Protein AF-0000000068719914 (afdb_homodimer)

InterPro domains:
  IPR001647 DNA-binding HTH domain, TetR-type [PF00440] (18-60)
  IPR001647 DNA-binding HTH domain, TetR-type [PR00455] (17-30)
  IPR001647 DNA-binding HTH domain, TetR-type [PR00455] (38-61)
  IPR001647 DNA-binding HTH domain, TetR-type [PS50977] (11-71)
  IPR009057 Homedomain-like superfamily [SSF46689] (8-72)
  IPR039532 Transcriptional regulator TetR, C-terminal, Firmicutes type [PF14278] (99-193)
  IPR050624 Nucleoid occlusion factor SlmA/HTH-type transcriptional regulator [PTHR43479] (6-190)

Nearest PDB structures (foldseek):
  5gp9-assembly1_A  TM=6.406E-01  e=5.842E-05  Halalkalibacterium halodurans C-125
  5gpa-assembly1_B  TM=6.523E-01  e=1.816E-04  Halalkalibacterium halodurans C-125
  5n1i-assembly1_B  TM=4.849E-01  e=6.504E-04  Mycobacterium tuberculosis H37Rv
  3br5-assembly2_E  TM=5.569E-01  e=1.162E-02  Staphylococcus aureus
  2nx4-assembly2_D  TM=5.010E-01  e=1.277E-02  Rhodococcus jostii RHA1

pLDDT: mean 86.82, std 10.17, range [50.47, 98.12]

Secondary structure (DSSP, 8-state):
-HHHHHHHHHHHHHHHHHHHHHHHHHHH-GGG--HHHHHHHHT--HHHHHHH-SSHHHHHHHHHHHHHHHHHHHHHHHHHHHHHHHTT---THHHHHHHHHHHHHHHHTHHHHHHHHSTTS-HHHHHHHHHHHHHHHHT-TT--SS-GGG-SS-HHHHHHHHHHHHHHHHHHHHHTTS-S-HHHHHHHHHHHHHH-HHHHTT---/-HHHHHHHHHHHHHHHHHHHHHHHHHHH-GGG--HHHHHHHHT--HHHHHHH-SSHHHHHHHHHHHHHHHHHHHHHHHHHHHHHHHTT---THHHHHHHHHHHHHHHHTHHHHHHHHSTTS-HHHHHHHHHHHHHHHHT-TT--SS-GGG-SS-HHHHHHHHHHHHHHHHHHHHHTTS-S-HHHHHHHHHHHHHH-HHHHTT---

Organism: Bacillus thuringiensis (NCBI:txid1428)

Sequence (410 aa):
MRDSNLDLRVIRTKTAIRNALVELIEEKGFDAITVKDITTKANINRGTFYAHYQDKFDLMTKCQEEIMHEMSSIAKKKFPEVIADLGSNPSPTMPFLLITSILEFLNENSGFIKAVLSPKGDLSFQTKLKEFMWKTLFEDTNGPLINKESLLVPSQYLASYMASAHIGVIQQWLNSGQKESPGEIAHILSIIAVHGPFYAAGLKKMRDSNLDLRVIRTKTAIRNALVELIEEKGFDAITVKDITTKANINRGTFYAHYQDKFDLMTKCQEEIMHEMSSIAKKKFPEVIADLGSNPSPTMPFLLITSILEFLNENSGFIKAVLSPKGDLSFQTKLKEFMWKTLFEDTNGPLINKESLLVPSQYLASYMASAHIGVIQQWLNSGQKESPGEIAHILSIIAVHGPFYAAGLKK

Foldseek 3Di:
DVVVVVVVVLVLLLVLLLVQQLVVCVVPRLVVDFLVSSCVSSVHDSVSVVVPAPTSVRSLVVVLVVLLVVLLVLCVVQLVVQVVCCVPPNDLPSLLVSQLVNLVSCVVVVSSLCQQLPPSHDPVSLVVSLVSQLCSQCPDPVHHSDDCVPDPDHSSVVSVVLSVVLSVLVNVCSVVVVPDHSSVSSVLSSCCVSPNVCVVVVNDD/DVVVVVVVVLVLLLVLLLVQQLVVCVVPRLVVDFLVSSCVSSVHDSVSVVVPAPTSVRSLVVVLVVLLVVLLVLCVVQLVVQVVCCVPDNDLPSLLVSQLVNLVSCVVVVSSLCQQLPPSHDPVSLVVSLVSQLCSQCPDPVHHSDDCVPDPDHSSVVSVVLSVVLSVLVNVCSVVVVPDHSSVSSVLSSCCVSPNVCVVVVNDD

Radius of gyration: 23.48 Å; Cα contacts (8 Å, |Δi|>4): 460; chains: 2; bounding box: 57×82×47 Å

Structure (mmCIF, N/CA/C/O backbone):
data_AF-0000000068719914-model_v1
#
loop_
_entity.id
_entity.type
_entity.pdbx_description
1 polymer 'TetR family transcriptional regulator'
#
loop_
_atom_site.group_PDB
_atom_site.id
_atom_site.type_symbol
_atom_site.label_atom_id
_atom_site.label_alt_id
_atom_site.label_comp_id
_atom_site.label_asym_id
_atom_site.label_entity_id
_atom_site.label_seq_id
_atom_site.pdbx_PDB_ins_code
_atom_site.Cartn_x
_atom_site.Cartn_y
_atom_site.Cartn_z
_atom_site.occupancy
_atom_site.B_iso_or_equiv
_atom_site.auth_seq_id
_atom_site.auth_comp_id
_atom_site.auth_asym_id
_atom_site.auth_atom_id
_atom_site.pdbx_PDB_model_num
ATOM 1 N N . MET A 1 1 ? 9.398 -39.969 -20.312 1 51.25 1 MET A N 1
ATOM 2 C CA . MET A 1 1 ? 10.117 -40.25 -19.078 1 51.25 1 MET A CA 1
ATOM 3 C C . MET A 1 1 ? 11.344 -39.344 -18.953 1 51.25 1 MET A C 1
ATOM 5 O O . MET A 1 1 ? 11.594 -38.781 -17.875 1 51.25 1 MET A O 1
ATOM 9 N N . ARG A 1 2 ? 12.273 -39.25 -20.016 1 57.34 2 ARG A N 1
ATOM 10 C CA . ARG A 1 2 ? 13.5 -38.469 -20.031 1 57.34 2 ARG A CA 1
ATOM 11 C C . ARG A 1 2 ? 13.188 -36.969 -19.953 1 57.34 2 ARG A C 1
ATOM 13 O O . ARG A 1 2 ? 13.844 -36.25 -19.203 1 57.34 2 ARG A O 1
ATOM 20 N N . ASP A 1 3 ? 12.109 -36.562 -20.609 1 60.62 3 ASP A N 1
ATOM 21 C CA . ASP A 1 3 ? 11.664 -35.188 -20.656 1 60.62 3 ASP A CA 1
ATOM 22 C C . ASP A 1 3 ? 11.109 -34.719 -19.312 1 60.62 3 ASP A C 1
ATOM 24 O O . ASP A 1 3 ? 11.367 -33.594 -18.875 1 60.62 3 ASP A O 1
ATOM 28 N N . SER A 1 4 ? 10.5 -35.719 -18.688 1 65.56 4 SER A N 1
ATOM 29 C CA . SER A 1 4 ? 9.945 -35.438 -17.359 1 65.56 4 SER A CA 1
ATOM 30 C C . SER A 1 4 ? 11.055 -35.281 -16.328 1 65.56 4 SER A C 1
ATOM 32 O O . SER A 1 4 ? 10.953 -34.406 -15.445 1 65.56 4 SER A O 1
ATOM 34 N N . ASN A 1 5 ? 12.086 -36.094 -16.547 1 69.25 5 ASN A N 1
ATOM 35 C CA . ASN A 1 5 ? 13.211 -36.031 -15.609 1 69.25 5 ASN A CA 1
ATOM 36 C C . ASN A 1 5 ? 13.984 -34.719 -15.75 1 69.25 5 ASN A C 1
ATOM 38 O O . ASN A 1 5 ? 14.445 -34.156 -14.75 1 69.25 5 ASN A O 1
ATOM 42 N N . LEU A 1 6 ? 14.141 -34.344 -17.016 1 69.5 6 LEU A N 1
ATOM 43 C CA . LEU A 1 6 ? 14.82 -33.094 -17.266 1 69.5 6 LEU A CA 1
ATOM 44 C C . LEU A 1 6 ? 14.039 -31.922 -16.656 1 69.5 6 LEU A C 1
ATOM 46 O O . LEU A 1 6 ? 14.633 -31 -16.094 1 69.5 6 LEU A O 1
ATOM 50 N N . ASP A 1 7 ? 12.812 -32.156 -16.75 1 75 7 ASP A N 1
ATOM 51 C CA . ASP A 1 7 ? 11.93 -31.125 -16.203 1 75 7 ASP A CA 1
ATOM 52 C C . ASP A 1 7 ? 12.062 -31.031 -14.688 1 75 7 ASP A C 1
ATOM 54 O O . ASP A 1 7 ? 12.141 -29.938 -14.133 1 75 7 ASP A O 1
ATOM 58 N N . LEU A 1 8 ? 12.32 -32.219 -14.148 1 84 8 LEU A N 1
ATOM 59 C CA . LEU A 1 8 ? 12.43 -32.25 -12.695 1 84 8 LEU A CA 1
ATOM 60 C C . LEU A 1 8 ? 13.758 -31.672 -12.234 1 84 8 LEU A C 1
ATOM 62 O O . LEU A 1 8 ? 13.82 -31 -11.195 1 84 8 LEU A O 1
ATOM 66 N N . ARG A 1 9 ? 14.805 -32.031 -13.016 1 86.12 9 ARG A N 1
ATOM 67 C CA . ARG A 1 9 ? 16.125 -31.516 -12.68 1 86.12 9 ARG A CA 1
ATOM 68 C C . ARG A 1 9 ? 16.141 -30 -12.766 1 86.12 9 ARG A C 1
ATOM 70 O O . ARG A 1 9 ? 16.734 -29.328 -11.914 1 86.12 9 ARG A O 1
ATOM 77 N N . VAL A 1 10 ? 15.508 -29.516 -13.766 1 88 10 VAL A N 1
ATOM 78 C CA . VAL A 1 10 ? 15.453 -28.078 -13.961 1 88 10 VAL A CA 1
ATOM 79 C C . VAL A 1 10 ? 14.672 -27.422 -12.82 1 88 10 VAL A C 1
ATOM 81 O O . VAL A 1 10 ? 15.094 -26.406 -12.281 1 88 10 VAL A O 1
ATOM 84 N N . ILE A 1 11 ? 13.641 -28.062 -12.422 1 88.94 11 ILE A N 1
ATOM 85 C CA . ILE A 1 11 ? 12.805 -27.547 -11.344 1 88.94 11 ILE A CA 1
ATOM 86 C C . ILE A 1 11 ? 13.594 -27.531 -10.039 1 88.94 11 ILE A C 1
ATOM 88 O O . ILE A 1 11 ? 13.547 -26.547 -9.281 1 88.94 11 ILE A O 1
ATOM 92 N N . ARG A 1 12 ? 14.328 -28.578 -9.836 1 90.56 12 ARG A N 1
ATOM 93 C CA . ARG A 1 12 ? 15.133 -28.672 -8.625 1 90.56 12 ARG A CA 1
ATOM 94 C C . ARG A 1 12 ? 16.203 -27.594 -8.594 1 90.56 12 ARG A C 1
ATOM 96 O O . ARG A 1 12 ? 16.453 -26.984 -7.551 1 90.56 12 ARG A O 1
ATOM 103 N N . THR A 1 13 ? 16.781 -27.453 -9.742 1 93.06 13 THR A N 1
ATOM 104 C CA . THR A 1 13 ? 17.828 -26.438 -9.852 1 93.06 13 THR A CA 1
ATOM 105 C C . THR A 1 13 ? 17.281 -25.047 -9.586 1 93.06 13 THR A C 1
ATOM 107 O O . THR A 1 13 ? 17.844 -24.281 -8.797 1 93.06 13 THR A O 1
ATOM 110 N N . LYS A 1 14 ? 16.156 -24.766 -10.188 1 92.75 14 LYS A N 1
ATOM 111 C CA . LYS A 1 14 ? 15.539 -23.453 -10.008 1 92.75 14 LYS A CA 1
ATOM 112 C C . LYS A 1 14 ? 15.125 -23.234 -8.555 1 92.75 14 LYS A C 1
ATOM 114 O O . LYS A 1 14 ? 15.297 -22.141 -8.016 1 92.75 14 LYS A O 1
ATOM 119 N N . THR A 1 15 ? 14.688 -24.297 -7.965 1 91.94 15 THR A N 1
ATOM 120 C CA . THR A 1 15 ? 14.281 -24.203 -6.562 1 91.94 15 THR A CA 1
ATOM 121 C C . THR A 1 15 ? 15.492 -23.953 -5.668 1 91.94 15 THR A C 1
ATOM 123 O O . THR A 1 15 ? 15.43 -23.109 -4.766 1 91.94 15 THR A O 1
ATOM 126 N N . ALA A 1 16 ? 16.531 -24.625 -5.961 1 94.75 16 ALA A N 1
ATOM 127 C CA . ALA A 1 16 ? 17.75 -24.453 -5.18 1 94.75 16 ALA A CA 1
ATOM 128 C C . ALA A 1 16 ? 18.281 -23.031 -5.305 1 94.75 16 ALA A C 1
ATOM 130 O O . ALA A 1 16 ? 18.703 -22.438 -4.316 1 94.75 16 ALA A O 1
ATOM 131 N N . ILE A 1 17 ? 18.219 -22.562 -6.496 1 96.12 17 ILE A N 1
ATOM 132 C CA . ILE A 1 17 ? 18.719 -21.219 -6.762 1 96.12 17 ILE A CA 1
ATOM 133 C C . ILE A 1 17 ? 17.844 -20.188 -6.043 1 96.12 17 ILE A C 1
ATOM 135 O O . ILE A 1 17 ? 18.359 -19.281 -5.398 1 96.12 17 ILE A O 1
ATOM 139 N N . ARG A 1 18 ? 16.578 -20.359 -6.105 1 93.19 18 ARG A N 1
ATOM 140 C CA . ARG A 1 18 ? 15.656 -19.438 -5.457 1 93.19 18 ARG A CA 1
ATOM 141 C C . ARG A 1 18 ? 15.836 -19.453 -3.941 1 93.19 18 ARG A C 1
ATOM 143 O O . ARG A 1 18 ? 15.875 -18.406 -3.303 1 93.19 18 ARG A O 1
ATOM 150 N N . ASN A 1 19 ? 15.977 -20.641 -3.42 1 94 19 ASN A N 1
ATOM 151 C CA . ASN A 1 19 ? 16.188 -20.766 -1.98 1 94 19 ASN A CA 1
ATOM 152 C C . ASN A 1 19 ? 17.484 -20.094 -1.54 1 94 19 ASN A C 1
ATOM 154 O O . ASN A 1 19 ? 17.516 -19.422 -0.511 1 94 19 ASN A O 1
ATOM 158 N N . ALA A 1 20 ? 18.453 -20.297 -2.311 1 96.31 20 ALA A N 1
ATOM 159 C CA . ALA A 1 20 ? 19.734 -19.672 -2.025 1 96.31 20 ALA A CA 1
ATOM 160 C C . ALA A 1 20 ? 19.609 -18.141 -2.055 1 96.31 20 ALA A C 1
ATOM 162 O O . ALA A 1 20 ? 20.125 -17.453 -1.176 1 96.31 20 ALA A O 1
ATOM 163 N N . LEU A 1 21 ? 18.906 -17.688 -3.072 1 94.5 21 LEU A N 1
ATOM 164 C CA . LEU A 1 21 ? 18.672 -16.25 -3.205 1 94.5 21 LEU A CA 1
ATOM 165 C C . LEU A 1 21 ? 17.969 -15.688 -1.972 1 94.5 21 LEU A C 1
ATOM 167 O O . LEU A 1 21 ? 18.406 -14.688 -1.403 1 94.5 21 LEU A O 1
ATOM 171 N N . VAL A 1 22 ? 16.969 -16.344 -1.526 1 91.25 22 VAL A N 1
ATOM 172 C CA . VAL A 1 22 ? 16.172 -15.906 -0.395 1 91.25 22 VAL A CA 1
ATOM 173 C C . VAL A 1 22 ? 17.031 -15.859 0.867 1 91.25 22 VAL A C 1
ATOM 175 O O . VAL A 1 22 ? 17 -14.867 1.599 1 91.25 22 VAL A O 1
ATOM 178 N N . GLU A 1 23 ? 17.75 -16.844 1.106 1 93 23 GLU A N 1
ATOM 179 C CA . GLU A 1 23 ? 18.609 -16.906 2.283 1 93 23 GLU A CA 1
ATOM 180 C C . GLU A 1 23 ? 19.672 -15.812 2.258 1 93 23 GLU A C 1
ATOM 182 O O . GLU A 1 23 ? 19.953 -15.188 3.281 1 93 23 GLU A O 1
ATOM 187 N N . LEU A 1 24 ? 20.203 -15.617 1.135 1 93.94 24 LEU A N 1
ATOM 188 C CA . LEU A 1 24 ? 21.266 -14.625 0.993 1 93.94 24 LEU A CA 1
ATOM 189 C C . LEU A 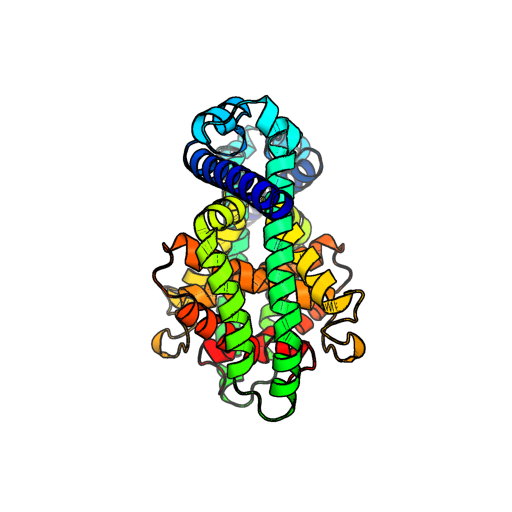1 24 ? 20.703 -13.219 1.172 1 93.94 24 LEU A C 1
ATOM 191 O O . LEU A 1 24 ? 21.391 -12.352 1.732 1 93.94 24 LEU A O 1
ATOM 195 N N . ILE A 1 25 ? 19.516 -12.984 0.678 1 89.56 25 ILE A N 1
ATOM 196 C CA . ILE A 1 25 ? 18.906 -11.68 0.869 1 89.56 25 ILE A CA 1
ATOM 197 C C . ILE A 1 25 ? 18.734 -11.398 2.359 1 89.56 25 ILE A C 1
ATOM 199 O O . ILE A 1 25 ? 19 -10.289 2.824 1 89.56 25 ILE A O 1
ATOM 203 N N . GLU A 1 26 ? 18.359 -12.375 3.061 1 85 26 GLU A N 1
ATOM 204 C CA . GLU A 1 26 ? 18.172 -12.234 4.5 1 85 26 GLU A CA 1
ATOM 205 C C . GLU A 1 26 ? 19.5 -12 5.211 1 85 26 GLU A C 1
ATOM 207 O O . GLU A 1 26 ? 19.562 -11.234 6.176 1 85 26 GLU A O 1
ATOM 212 N N . GLU A 1 27 ? 20.5 -12.531 4.664 1 89.62 27 GLU A N 1
ATOM 213 C CA . GLU A 1 27 ? 21.812 -12.492 5.309 1 89.62 27 GLU A CA 1
ATOM 214 C C . GLU A 1 27 ? 22.516 -11.172 5.035 1 89.62 27 GLU A C 1
ATOM 216 O O . GLU A 1 27 ? 23.125 -10.586 5.934 1 89.62 27 GLU A O 1
ATOM 221 N N . LYS A 1 28 ? 22.438 -10.695 3.77 1 89.62 28 LYS A N 1
ATOM 222 C CA . LYS A 1 28 ? 23.344 -9.578 3.48 1 89.62 28 LYS A CA 1
ATOM 223 C C . LYS A 1 28 ? 22.688 -8.57 2.543 1 89.62 28 LYS A C 1
ATOM 225 O O . LYS A 1 28 ? 23.297 -7.586 2.15 1 89.62 28 LYS A O 1
ATOM 230 N N . GLY A 1 29 ? 21.422 -8.797 2.209 1 84.88 29 GLY A N 1
ATOM 231 C CA . GLY A 1 29 ? 20.75 -7.887 1.301 1 84.88 29 GLY A CA 1
ATOM 232 C C . GLY A 1 29 ? 21.031 -8.188 -0.161 1 84.88 29 GLY A C 1
ATOM 233 O O . GLY A 1 29 ? 22.109 -8.68 -0.51 1 84.88 29 GLY A O 1
ATOM 234 N N . PHE A 1 30 ? 20.141 -7.852 -0.991 1 86.69 30 PHE A N 1
ATOM 235 C CA . PHE A 1 30 ? 20.188 -8.211 -2.404 1 86.69 30 PHE A CA 1
ATOM 236 C C . PHE A 1 30 ? 21.391 -7.574 -3.086 1 86.69 30 PHE A C 1
ATOM 238 O O . PHE A 1 30 ? 22.062 -8.219 -3.896 1 86.69 30 PHE A O 1
ATOM 245 N N . ASP A 1 31 ? 21.641 -6.324 -2.762 1 85.62 31 ASP A N 1
ATOM 246 C CA . ASP A 1 31 ? 22.688 -5.566 -3.453 1 85.62 31 ASP A CA 1
ATOM 247 C C . ASP A 1 31 ? 24.062 -6.203 -3.248 1 85.62 31 ASP A C 1
ATOM 249 O O . ASP A 1 31 ? 24.891 -6.188 -4.152 1 85.62 31 ASP A O 1
ATOM 253 N N . ALA A 1 32 ? 24.203 -6.785 -2.223 1 91.38 32 ALA A N 1
ATOM 254 C CA . ALA A 1 32 ? 25.516 -7.32 -1.857 1 91.38 32 ALA A CA 1
ATOM 255 C C . ALA A 1 32 ? 25.719 -8.719 -2.432 1 91.38 32 ALA A C 1
ATOM 257 O O . ALA A 1 32 ? 26.828 -9.258 -2.412 1 91.38 32 ALA A O 1
ATOM 258 N N . ILE A 1 33 ? 24.703 -9.336 -2.938 1 94.69 33 ILE A N 1
ATOM 259 C CA . ILE A 1 33 ? 24.75 -10.719 -3.4 1 94.69 33 ILE A CA 1
ATOM 260 C C . ILE A 1 33 ? 25.453 -10.789 -4.746 1 94.69 33 ILE A C 1
ATOM 262 O O . ILE A 1 33 ? 25.266 -9.93 -5.609 1 94.69 33 ILE A O 1
ATOM 266 N N . THR A 1 34 ? 26.281 -11.812 -4.914 1 96.56 34 THR A N 1
ATOM 267 C CA . THR A 1 34 ? 26.906 -12.109 -6.199 1 96.56 34 THR A CA 1
ATOM 268 C C . THR A 1 34 ? 26.438 -13.461 -6.727 1 96.56 34 THR A C 1
ATOM 270 O O . THR A 1 34 ? 25.859 -14.25 -5.988 1 96.56 34 THR A O 1
ATOM 273 N N . VAL A 1 35 ? 26.734 -13.625 -7.996 1 97.31 35 VAL A N 1
ATOM 274 C CA . VAL A 1 35 ? 26.422 -14.922 -8.586 1 97.31 35 VAL A CA 1
ATOM 275 C C . VAL A 1 35 ? 27.219 -16.016 -7.891 1 97.31 35 VAL A C 1
ATOM 277 O O . VAL A 1 35 ? 26.734 -17.125 -7.68 1 97.31 35 VAL A O 1
ATOM 280 N N . LYS A 1 36 ? 28.391 -15.664 -7.504 1 97.5 36 LYS A N 1
ATOM 281 C CA . LYS A 1 36 ? 29.219 -16.625 -6.773 1 97.5 36 LYS A CA 1
ATOM 282 C C . LYS A 1 36 ? 28.562 -17.016 -5.449 1 97.5 36 LYS A C 1
ATOM 284 O O . LYS A 1 36 ? 28.547 -18.188 -5.086 1 97.5 36 LYS A O 1
ATOM 289 N N . ASP A 1 37 ? 28.062 -16.125 -4.77 1 97.81 37 ASP A N 1
ATOM 290 C CA . ASP A 1 37 ? 27.359 -16.391 -3.521 1 97.81 37 ASP A CA 1
ATOM 291 C C . ASP A 1 37 ? 26.203 -17.375 -3.746 1 97.81 37 ASP A C 1
ATOM 293 O O . ASP A 1 37 ? 26.031 -18.328 -2.992 1 97.81 37 ASP A O 1
ATOM 297 N N . ILE A 1 38 ? 25.469 -17.109 -4.793 1 97.88 38 ILE A N 1
ATOM 298 C CA . ILE A 1 38 ? 24.266 -17.875 -5.098 1 97.88 38 ILE A CA 1
ATOM 299 C C . ILE A 1 38 ? 24.656 -19.312 -5.457 1 97.88 38 ILE A C 1
ATOM 301 O O . ILE A 1 38 ? 24.078 -20.266 -4.934 1 97.88 38 ILE A O 1
ATOM 305 N N . THR A 1 39 ? 25.625 -19.406 -6.352 1 97.88 39 THR A N 1
ATOM 306 C CA . THR A 1 39 ? 26.016 -20.719 -6.82 1 97.88 39 THR A CA 1
ATOM 307 C C . THR A 1 39 ? 26.641 -21.531 -5.688 1 97.88 39 THR A C 1
ATOM 309 O O . THR A 1 39 ? 26.422 -22.75 -5.586 1 97.88 39 THR A O 1
ATOM 312 N N . THR A 1 40 ? 27.391 -20.875 -4.805 1 98.06 40 THR A N 1
ATOM 313 C CA . THR A 1 40 ? 27.984 -21.547 -3.65 1 98.06 40 THR A CA 1
ATOM 314 C C . THR A 1 40 ? 26.906 -22.031 -2.693 1 98.06 40 THR A C 1
ATOM 316 O O . THR A 1 40 ? 26.906 -23.203 -2.285 1 98.06 40 THR A O 1
ATOM 319 N N . LYS A 1 41 ? 25.953 -21.281 -2.404 1 97.44 41 LYS A N 1
ATOM 320 C CA . LYS A 1 41 ? 24.891 -21.609 -1.466 1 97.44 41 LYS A CA 1
ATOM 321 C C . LYS A 1 41 ? 23.984 -22.688 -2.039 1 97.44 41 LYS A C 1
ATOM 323 O O . LYS A 1 41 ? 23.5 -23.562 -1.307 1 97.44 41 LYS A O 1
ATOM 328 N N . ALA A 1 42 ? 23.719 -22.594 -3.309 1 97.25 42 ALA A N 1
ATOM 329 C CA . ALA A 1 42 ? 22.828 -23.531 -3.979 1 97.25 42 ALA A CA 1
ATOM 330 C C . ALA A 1 42 ? 23.562 -24.828 -4.332 1 97.25 42 ALA A C 1
ATOM 332 O O . ALA A 1 42 ? 22.953 -25.797 -4.773 1 97.25 42 ALA A O 1
ATOM 333 N N . ASN A 1 43 ? 24.875 -24.75 -4.168 1 96.75 43 ASN A N 1
ATOM 334 C CA . ASN A 1 43 ? 25.719 -25.906 -4.488 1 96.75 43 ASN A CA 1
ATOM 335 C C . ASN A 1 43 ? 25.578 -26.297 -5.953 1 96.75 43 ASN A C 1
ATOM 337 O O . ASN A 1 43 ? 25.297 -27.469 -6.258 1 96.75 43 ASN A O 1
ATOM 341 N N . ILE A 1 44 ? 25.719 -25.312 -6.781 1 96.19 44 ILE A N 1
ATOM 342 C CA . ILE A 1 44 ? 25.734 -25.531 -8.219 1 96.19 44 ILE A CA 1
ATOM 343 C C . ILE A 1 44 ? 26.906 -24.812 -8.852 1 96.19 44 ILE A C 1
ATOM 345 O O . ILE A 1 44 ? 27.516 -23.922 -8.234 1 96.19 44 ILE A O 1
ATOM 349 N N . ASN A 1 45 ? 27.281 -25.219 -10.031 1 94 45 ASN A N 1
ATOM 350 C CA . ASN A 1 45 ? 28.344 -24.516 -10.742 1 94 45 ASN A CA 1
ATOM 351 C C . ASN A 1 45 ? 27.812 -23.266 -11.445 1 94 45 ASN A C 1
ATOM 353 O O . ASN A 1 45 ? 26.609 -23.125 -11.633 1 94 45 ASN A O 1
ATOM 357 N N . ARG A 1 46 ? 28.703 -22.406 -11.781 1 95.19 46 ARG A N 1
ATOM 358 C CA . ARG A 1 46 ? 28.328 -21.141 -12.414 1 95.19 46 ARG A CA 1
ATOM 359 C C . ARG A 1 46 ? 27.688 -21.375 -13.773 1 95.19 46 ARG A C 1
ATOM 361 O O . ARG A 1 46 ? 26.797 -20.641 -14.172 1 95.19 46 ARG A O 1
ATOM 368 N N . GLY A 1 47 ? 28.188 -22.359 -14.445 1 95.69 47 GLY A N 1
ATOM 369 C CA . GLY A 1 47 ? 27.641 -22.688 -15.75 1 95.69 47 GLY A CA 1
ATOM 370 C C . GLY A 1 47 ? 26.156 -23.016 -15.703 1 95.69 47 GLY A C 1
ATOM 371 O O . GLY A 1 47 ? 25.391 -22.594 -16.578 1 95.69 47 GLY A O 1
ATOM 372 N N . THR A 1 48 ? 25.812 -23.75 -14.703 1 94.94 48 THR A N 1
ATOM 373 C CA . THR A 1 48 ? 24.406 -24.109 -14.484 1 94.94 48 THR A CA 1
ATOM 374 C C . THR A 1 48 ? 23.578 -22.859 -14.25 1 94.94 48 THR A C 1
ATOM 376 O O . THR A 1 48 ? 22.469 -22.734 -14.773 1 94.94 48 THR A O 1
ATOM 379 N N . PHE A 1 49 ? 24.062 -21.891 -13.445 1 97.44 49 PHE A N 1
ATOM 380 C CA . PHE A 1 49 ? 23.375 -20.625 -13.211 1 97.44 49 PHE A CA 1
ATOM 381 C C . PHE A 1 49 ? 23.125 -19.891 -14.531 1 97.44 49 PHE A C 1
ATOM 383 O O . PHE A 1 49 ? 22.016 -19.469 -14.812 1 97.44 49 PHE A O 1
ATOM 390 N N . TYR A 1 50 ? 24.156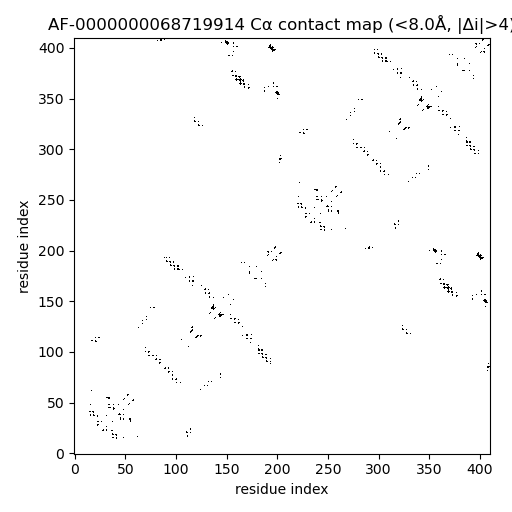 -19.859 -15.398 1 96.31 50 TYR A N 1
ATOM 391 C CA . TYR A 1 50 ? 24.094 -19.047 -16.609 1 96.31 50 TYR A CA 1
ATOM 392 C C . TYR A 1 50 ? 23.266 -19.734 -17.688 1 96.31 50 TYR A C 1
ATOM 394 O O . TYR A 1 50 ? 22.891 -19.109 -18.672 1 96.31 50 TYR A O 1
ATOM 402 N N . ALA A 1 51 ? 23 -21 -17.484 1 95.69 51 ALA A N 1
ATOM 403 C CA . ALA A 1 51 ? 22.078 -21.703 -18.375 1 95.69 51 ALA A CA 1
ATOM 404 C C . ALA A 1 51 ? 20.641 -21.219 -18.172 1 95.69 51 ALA A C 1
ATOM 406 O O . ALA A 1 51 ? 19.812 -21.359 -19.062 1 95.69 51 ALA A O 1
ATOM 407 N N . HIS A 1 52 ? 20.422 -20.625 -16.984 1 95.25 52 HIS A N 1
ATOM 408 C CA . HIS A 1 52 ? 19.047 -20.266 -16.656 1 95.25 52 HIS A CA 1
ATOM 409 C C . HIS A 1 52 ? 18.891 -18.766 -16.5 1 95.25 52 HIS A C 1
ATOM 411 O O . HIS A 1 52 ? 17.797 -18.219 -16.734 1 95.25 52 HIS A O 1
ATOM 417 N N . TYR A 1 53 ? 19.969 -18.125 -16.047 1 97.31 53 TYR A N 1
ATOM 418 C CA . TYR A 1 53 ? 19.875 -16.703 -15.734 1 97.31 53 TYR A CA 1
ATOM 419 C C . TYR A 1 53 ? 21.109 -15.953 -16.234 1 97.31 53 TYR A C 1
ATOM 421 O O . TYR A 1 53 ? 22.203 -16.516 -16.266 1 97.31 53 TYR A O 1
ATOM 429 N N . GLN A 1 54 ? 20.859 -14.656 -16.531 1 97.62 54 GLN A N 1
ATOM 430 C CA . GLN A 1 54 ? 21.953 -13.82 -17.016 1 97.62 54 GLN A CA 1
ATOM 431 C C . GLN A 1 54 ? 22.75 -13.234 -15.867 1 97.62 54 GLN A C 1
ATOM 433 O O . GLN A 1 54 ? 23.969 -13.062 -15.969 1 97.62 54 GLN A O 1
ATOM 438 N N . ASP A 1 55 ? 22.141 -12.828 -14.852 1 96.56 55 ASP A N 1
ATOM 439 C CA . ASP A 1 55 ? 22.703 -12.242 -13.641 1 96.56 55 ASP A CA 1
ATOM 440 C C . ASP A 1 55 ? 21.703 -12.266 -12.492 1 96.56 55 ASP A C 1
ATOM 442 O O . ASP A 1 55 ? 20.641 -12.875 -12.609 1 96.56 55 ASP A O 1
ATOM 446 N N . LYS A 1 56 ? 22.078 -11.719 -11.414 1 94.56 56 LYS A N 1
ATOM 447 C CA . LYS A 1 56 ? 21.219 -11.773 -10.25 1 94.56 56 LYS A CA 1
ATOM 448 C C . LYS A 1 56 ? 19.938 -10.969 -10.477 1 94.56 56 LYS A C 1
ATOM 450 O O . LYS A 1 56 ? 18.891 -11.273 -9.898 1 94.56 56 LYS A O 1
ATOM 455 N N . PHE A 1 57 ? 20.031 -9.969 -11.312 1 93 57 PHE A N 1
ATOM 456 C CA . PHE A 1 57 ? 18.844 -9.156 -11.594 1 93 57 PHE A CA 1
ATOM 457 C C . PHE A 1 57 ? 17.859 -9.93 -12.461 1 93 57 PHE A C 1
ATOM 459 O O . PHE A 1 57 ? 16.641 -9.844 -12.25 1 93 57 PHE A O 1
ATOM 466 N N . ASP A 1 58 ? 18.391 -10.609 -13.367 1 96 58 ASP A N 1
ATOM 467 C CA . ASP A 1 58 ? 17.547 -11.484 -14.188 1 96 58 ASP A CA 1
ATOM 468 C C . ASP A 1 58 ? 16.875 -12.555 -13.336 1 96 58 ASP A C 1
ATOM 470 O O . ASP A 1 58 ? 15.695 -12.852 -13.516 1 96 58 ASP A O 1
ATOM 474 N N . LEU A 1 59 ? 17.672 -13.148 -12.438 1 96.12 59 LEU A N 1
ATOM 475 C CA . LEU A 1 59 ? 17.141 -14.125 -11.508 1 96.12 59 LEU A CA 1
ATOM 476 C C . LEU A 1 59 ? 15.984 -13.531 -10.703 1 96.12 59 LEU A C 1
ATOM 478 O O . LEU A 1 59 ? 14.898 -14.125 -10.633 1 96.12 59 LEU A O 1
ATOM 482 N N . MET A 1 60 ? 16.172 -12.344 -10.164 1 92.5 60 MET A N 1
ATOM 483 C CA . MET A 1 60 ? 15.164 -11.664 -9.367 1 92.5 60 MET A CA 1
ATOM 484 C C . MET A 1 60 ? 13.898 -11.422 -10.188 1 92.5 60 MET A C 1
ATOM 486 O O . MET A 1 60 ? 12.789 -11.734 -9.742 1 92.5 60 MET A O 1
ATOM 490 N N . THR A 1 61 ? 14.07 -10.953 -11.367 1 92.5 61 THR A N 1
ATOM 491 C CA . THR A 1 61 ? 12.961 -10.625 -12.25 1 92.5 61 THR A CA 1
ATOM 492 C C . THR A 1 61 ? 12.148 -11.875 -12.586 1 92.5 61 THR A C 1
ATOM 494 O O . THR A 1 61 ? 10.922 -11.875 -12.5 1 92.5 61 THR A O 1
ATOM 497 N N . LYS A 1 62 ? 12.805 -12.883 -12.914 1 94.5 62 LYS A N 1
ATOM 498 C CA . LYS A 1 62 ? 12.125 -14.117 -13.289 1 94.5 62 LYS A CA 1
ATOM 499 C C . LYS A 1 62 ? 11.398 -14.734 -12.102 1 94.5 62 LYS A C 1
ATOM 501 O O . LYS A 1 62 ? 10.305 -15.273 -12.25 1 94.5 62 LYS A O 1
ATOM 506 N N . CYS A 1 63 ? 12.008 -14.711 -10.922 1 92.94 63 CYS A N 1
ATOM 507 C CA . CYS A 1 63 ? 11.344 -15.195 -9.719 1 92.94 63 CYS A CA 1
ATOM 508 C C . CYS A 1 63 ? 10.062 -14.406 -9.445 1 92.94 63 CYS A C 1
ATOM 510 O O . CYS A 1 63 ? 9.023 -14.992 -9.148 1 92.94 63 CYS A O 1
ATOM 512 N N . GLN A 1 64 ? 10.148 -13.102 -9.57 1 91.69 64 GLN A N 1
ATOM 513 C CA . GLN A 1 64 ? 8.992 -12.242 -9.375 1 91.69 64 GLN A CA 1
ATOM 514 C C . GLN A 1 64 ? 7.883 -12.57 -10.375 1 91.69 64 GLN A C 1
ATOM 516 O O . GLN A 1 64 ? 6.715 -12.688 -10 1 91.69 64 GLN A O 1
ATOM 521 N N . GLU A 1 65 ? 8.266 -12.727 -11.602 1 92.44 65 GLU A N 1
ATOM 522 C CA . GLU A 1 65 ? 7.301 -13.023 -12.656 1 92.44 65 GLU A CA 1
ATOM 523 C C . GLU A 1 65 ? 6.609 -14.367 -12.414 1 92.44 65 GLU A C 1
ATOM 525 O O . GLU A 1 65 ? 5.406 -14.5 -12.648 1 92.44 65 GLU A O 1
ATOM 530 N N . GLU A 1 66 ? 7.375 -15.32 -12 1 91.94 66 GLU A N 1
ATOM 531 C CA . GLU A 1 66 ? 6.809 -16.625 -11.703 1 91.94 66 GLU A CA 1
ATOM 532 C C . GLU A 1 66 ? 5.758 -16.547 -10.602 1 91.94 66 GLU A C 1
ATOM 534 O O . GLU A 1 66 ? 4.691 -17.156 -10.703 1 91.94 66 GLU A O 1
ATOM 539 N N . ILE A 1 67 ? 6.043 -15.836 -9.586 1 91.31 67 ILE A N 1
ATOM 540 C CA . ILE A 1 67 ? 5.117 -15.656 -8.469 1 91.31 67 ILE A CA 1
ATOM 541 C C . ILE A 1 67 ? 3.846 -14.969 -8.961 1 91.31 67 ILE A C 1
ATOM 543 O O . ILE A 1 67 ? 2.734 -15.406 -8.664 1 91.31 67 ILE A O 1
ATOM 547 N N . MET A 1 68 ? 4.012 -13.906 -9.703 1 91.31 68 MET A N 1
ATOM 548 C CA . MET A 1 68 ? 2.875 -13.148 -10.219 1 91.31 68 MET A CA 1
ATOM 549 C C . MET A 1 68 ? 2.021 -14.008 -11.148 1 91.31 68 MET A C 1
ATOM 551 O O . MET A 1 68 ? 0.792 -13.953 -11.094 1 91.31 68 MET A O 1
ATOM 555 N N . HIS A 1 69 ? 2.682 -14.805 -11.969 1 91.75 69 HIS A N 1
ATOM 556 C CA . HIS A 1 69 ? 1.954 -15.672 -12.891 1 91.75 69 HIS A CA 1
ATOM 557 C C . HIS A 1 69 ? 1.158 -16.734 -12.133 1 91.75 69 HIS A C 1
ATOM 559 O O . HIS A 1 69 ? 0.032 -17.062 -12.516 1 91.75 69 HIS A O 1
ATOM 565 N N . GLU A 1 70 ? 1.791 -17.25 -11.125 1 92.25 70 GLU A N 1
ATOM 566 C CA . GLU A 1 70 ? 1.075 -18.25 -10.328 1 92.25 70 GLU A CA 1
ATOM 567 C C . GLU A 1 70 ? -0.136 -17.625 -9.633 1 92.25 70 GLU A C 1
ATOM 569 O O . GLU A 1 70 ? -1.215 -18.234 -9.609 1 92.25 70 GLU A O 1
ATOM 574 N N . MET A 1 71 ? -0.021 -16.469 -9.086 1 91.12 71 MET A N 1
ATOM 575 C CA . MET A 1 71 ? -1.143 -15.773 -8.469 1 91.12 71 MET A CA 1
ATOM 576 C C . MET A 1 71 ? -2.258 -15.523 -9.477 1 91.12 71 MET A C 1
ATOM 578 O O . MET A 1 71 ? -3.436 -15.711 -9.172 1 91.12 71 MET A O 1
ATOM 582 N N . SER A 1 72 ? -1.835 -15.102 -10.648 1 89.31 72 SER A N 1
ATOM 583 C CA . SER A 1 72 ? -2.803 -14.844 -11.711 1 89.31 72 SER A CA 1
ATOM 584 C C . SER A 1 72 ? -3.541 -16.109 -12.102 1 89.31 72 SER A C 1
ATOM 586 O O . SER A 1 72 ? -4.746 -16.094 -12.359 1 89.31 72 SER A O 1
ATOM 588 N N . SER A 1 73 ? -2.771 -17.156 -12.18 1 90.81 73 SER A N 1
ATOM 589 C CA . SER A 1 73 ? -3.373 -18.438 -12.539 1 90.81 73 SER A CA 1
ATOM 590 C C . SER A 1 73 ? -4.418 -18.875 -11.516 1 90.81 73 SER A C 1
ATOM 592 O O . SER A 1 73 ? -5.5 -19.328 -11.875 1 90.81 73 SER A O 1
ATOM 594 N N . ILE A 1 74 ? -4.121 -18.672 -10.266 1 90.88 74 ILE A N 1
ATOM 595 C CA . ILE A 1 74 ? -5.059 -18.984 -9.195 1 90.88 74 ILE A CA 1
ATOM 596 C C . ILE A 1 74 ? -6.301 -18.109 -9.32 1 90.88 74 ILE A C 1
ATOM 598 O O . ILE A 1 74 ? -7.43 -18.609 -9.258 1 90.88 74 ILE A O 1
ATOM 602 N N . ALA A 1 75 ? -6.125 -16.828 -9.5 1 87.5 75 ALA A N 1
ATOM 603 C CA . ALA A 1 75 ? -7.223 -15.875 -9.617 1 87.5 75 ALA A CA 1
ATOM 604 C C . ALA A 1 75 ? -8.125 -16.219 -10.805 1 87.5 75 ALA A C 1
ATOM 606 O O . ALA A 1 75 ? -9.352 -16.25 -10.672 1 87.5 75 ALA A O 1
ATOM 607 N N . LYS A 1 76 ? -7.512 -16.469 -11.922 1 86.81 76 LYS A N 1
ATOM 608 C CA . LYS A 1 76 ? -8.258 -16.75 -13.148 1 86.81 76 LYS A CA 1
ATOM 609 C C . LYS A 1 76 ? -9.109 -18.016 -12.992 1 86.81 76 LYS A C 1
ATOM 611 O O . LYS A 1 76 ? -10.211 -18.094 -13.539 1 86.81 76 LYS A O 1
ATOM 616 N N . LYS A 1 77 ? -8.586 -18.906 -12.273 1 87.44 77 LYS A N 1
ATOM 617 C CA . LYS A 1 77 ? -9.297 -20.156 -12.07 1 87.44 77 LYS A CA 1
ATOM 618 C C . LYS A 1 77 ? -10.469 -19.984 -11.117 1 87.44 77 LYS A C 1
ATOM 620 O O . LYS A 1 77 ? -11.531 -20.578 -11.312 1 87.44 77 LYS A O 1
ATOM 625 N N . LYS A 1 78 ? -10.375 -19.094 -10.172 1 87.06 78 LYS A N 1
ATOM 626 C CA . LYS A 1 78 ? -11.344 -19.047 -9.078 1 87.06 78 LYS A CA 1
ATOM 627 C C . LYS A 1 78 ? -12.234 -17.812 -9.18 1 87.06 78 LYS A C 1
ATOM 629 O O . LYS A 1 78 ? -13.32 -17.766 -8.609 1 87.06 78 LYS A O 1
ATOM 634 N N . PHE A 1 79 ? -11.852 -16.828 -9.867 1 81.94 79 PHE A N 1
ATOM 635 C CA . PHE A 1 79 ? -12.516 -15.523 -9.859 1 81.94 79 PHE A CA 1
ATOM 636 C C . PHE A 1 79 ? -13.906 -15.625 -10.484 1 81.94 79 PHE A C 1
ATOM 638 O O . PHE A 1 79 ? -14.852 -15.008 -10.008 1 81.94 79 PHE A O 1
ATOM 645 N N . PRO A 1 80 ? -14.086 -16.406 -11.586 1 79.38 80 PRO A N 1
ATOM 646 C CA . PRO A 1 80 ? -15.43 -16.531 -12.156 1 79.38 80 PRO A CA 1
ATOM 647 C C . PRO A 1 80 ? -16.453 -17.031 -11.141 1 79.38 80 PRO A C 1
ATOM 649 O O . PRO A 1 80 ? -17.594 -16.578 -11.133 1 79.38 80 PRO A O 1
ATOM 652 N N . GLU A 1 81 ? -16.016 -17.906 -10.281 1 81 81 GLU A N 1
ATOM 653 C CA . GLU A 1 81 ? -16.922 -18.406 -9.242 1 81 81 GLU A CA 1
ATOM 654 C C . GLU A 1 81 ? -17.234 -17.328 -8.219 1 81 81 GLU A C 1
ATOM 656 O O . GLU A 1 81 ? -18.344 -17.281 -7.68 1 81 81 GLU A O 1
ATOM 661 N N . VAL A 1 82 ? -16.297 -16.516 -7.949 1 78.69 82 VAL A N 1
ATOM 662 C CA . VAL A 1 82 ? -16.484 -15.414 -7.004 1 78.69 82 VAL A CA 1
ATOM 663 C C . VAL A 1 82 ? -17.531 -14.445 -7.539 1 78.69 82 VAL A C 1
ATOM 665 O O . VAL A 1 82 ? -18.453 -14.047 -6.809 1 78.69 82 VAL A O 1
ATOM 668 N N . ILE A 1 83 ? -17.422 -14.102 -8.766 1 76.31 83 ILE A N 1
ATOM 669 C CA . ILE A 1 83 ? -18.344 -13.156 -9.391 1 76.31 83 ILE A CA 1
ATOM 670 C C . ILE A 1 83 ? -19.75 -13.742 -9.398 1 76.31 83 ILE A C 1
ATOM 672 O O . ILE A 1 83 ? -20.734 -13.039 -9.133 1 76.31 83 ILE A O 1
ATOM 676 N N . ALA A 1 84 ? -19.891 -14.969 -9.781 1 75.38 84 ALA A N 1
ATOM 677 C CA . ALA A 1 84 ? -21.188 -15.641 -9.844 1 75.38 84 ALA A CA 1
ATOM 678 C C . ALA A 1 84 ? -21.859 -15.656 -8.477 1 75.38 84 ALA A C 1
ATOM 680 O O . ALA A 1 84 ? -23.078 -15.531 -8.383 1 75.38 84 ALA A O 1
ATOM 681 N N . ASP A 1 85 ? -21.016 -15.742 -7.477 1 74.88 85 ASP A N 1
ATOM 682 C CA . ASP A 1 85 ? -21.531 -15.812 -6.109 1 74.88 85 ASP A CA 1
ATOM 683 C C . ASP A 1 85 ? -21.984 -14.445 -5.621 1 74.88 85 ASP A C 1
ATOM 685 O O . ASP A 1 85 ? -22.984 -14.336 -4.906 1 74.88 85 ASP A O 1
ATOM 689 N N . LEU A 1 86 ? -21.281 -13.352 -5.871 1 70.19 86 LEU A N 1
ATOM 690 C CA . LEU A 1 86 ? -21.562 -12 -5.391 1 70.19 86 LEU A CA 1
ATOM 691 C C . LEU A 1 86 ? -22.891 -11.484 -5.938 1 70.19 86 LEU A C 1
ATOM 693 O O . LEU A 1 86 ? -23.547 -10.656 -5.305 1 70.19 86 LEU A O 1
ATOM 697 N N . GLY A 1 87 ? -23.375 -11.82 -7.074 1 61.69 87 GLY A N 1
ATOM 698 C CA . GLY A 1 87 ? -24.656 -11.422 -7.656 1 61.69 87 GLY A CA 1
ATOM 699 C C . GLY A 1 87 ? -25.844 -11.969 -6.906 1 61.69 87 GLY A C 1
ATOM 700 O O . GLY A 1 87 ? -26.953 -11.422 -7 1 61.69 87 GLY A O 1
ATOM 701 N N . SER A 1 88 ? -25.906 -13.016 -6.297 1 56.22 88 SER A N 1
ATOM 702 C CA . SER A 1 88 ? -27.125 -13.656 -5.789 1 56.22 88 SER A CA 1
ATOM 703 C C . SER A 1 88 ? -27.281 -13.422 -4.293 1 56.22 88 SER A C 1
ATOM 705 O O . SER A 1 88 ? -28.406 -13.344 -3.787 1 56.22 88 SER A O 1
ATOM 707 N N . ASN A 1 89 ? -26.375 -13.266 -3.365 1 55.22 89 ASN A N 1
ATOM 708 C CA . ASN A 1 89 ? -26.281 -13.047 -1.927 1 55.22 89 ASN A CA 1
ATOM 709 C C . ASN A 1 89 ? -24.828 -13.055 -1.458 1 55.22 89 ASN A C 1
ATOM 711 O O . ASN A 1 89 ? -24.25 -14.117 -1.212 1 55.22 89 ASN A O 1
ATOM 715 N N . PRO A 1 90 ? -24.297 -11.914 -1.436 1 54.06 90 PRO A N 1
ATOM 716 C CA . PRO A 1 90 ? -22.844 -11.844 -1.328 1 54.06 90 PRO A CA 1
ATOM 717 C C . PRO A 1 90 ? -22.312 -12.422 -0.017 1 54.06 90 PRO A C 1
ATOM 719 O O . PRO A 1 90 ? -22.688 -11.953 1.062 1 54.06 90 PRO A O 1
ATOM 722 N N . SER A 1 91 ? -22.422 -13.789 0.161 1 57.91 91 SER A N 1
ATOM 723 C CA . SER A 1 91 ? -21.672 -14.406 1.253 1 57.91 91 SER A CA 1
ATOM 724 C C . SER A 1 91 ? -20.172 -14.211 1.077 1 57.91 91 SER A C 1
ATOM 726 O O . SER A 1 91 ? -19.672 -14.203 -0.048 1 57.91 91 SER A O 1
ATOM 728 N N . PRO A 1 92 ? -19.469 -13.656 2.156 1 62.84 92 PRO A N 1
ATOM 729 C CA . PRO A 1 92 ? -18.016 -13.492 2.082 1 62.84 92 PRO A CA 1
ATOM 730 C C . PRO A 1 92 ? -17.297 -14.797 1.746 1 62.84 92 PRO A C 1
ATOM 732 O O . PRO A 1 92 ? -16.062 -14.844 1.742 1 62.84 92 PRO A O 1
ATOM 735 N N . THR A 1 93 ? -18.062 -15.891 1.268 1 72.44 93 THR A N 1
ATOM 736 C CA . THR A 1 93 ? -17.438 -17.203 1.188 1 72.44 93 THR A CA 1
ATOM 737 C C . THR A 1 93 ? -16.547 -17.312 -0.046 1 72.44 93 THR A C 1
ATOM 739 O O . THR A 1 93 ? -15.391 -17.734 0.05 1 72.44 93 THR A O 1
ATOM 742 N N . MET A 1 94 ? -17.031 -16.875 -1.204 1 76.75 94 MET A N 1
ATOM 743 C CA . MET A 1 94 ? -16.25 -17.125 -2.41 1 76.75 94 MET A CA 1
ATOM 744 C C . MET A 1 94 ? -15.016 -16.234 -2.441 1 76.75 94 MET A C 1
ATOM 746 O O . MET A 1 94 ? -13.914 -16.703 -2.74 1 76.75 94 MET A O 1
ATOM 750 N N . PRO A 1 95 ? -15.125 -14.953 -2.105 1 76.5 95 PRO A N 1
ATOM 751 C CA . PRO A 1 95 ? -13.891 -14.164 -1.969 1 76.5 95 PRO A CA 1
ATOM 752 C C . PRO A 1 95 ? -12.922 -14.766 -0.955 1 76.5 95 PRO A C 1
ATOM 754 O O . PRO A 1 95 ? -11.703 -14.734 -1.166 1 76.5 95 PRO A O 1
ATOM 757 N N . PHE A 1 96 ? -13.508 -15.375 -0.05 1 84.62 96 PHE A N 1
ATOM 758 C CA . PHE A 1 96 ? -12.703 -16.031 0.974 1 84.62 96 PHE A CA 1
ATOM 759 C C . PHE A 1 96 ? -11.875 -17.156 0.372 1 84.62 96 PHE A C 1
ATOM 761 O O . PHE A 1 96 ? -10.68 -17.266 0.638 1 84.62 96 PHE A O 1
ATOM 768 N N . LEU A 1 97 ? -12.484 -17.953 -0.452 1 86.12 97 LEU A N 1
ATOM 769 C CA . LEU A 1 97 ? -11.797 -19.109 -1.023 1 86.12 97 LEU A CA 1
ATOM 770 C C . LEU A 1 97 ? -10.695 -18.656 -1.978 1 86.12 97 LEU A C 1
ATOM 772 O O . LEU A 1 97 ? -9.609 -19.25 -1.99 1 86.12 97 LEU A O 1
ATOM 776 N N . LEU A 1 98 ? -10.977 -17.672 -2.797 1 88.62 98 LEU A N 1
ATOM 777 C CA . LEU A 1 98 ? -9.969 -17.141 -3.705 1 88.62 98 LEU A CA 1
ATOM 778 C C . LEU A 1 98 ? -8.781 -16.578 -2.93 1 88.62 98 LEU A C 1
ATOM 780 O O . LEU A 1 98 ? -7.633 -16.938 -3.199 1 88.62 98 LEU A O 1
ATOM 784 N N . ILE A 1 99 ? -9.047 -15.789 -1.94 1 92.25 99 ILE A N 1
ATOM 785 C CA . ILE A 1 99 ? -8.008 -15.141 -1.15 1 92.25 99 ILE A CA 1
ATOM 786 C C . ILE A 1 99 ? -7.223 -16.188 -0.372 1 92.25 99 ILE A C 1
ATOM 788 O O . ILE A 1 99 ? -5.996 -16.109 -0.273 1 92.25 99 ILE A O 1
ATOM 792 N N . THR A 1 100 ? -7.902 -17.172 0.109 1 93.62 100 THR A N 1
ATOM 793 C CA . THR A 1 100 ? -7.238 -18.25 0.827 1 93.62 100 THR A CA 1
ATOM 794 C C . THR A 1 100 ? -6.227 -18.969 -0.072 1 93.62 100 THR A C 1
ATOM 796 O O . THR A 1 100 ? -5.094 -19.219 0.34 1 93.62 100 THR A O 1
ATOM 799 N N . SER A 1 101 ? -6.648 -19.234 -1.253 1 94.25 101 SER A N 1
ATOM 800 C CA . SER A 1 101 ? -5.766 -19.938 -2.188 1 94.25 101 SER A CA 1
ATOM 801 C C . SER A 1 101 ? -4.516 -19.109 -2.48 1 94.25 101 SER A C 1
ATOM 803 O O . SER A 1 101 ? -3.406 -19.641 -2.518 1 94.25 101 SER A O 1
ATOM 805 N N . ILE A 1 102 ? -4.668 -17.891 -2.682 1 93.62 102 ILE A N 1
ATOM 806 C CA . ILE A 1 102 ? -3.545 -17 -2.945 1 93.62 102 ILE A CA 1
ATOM 807 C C . ILE A 1 102 ? -2.633 -16.938 -1.724 1 93.62 102 ILE A C 1
ATOM 809 O O . ILE A 1 102 ? -1.412 -17.078 -1.847 1 93.62 102 ILE A O 1
ATOM 813 N N . LEU A 1 103 ? -3.221 -16.828 -0.558 1 95.56 103 LEU A N 1
ATOM 814 C CA . LEU A 1 103 ? -2.449 -16.719 0.674 1 95.56 103 LEU A CA 1
ATOM 815 C C . LEU A 1 103 ? -1.715 -18.016 0.98 1 95.56 103 LEU A C 1
ATOM 817 O O . LEU A 1 103 ? -0.608 -18 1.525 1 95.56 103 LEU A O 1
ATOM 821 N N . GLU A 1 104 ? -2.312 -19.125 0.683 1 95.56 104 GLU A N 1
ATOM 822 C CA . GLU A 1 104 ? -1.638 -20.406 0.844 1 95.56 104 GLU A CA 1
ATOM 823 C C . GLU A 1 104 ? -0.398 -20.484 -0.042 1 95.56 104 GLU A C 1
ATOM 825 O O . GLU A 1 104 ? 0.658 -20.953 0.402 1 95.56 104 GLU A O 1
ATOM 830 N N . PHE A 1 105 ? -0.564 -20.109 -1.219 1 94.31 105 PHE A N 1
ATOM 831 C CA . PHE A 1 105 ? 0.567 -20.062 -2.137 1 94.31 105 PHE A CA 1
ATOM 832 C C . PHE A 1 105 ? 1.659 -19.141 -1.608 1 94.31 105 PHE A C 1
ATOM 834 O O . PHE A 1 105 ? 2.84 -19.5 -1.618 1 94.31 105 PHE A O 1
ATOM 841 N N . LEU A 1 106 ? 1.264 -17.938 -1.162 1 93.25 106 LEU A N 1
ATOM 842 C CA . LEU A 1 106 ? 2.221 -16.984 -0.624 1 93.25 106 LEU A CA 1
ATOM 843 C C . LEU A 1 106 ? 2.914 -17.547 0.615 1 93.25 106 LEU A C 1
ATOM 845 O O . LEU A 1 106 ? 4.113 -17.328 0.81 1 93.25 106 LEU A O 1
ATOM 849 N N . ASN A 1 107 ? 2.117 -18.172 1.383 1 93.5 107 ASN A N 1
ATOM 850 C CA . ASN A 1 107 ? 2.666 -18.797 2.582 1 93.5 107 ASN A CA 1
ATOM 851 C C . ASN A 1 107 ? 3.732 -19.844 2.238 1 93.5 107 ASN A C 1
ATOM 853 O O . ASN A 1 107 ? 4.758 -19.922 2.914 1 93.5 107 ASN A O 1
ATOM 857 N N . GLU A 1 108 ? 3.504 -20.594 1.188 1 91.5 108 GLU A N 1
ATOM 858 C CA . GLU A 1 108 ? 4.449 -21.609 0.729 1 91.5 108 GLU A CA 1
ATOM 859 C C . GLU A 1 108 ? 5.73 -20.969 0.198 1 91.5 108 GLU A C 1
ATOM 861 O O . GLU A 1 108 ? 6.781 -21.609 0.161 1 91.5 108 GLU A O 1
ATOM 866 N N . ASN A 1 109 ? 5.613 -19.766 -0.197 1 91.38 109 ASN A N 1
ATOM 867 C CA . ASN A 1 109 ? 6.75 -19.047 -0.749 1 91.38 109 ASN A CA 1
ATOM 868 C C . ASN A 1 109 ? 7.113 -17.844 0.116 1 91.38 109 ASN A C 1
ATOM 870 O O . ASN A 1 109 ? 7.582 -16.812 -0.395 1 91.38 109 ASN A O 1
ATOM 874 N N . SER A 1 110 ? 6.84 -17.891 1.373 1 90.5 110 SER A N 1
ATOM 875 C CA . SER A 1 110 ? 6.898 -16.75 2.271 1 90.5 110 SER A CA 1
ATOM 876 C C . SER A 1 110 ? 8.312 -16.172 2.34 1 90.5 110 SER A C 1
ATOM 878 O O . SER A 1 110 ? 8.484 -14.945 2.438 1 90.5 110 SER A O 1
ATOM 880 N N . GLY A 1 111 ? 9.336 -17.016 2.256 1 87.25 111 GLY A N 1
ATOM 881 C CA . GLY A 1 111 ? 10.703 -16.516 2.275 1 87.25 111 GLY A CA 1
ATOM 882 C C . GLY A 1 111 ? 10.984 -15.508 1.173 1 87.25 111 GLY A C 1
ATOM 883 O O . GLY A 1 111 ? 11.547 -14.438 1.427 1 87.25 111 GLY A O 1
ATOM 884 N N . PHE A 1 112 ? 10.578 -15.891 0.036 1 89.38 112 PHE A N 1
ATOM 885 C CA . PHE A 1 112 ? 10.812 -15.016 -1.108 1 89.38 112 PHE A CA 1
ATOM 886 C C . PHE A 1 112 ? 9.938 -13.773 -1.025 1 89.38 112 PHE A C 1
ATOM 888 O O . PHE A 1 112 ? 10.398 -12.664 -1.285 1 89.38 112 PHE A O 1
ATOM 895 N N . ILE A 1 113 ? 8.68 -13.953 -0.667 1 90.25 113 ILE A N 1
ATOM 896 C CA . ILE A 1 113 ? 7.734 -12.844 -0.612 1 90.25 113 ILE A CA 1
ATOM 897 C C . ILE A 1 113 ? 8.188 -11.828 0.434 1 90.25 113 ILE A C 1
ATOM 899 O O . ILE A 1 113 ? 8.148 -10.625 0.194 1 90.25 113 ILE A O 1
ATOM 903 N N . LYS A 1 114 ? 8.656 -12.289 1.513 1 87.94 114 LYS A N 1
ATOM 904 C CA . LYS A 1 114 ? 9.188 -11.414 2.553 1 87.94 114 LYS A CA 1
ATOM 905 C C . LYS A 1 114 ? 10.367 -10.594 2.035 1 87.94 114 LYS A C 1
ATOM 907 O O . LYS A 1 114 ? 10.492 -9.406 2.346 1 87.94 114 LYS A O 1
ATOM 912 N N . ALA A 1 115 ? 11.156 -11.219 1.231 1 83.44 115 ALA A N 1
ATOM 913 C CA . ALA A 1 115 ? 12.352 -10.562 0.7 1 83.44 115 ALA A CA 1
ATOM 914 C C . ALA A 1 115 ? 11.977 -9.438 -0.262 1 83.44 115 ALA A C 1
ATOM 916 O O . ALA A 1 115 ? 12.641 -8.398 -0.304 1 83.44 115 ALA A O 1
ATOM 917 N N . VAL A 1 116 ? 10.914 -9.641 -0.929 1 84.81 116 VAL A N 1
ATOM 918 C CA . VAL A 1 116 ? 10.625 -8.68 -1.987 1 84.81 116 VAL A CA 1
ATOM 919 C C . VAL A 1 116 ? 9.617 -7.645 -1.486 1 84.81 116 VAL A C 1
ATOM 921 O O . VAL A 1 116 ? 9.531 -6.539 -2.021 1 84.81 116 VAL A O 1
ATOM 924 N N . LEU A 1 117 ? 8.797 -7.945 -0.448 1 83.06 117 LEU A N 1
ATOM 925 C CA . LEU A 1 117 ? 7.789 -7.02 0.051 1 83.06 117 LEU A CA 1
ATOM 926 C C . LEU A 1 117 ? 8.273 -6.32 1.317 1 83.06 117 LEU A C 1
ATOM 928 O O . LEU A 1 117 ? 7.609 -5.41 1.82 1 83.06 117 LEU A O 1
ATOM 932 N N . SER A 1 118 ? 9.414 -6.605 1.839 1 72.25 118 SER A N 1
ATOM 933 C CA . SER A 1 118 ? 9.945 -5.977 3.043 1 72.25 118 SER A CA 1
ATOM 934 C C . SER A 1 118 ? 10.352 -4.527 2.779 1 72.25 118 SER A C 1
ATOM 936 O O . SER A 1 118 ? 10.484 -4.117 1.625 1 72.25 118 SER A O 1
ATOM 938 N N . PRO A 1 119 ? 10.383 -3.746 3.867 1 62.72 119 PRO A N 1
ATOM 939 C CA . PRO A 1 119 ? 10.82 -2.352 3.734 1 62.72 119 PRO A CA 1
ATOM 940 C C . PRO A 1 119 ? 12.141 -2.215 2.984 1 62.72 119 PRO A C 1
ATOM 942 O O . PRO A 1 119 ? 12.422 -1.159 2.41 1 62.72 119 PRO A O 1
ATOM 945 N N . LYS A 1 120 ? 12.906 -3.15 3.051 1 61.34 120 LYS A N 1
ATOM 946 C CA . LYS A 1 120 ? 14.188 -3.123 2.352 1 61.34 120 LYS A CA 1
ATOM 947 C C . LYS A 1 120 ? 14.062 -3.723 0.954 1 61.34 120 LYS A C 1
ATOM 949 O O . LYS A 1 120 ? 15.062 -3.887 0.252 1 61.34 120 LYS A O 1
ATOM 954 N N . GLY A 1 121 ? 12.844 -4.145 0.764 1 61.56 121 GLY A N 1
ATOM 955 C CA . GLY A 1 121 ? 12.656 -4.828 -0.505 1 61.56 121 GLY A CA 1
ATOM 956 C C . GLY A 1 121 ? 12.57 -3.881 -1.687 1 61.56 121 GLY A C 1
ATOM 957 O O . GLY A 1 121 ? 13.102 -2.77 -1.639 1 61.56 121 GLY A O 1
ATOM 958 N N . ASP A 1 122 ? 12.203 -4.398 -2.705 1 63.25 122 ASP A N 1
ATOM 959 C CA . ASP A 1 122 ? 12.18 -3.748 -4.012 1 63.25 122 ASP A CA 1
ATOM 960 C C . ASP A 1 122 ? 10.859 -3.012 -4.23 1 63.25 122 ASP A C 1
ATOM 962 O O . ASP A 1 122 ? 9.82 -3.639 -4.461 1 63.25 122 ASP A O 1
ATOM 966 N N . LEU A 1 123 ? 10.859 -1.688 -3.973 1 66.56 123 LEU A N 1
ATOM 967 C CA . LEU A 1 123 ? 9.672 -0.892 -4.258 1 66.56 123 LEU A CA 1
ATOM 968 C C . LEU A 1 123 ? 9.172 -1.153 -5.676 1 66.56 123 LEU A C 1
ATOM 970 O O . LEU A 1 123 ? 7.969 -1.086 -5.938 1 66.56 123 LEU A O 1
ATOM 974 N N . SER A 1 124 ? 10.094 -1.525 -6.457 1 74.88 124 SER A N 1
ATOM 975 C CA . SER A 1 124 ? 9.719 -1.765 -7.848 1 74.88 124 SER A CA 1
ATOM 976 C C . SER A 1 124 ? 8.797 -2.971 -7.973 1 74.88 124 SER A C 1
ATOM 978 O O . SER A 1 124 ? 7.953 -3.025 -8.867 1 74.88 124 SER A O 1
ATOM 980 N N . PHE A 1 125 ? 8.938 -3.871 -6.98 1 82.62 125 PHE A N 1
ATOM 981 C CA . PHE A 1 125 ? 8.102 -5.062 -7.059 1 82.62 125 PHE A CA 1
ATOM 982 C C . PHE A 1 125 ? 6.645 -4.727 -6.777 1 82.62 125 PHE A C 1
ATOM 984 O O . PHE A 1 125 ? 5.742 -5.238 -7.441 1 82.62 125 PHE A O 1
ATOM 991 N N . GLN A 1 126 ? 6.332 -3.902 -5.785 1 83.69 126 GLN A N 1
ATOM 992 C CA . GLN A 1 126 ? 4.961 -3.514 -5.469 1 83.69 126 GLN A CA 1
ATOM 993 C C . GLN A 1 126 ? 4.293 -2.844 -6.664 1 83.69 126 GLN A C 1
ATOM 995 O O . GLN A 1 126 ? 3.125 -3.111 -6.961 1 83.69 126 GLN A O 1
ATOM 1000 N N . THR A 1 127 ? 5.098 -2.033 -7.336 1 83.25 127 THR A N 1
ATOM 1001 C CA . THR A 1 127 ? 4.578 -1.364 -8.523 1 83.25 127 THR A CA 1
ATOM 1002 C C . THR A 1 127 ? 4.246 -2.377 -9.617 1 83.25 127 THR A C 1
ATOM 1004 O O . THR A 1 127 ? 3.172 -2.322 -10.219 1 83.25 127 THR A O 1
ATOM 1007 N N . LYS A 1 128 ? 5.129 -3.305 -9.812 1 86.56 128 LYS A N 1
ATOM 1008 C CA . LYS A 1 128 ? 4.922 -4.344 -10.812 1 86.56 128 LYS A CA 1
ATOM 1009 C C . LYS A 1 128 ? 3.701 -5.195 -10.477 1 86.56 128 LYS A C 1
ATOM 1011 O O . LYS A 1 128 ? 2.93 -5.562 -11.367 1 86.56 128 LYS A O 1
ATOM 1016 N N . LEU A 1 129 ? 3.611 -5.473 -9.234 1 87.25 129 LEU A N 1
ATOM 1017 C CA . LEU A 1 129 ? 2.49 -6.289 -8.773 1 87.25 129 LEU A CA 1
ATOM 1018 C C . LEU A 1 129 ? 1.165 -5.57 -9.016 1 87.25 129 LEU A C 1
ATOM 1020 O O . LEU A 1 129 ? 0.2 -6.184 -9.484 1 87.25 129 LEU A O 1
ATOM 1024 N N . LYS A 1 130 ? 1.071 -4.316 -8.719 1 87.38 130 LYS A N 1
ATOM 1025 C CA . LYS A 1 130 ? -0.131 -3.521 -8.961 1 87.38 130 LYS A CA 1
ATOM 1026 C C . LYS A 1 130 ? -0.489 -3.496 -10.438 1 87.38 130 LYS A C 1
ATOM 1028 O O . LYS A 1 130 ? -1.652 -3.674 -10.805 1 87.38 130 LYS A O 1
ATOM 1033 N N . GLU A 1 131 ? 0.5 -3.293 -11.281 1 87.75 131 GLU A N 1
ATOM 1034 C CA . GLU A 1 131 ? 0.292 -3.279 -12.727 1 87.75 131 GLU A CA 1
ATOM 1035 C C . GLU A 1 131 ? -0.193 -4.637 -13.234 1 87.75 131 GLU A C 1
ATOM 1037 O O . GLU A 1 131 ? -1.077 -4.707 -14.086 1 87.75 131 GLU A O 1
ATOM 1042 N N . PHE A 1 132 ? 0.445 -5.551 -12.727 1 86.5 132 PHE A N 1
ATOM 1043 C CA . PHE A 1 132 ? 0.079 -6.91 -13.109 1 86.5 132 PHE A CA 1
ATOM 1044 C C . PHE A 1 132 ? -1.359 -7.215 -12.711 1 86.5 132 PHE A C 1
ATOM 1046 O O . PHE A 1 132 ? -2.115 -7.797 -13.492 1 86.5 132 PHE A O 1
ATOM 1053 N N . MET A 1 133 ? -1.75 -6.867 -11.484 1 85.81 133 MET A N 1
ATOM 1054 C CA . MET A 1 133 ? -3.121 -7.059 -11.016 1 85.81 133 MET A CA 1
ATOM 1055 C C . MET A 1 133 ? -4.109 -6.312 -11.906 1 85.81 133 MET A C 1
ATOM 1057 O O . MET A 1 133 ? -5.152 -6.852 -12.273 1 85.81 133 MET A O 1
ATOM 1061 N N . TRP A 1 134 ? -3.801 -5.113 -12.281 1 87.06 134 TRP A N 1
ATOM 1062 C CA . TRP A 1 134 ? -4.648 -4.312 -13.164 1 87.06 134 TRP A CA 1
ATOM 1063 C C . TRP A 1 134 ? -4.844 -5.008 -14.508 1 87.06 134 TRP A C 1
ATOM 1065 O O . TRP A 1 134 ? -5.973 -5.133 -14.984 1 87.06 134 TRP A O 1
ATOM 1075 N N . LYS A 1 135 ? -3.76 -5.465 -15.047 1 87.62 135 LYS A N 1
ATOM 1076 C CA . LYS A 1 135 ? -3.822 -6.133 -16.344 1 87.62 135 LYS A CA 1
ATOM 1077 C C . LYS A 1 135 ? -4.66 -7.406 -16.266 1 87.62 135 LYS A C 1
ATOM 1079 O O . LYS A 1 135 ? -5.461 -7.684 -17.172 1 87.62 135 LYS A O 1
ATOM 1084 N N . THR A 1 136 ? -4.457 -8.102 -15.234 1 85.19 136 THR A N 1
ATOM 1085 C CA . THR A 1 136 ? -5.18 -9.359 -15.055 1 85.19 136 THR A CA 1
ATOM 1086 C C . THR A 1 136 ? -6.672 -9.102 -14.875 1 85.19 136 THR A C 1
ATOM 1088 O O . THR A 1 136 ? -7.504 -9.789 -15.477 1 85.19 136 THR A O 1
ATOM 1091 N N . LEU A 1 137 ? -7.082 -8.102 -14.156 1 85.69 137 LEU A N 1
ATOM 1092 C CA . LEU A 1 137 ? -8.477 -7.832 -13.82 1 85.69 137 LEU A CA 1
ATOM 1093 C C . LEU A 1 137 ? -9.203 -7.18 -14.992 1 85.69 137 LEU A C 1
ATOM 1095 O O . LEU A 1 137 ? -10.383 -7.461 -15.227 1 85.69 137 LEU A O 1
ATOM 1099 N N . PHE A 1 138 ? -8.461 -6.375 -15.797 1 87.69 138 PHE A N 1
ATOM 1100 C CA . PHE A 1 138 ? -9.203 -5.504 -16.703 1 87.69 138 PHE A CA 1
ATOM 1101 C C . PHE A 1 138 ? -8.75 -5.711 -18.141 1 87.69 138 PHE A C 1
ATOM 1103 O O . PHE A 1 138 ? -9.406 -5.25 -19.078 1 87.69 138 PHE A O 1
ATOM 1110 N N . GLU A 1 139 ? -7.617 -6.387 -18.391 1 84 139 GLU A N 1
ATOM 1111 C CA . GLU A 1 139 ? -7.094 -6.484 -19.75 1 84 139 GLU A CA 1
ATOM 1112 C C . GLU A 1 139 ? -6.82 -7.934 -20.125 1 84 139 GLU A C 1
ATOM 1114 O O . GLU A 1 139 ? -6.273 -8.203 -21.203 1 84 139 GLU A O 1
ATOM 1119 N N . ASP A 1 140 ? -7.168 -8.797 -19.375 1 78 140 ASP A N 1
ATOM 1120 C CA . ASP A 1 140 ? -6.836 -10.18 -19.703 1 78 140 ASP A CA 1
ATOM 1121 C C . ASP A 1 140 ? -7.348 -10.57 -21.078 1 78 140 ASP A C 1
ATOM 1123 O O . ASP A 1 140 ? -8.438 -10.164 -21.484 1 78 140 ASP A O 1
ATOM 1127 N N . THR A 1 141 ? -6.484 -11.195 -21.781 1 67.25 141 THR A N 1
ATOM 1128 C CA . THR A 1 141 ? -6.727 -11.578 -23.172 1 67.25 141 THR A CA 1
ATOM 1129 C C . THR A 1 141 ? -7.941 -12.492 -23.281 1 67.25 141 THR A C 1
ATOM 1131 O O . THR A 1 141 ? -8.648 -12.477 -24.281 1 67.25 141 THR A O 1
ATOM 1134 N N . ASN A 1 142 ? -8.133 -13.391 -22.359 1 70.94 142 ASN A N 1
ATOM 1135 C CA . ASN A 1 142 ? -9.273 -14.297 -22.406 1 70.94 142 ASN A CA 1
ATOM 1136 C C . ASN A 1 142 ? -10.555 -13.609 -21.938 1 70.94 142 ASN A C 1
ATOM 1138 O O . ASN A 1 142 ? -11.594 -14.258 -21.781 1 70.94 142 ASN A O 1
ATOM 1142 N N . GLY A 1 143 ? -10.461 -12.297 -21.766 1 74 143 GLY A N 1
ATOM 1143 C CA . GLY A 1 143 ? -11.562 -11.477 -21.297 1 74 143 GLY A CA 1
ATOM 1144 C C . GLY A 1 143 ? -11.328 -10.906 -19.906 1 74 143 GLY A C 1
ATOM 1145 O O . GLY A 1 143 ? -10.703 -11.547 -19.062 1 74 143 GLY A O 1
ATOM 1146 N N . PRO A 1 144 ? -11.672 -9.664 -19.797 1 78.38 144 PRO A N 1
ATOM 1147 C CA . PRO A 1 144 ? -11.492 -9.055 -18.469 1 78.38 144 PRO A CA 1
ATOM 1148 C C . PRO A 1 144 ? -12.344 -9.727 -17.391 1 78.38 144 PRO A C 1
ATOM 1150 O O . PRO A 1 144 ? -13.445 -10.195 -17.672 1 78.38 144 PRO A O 1
ATOM 1153 N N . LEU A 1 145 ? -11.719 -9.961 -16.25 1 80.62 145 LEU A N 1
ATOM 1154 C CA . LEU A 1 145 ? -12.445 -10.555 -15.133 1 80.62 145 LEU A CA 1
ATOM 1155 C C . LEU A 1 145 ? -13.539 -9.609 -14.641 1 80.62 145 LEU A C 1
ATOM 1157 O O . LEU A 1 145 ? -14.594 -10.055 -14.188 1 80.62 145 LEU A O 1
ATOM 1161 N N . ILE A 1 146 ? -13.242 -8.328 -14.688 1 83.44 146 ILE A N 1
ATOM 1162 C CA . ILE A 1 146 ? -14.203 -7.309 -14.273 1 83.44 146 ILE A CA 1
ATOM 1163 C C . ILE A 1 146 ? -14.531 -6.395 -15.453 1 83.44 146 ILE A C 1
ATOM 1165 O O . ILE A 1 146 ? -13.625 -5.93 -16.156 1 83.44 146 ILE A O 1
ATOM 1169 N N . ASN A 1 147 ? -15.805 -6.23 -15.68 1 83.75 147 ASN A N 1
ATOM 1170 C CA . ASN A 1 147 ? -16.25 -5.328 -16.734 1 83.75 147 ASN A CA 1
ATOM 1171 C C . ASN A 1 147 ? -16.078 -3.865 -16.344 1 83.75 147 ASN A C 1
ATOM 1173 O O . ASN A 1 147 ? -16.703 -3.393 -15.391 1 83.75 147 ASN A O 1
ATOM 1177 N N . LYS A 1 148 ? -15.305 -3.17 -17.141 1 85.5 148 LYS A N 1
ATOM 1178 C CA . LYS A 1 148 ? -15.008 -1.772 -16.859 1 85.5 148 LYS A CA 1
ATOM 1179 C C . LYS A 1 148 ? -16.266 -0.92 -16.875 1 85.5 148 LYS A C 1
ATOM 1181 O O . LYS A 1 148 ? -16.359 0.083 -16.156 1 85.5 148 LYS A O 1
ATOM 1186 N N . GLU A 1 149 ? -17.234 -1.342 -17.578 1 84.5 149 GLU A N 1
ATOM 1187 C CA . GLU A 1 149 ? -18.469 -0.573 -17.719 1 84.5 149 GLU A CA 1
ATOM 1188 C C . GLU A 1 149 ? -19.297 -0.596 -16.438 1 84.5 149 GLU A C 1
ATOM 1190 O O . GLU A 1 149 ? -20.156 0.26 -16.234 1 84.5 149 GLU A O 1
ATOM 1195 N N . SER A 1 150 ? -19.078 -1.516 -15.594 1 85.56 150 SER A N 1
ATOM 1196 C CA . SER A 1 150 ? -19.859 -1.674 -14.367 1 85.56 150 SER A CA 1
ATOM 1197 C C . SER A 1 150 ? -19.203 -0.928 -13.203 1 85.56 150 SER A C 1
ATOM 1199 O O . SER A 1 150 ? -19.812 -0.784 -12.141 1 85.56 150 SER A O 1
ATOM 1201 N N . LEU A 1 151 ? -18.016 -0.414 -13.453 1 90.12 151 LEU A N 1
ATOM 1202 C CA . LEU A 1 151 ? -17.25 0.194 -12.375 1 90.12 151 LEU A CA 1
ATOM 1203 C C . LEU A 1 151 ? -17.906 1.491 -11.906 1 90.12 151 LEU A C 1
ATOM 1205 O O . LEU A 1 151 ? -18.391 2.277 -12.727 1 90.12 151 LEU A O 1
ATOM 1209 N N . LEU A 1 152 ? -17.906 1.721 -10.617 1 91.12 152 LEU A N 1
ATOM 1210 C CA . LEU A 1 152 ? -18.422 2.955 -10.031 1 91.12 152 LEU A CA 1
ATOM 1211 C C . LEU A 1 152 ? -17.297 3.965 -9.82 1 91.12 152 LEU A C 1
ATOM 1213 O O . LEU A 1 152 ? -17.562 5.137 -9.539 1 91.12 152 LEU A O 1
ATOM 1217 N N . VAL A 1 153 ? -16.078 3.514 -9.922 1 93.5 153 VAL A N 1
ATOM 1218 C CA . VAL A 1 153 ? -14.883 4.34 -9.828 1 93.5 153 VAL A CA 1
ATOM 1219 C C . VAL A 1 153 ? -13.914 3.975 -10.953 1 93.5 153 VAL A C 1
ATOM 1221 O O . VAL A 1 153 ? -13.992 2.883 -11.516 1 93.5 153 VAL A O 1
ATOM 1224 N N . PRO A 1 154 ? -13.016 4.906 -11.328 1 92.88 154 PRO A N 1
ATOM 1225 C CA . PRO A 1 154 ? -12.062 4.555 -12.383 1 92.88 154 PRO A CA 1
ATOM 1226 C C . PRO A 1 154 ? -11.234 3.32 -12.031 1 92.88 154 PRO A C 1
ATOM 1228 O O . PRO A 1 154 ? -10.828 3.146 -10.883 1 92.88 154 PRO A O 1
ATOM 1231 N N . SER A 1 155 ? -11 2.494 -13.07 1 91.5 155 SER A N 1
ATOM 1232 C CA . SER A 1 155 ? -10.391 1.182 -12.898 1 91.5 155 SER A CA 1
ATOM 1233 C C . SER A 1 155 ? -8.992 1.302 -12.297 1 91.5 155 SER A C 1
ATOM 1235 O O . SER A 1 155 ? -8.586 0.468 -11.477 1 91.5 155 SER A O 1
ATOM 1237 N N . GLN A 1 156 ? -8.273 2.367 -12.641 1 91.12 156 GLN A N 1
ATOM 1238 C CA . GLN A 1 156 ? -6.902 2.512 -12.172 1 91.12 156 GLN A CA 1
ATOM 1239 C C . GLN A 1 156 ? -6.863 2.75 -10.664 1 91.12 156 GLN A C 1
ATOM 1241 O O . GLN A 1 156 ? -5.988 2.229 -9.969 1 91.12 156 GLN A O 1
ATOM 1246 N N . TYR A 1 157 ? -7.773 3.49 -10.141 1 93.31 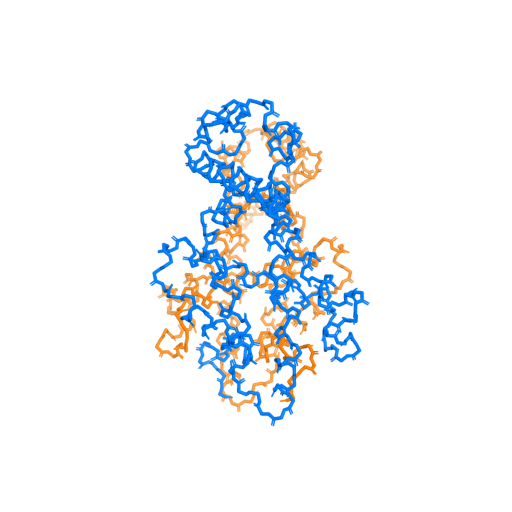157 TYR A N 1
ATOM 1247 C CA . TYR A 1 157 ? -7.82 3.773 -8.711 1 93.31 157 TYR A CA 1
ATOM 1248 C C . TYR A 1 157 ? -8.344 2.572 -7.934 1 93.31 157 TYR A C 1
ATOM 1250 O O . TYR A 1 157 ? -7.871 2.285 -6.832 1 93.31 157 TYR A O 1
ATOM 1258 N N . LEU A 1 158 ? -9.312 1.911 -8.555 1 93.12 158 LEU A N 1
ATOM 1259 C CA . LEU A 1 158 ? -9.82 0.7 -7.922 1 93.12 158 LEU A CA 1
ATOM 1260 C C . LEU A 1 158 ? -8.711 -0.341 -7.781 1 93.12 158 LEU A C 1
ATOM 1262 O O . LEU A 1 158 ? -8.523 -0.909 -6.703 1 93.12 158 LEU A O 1
ATOM 1266 N N . ALA A 1 159 ? -8.016 -0.562 -8.883 1 91 159 ALA A N 1
ATOM 1267 C CA . ALA A 1 159 ? -6.922 -1.528 -8.867 1 91 159 ALA A CA 1
ATOM 1268 C C . ALA A 1 159 ? -5.844 -1.126 -7.867 1 91 159 ALA A C 1
ATOM 1270 O O . ALA A 1 159 ? -5.32 -1.971 -7.137 1 91 159 ALA A O 1
ATOM 1271 N N . SER A 1 160 ? -5.496 0.122 -7.82 1 92.5 160 SER A N 1
ATOM 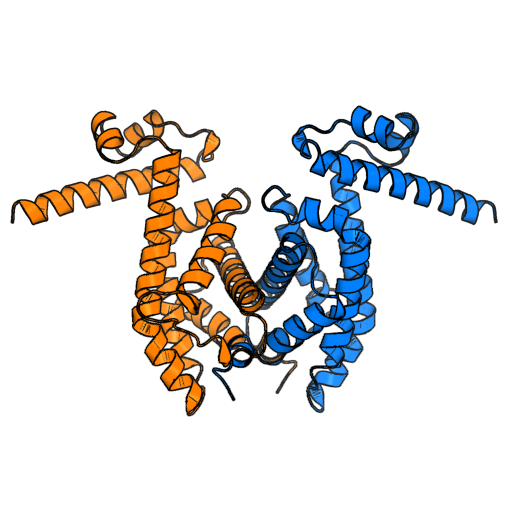1272 C CA . SER A 1 160 ? -4.496 0.625 -6.887 1 92.5 160 SER A CA 1
ATOM 1273 C C . SER A 1 160 ? -4.934 0.416 -5.438 1 92.5 160 SER A C 1
ATOM 1275 O O . SER A 1 160 ? -4.137 -0.011 -4.598 1 92.5 160 SER A O 1
ATOM 1277 N N . TYR A 1 161 ? -6.172 0.756 -5.199 1 94.5 161 TYR A N 1
ATOM 1278 C CA . TYR A 1 161 ? -6.723 0.575 -3.859 1 94.5 161 TYR A CA 1
ATOM 1279 C C . TYR A 1 161 ? -6.629 -0.882 -3.424 1 94.5 161 TYR A C 1
ATOM 1281 O O . TYR A 1 161 ? -6.074 -1.186 -2.365 1 94.5 161 TYR A O 1
ATOM 1289 N N . MET A 1 162 ? -7.109 -1.774 -4.203 1 92 162 MET A N 1
ATOM 1290 C CA . MET A 1 162 ? -7.184 -3.193 -3.863 1 92 162 MET A CA 1
ATOM 1291 C C . MET A 1 162 ? -5.785 -3.791 -3.73 1 92 162 MET A C 1
ATOM 1293 O O . MET A 1 162 ? -5.488 -4.465 -2.742 1 92 162 MET A O 1
ATOM 1297 N N . ALA A 1 163 ? -4.984 -3.512 -4.723 1 92 163 ALA A N 1
ATOM 1298 C CA . ALA A 1 163 ? -3.633 -4.066 -4.699 1 92 163 ALA A CA 1
ATOM 1299 C C . ALA A 1 163 ? -2.857 -3.578 -3.48 1 92 163 ALA A C 1
ATOM 1301 O O . ALA A 1 163 ? -2.256 -4.375 -2.758 1 92 163 ALA A O 1
ATOM 1302 N N . SER A 1 164 ? -2.879 -2.314 -3.254 1 92.75 164 SER A N 1
ATOM 1303 C CA . SER A 1 164 ? -2.125 -1.738 -2.145 1 92.75 164 SER A CA 1
ATOM 1304 C C . SER A 1 164 ? -2.641 -2.252 -0.803 1 92.75 164 SER A C 1
ATOM 1306 O O . SER A 1 164 ? -1.852 -2.574 0.088 1 92.75 164 SER A O 1
ATOM 1308 N N . ALA A 1 165 ? -3.934 -2.256 -0.676 1 94.88 165 ALA A N 1
ATOM 1309 C CA . ALA A 1 165 ? -4.543 -2.729 0.566 1 94.88 165 ALA A CA 1
ATOM 1310 C C . ALA A 1 165 ? -4.098 -4.152 0.886 1 94.88 165 ALA A C 1
ATOM 1312 O O . ALA A 1 165 ? -3.676 -4.441 2.008 1 94.88 165 ALA A O 1
ATOM 1313 N N . HIS A 1 166 ? -4.164 -5.055 -0.09 1 93.5 166 HIS A N 1
ATOM 1314 C CA . HIS A 1 166 ? -3.801 -6.449 0.123 1 93.5 166 HIS A CA 1
ATOM 1315 C C . HIS A 1 166 ? -2.303 -6.594 0.374 1 93.5 166 HIS A C 1
ATOM 1317 O O . HIS A 1 166 ? -1.887 -7.363 1.246 1 93.5 166 HIS A O 1
ATOM 1323 N N . ILE A 1 167 ? -1.525 -5.859 -0.372 1 91.06 167 ILE A N 1
ATOM 1324 C CA . ILE A 1 167 ? -0.084 -5.863 -0.147 1 91.06 167 ILE A CA 1
ATOM 1325 C C . ILE A 1 167 ? 0.215 -5.434 1.287 1 91.06 167 ILE A C 1
ATOM 1327 O O . ILE A 1 167 ? 1.024 -6.062 1.974 1 91.06 167 ILE A O 1
ATOM 1331 N N . GLY A 1 168 ? -0.425 -4.383 1.716 1 92.5 168 GLY A N 1
ATOM 1332 C CA . GLY A 1 168 ? -0.209 -3.887 3.064 1 92.5 168 GLY A CA 1
ATOM 1333 C C . GLY A 1 168 ? -0.512 -4.914 4.137 1 92.5 168 GLY A C 1
ATOM 1334 O O . GLY A 1 168 ? 0.261 -5.082 5.082 1 92.5 168 GLY A O 1
ATOM 1335 N N . VAL A 1 169 ? -1.618 -5.594 4.008 1 94.62 169 VAL A N 1
ATOM 1336 C CA . VAL A 1 169 ? -2.014 -6.602 4.988 1 94.62 169 VAL A CA 1
ATOM 1337 C C . VAL A 1 169 ? -1.054 -7.789 4.926 1 94.62 169 VAL A C 1
ATOM 1339 O O . VAL A 1 169 ? -0.65 -8.32 5.961 1 94.62 169 VAL A O 1
ATOM 1342 N N . ILE A 1 170 ? -0.694 -8.188 3.738 1 93.25 170 ILE A N 1
ATOM 1343 C CA . ILE A 1 170 ? 0.238 -9.297 3.564 1 93.25 170 ILE A CA 1
ATOM 1344 C C . ILE A 1 170 ? 1.585 -8.938 4.188 1 93.25 170 ILE A C 1
ATOM 1346 O O . ILE A 1 170 ? 2.201 -9.766 4.863 1 93.25 170 ILE A O 1
ATOM 1350 N N . GLN A 1 171 ? 2.021 -7.742 3.973 1 89.88 171 GLN A N 1
ATOM 1351 C CA . GLN A 1 171 ? 3.258 -7.281 4.594 1 89.88 171 GLN A CA 1
ATOM 1352 C C . GLN A 1 171 ? 3.164 -7.34 6.117 1 89.88 171 GLN A C 1
ATOM 1354 O O . GLN A 1 171 ? 4.098 -7.793 6.781 1 89.88 171 GLN A O 1
ATOM 1359 N N . GLN A 1 172 ? 2.102 -6.82 6.629 1 91.12 172 GLN A N 1
ATOM 1360 C CA . GLN A 1 172 ? 1.895 -6.867 8.07 1 91.12 172 GLN A CA 1
ATOM 1361 C C . GLN A 1 172 ? 1.914 -8.305 8.586 1 91.12 172 GLN A C 1
ATOM 1363 O O . GLN A 1 172 ? 2.514 -8.594 9.625 1 91.12 172 GLN A O 1
ATOM 1368 N N . TRP A 1 173 ? 1.265 -9.211 7.844 1 93.69 173 TRP A N 1
ATOM 1369 C CA . TRP A 1 173 ? 1.195 -10.633 8.172 1 93.69 173 TRP A CA 1
ATOM 1370 C C . TRP A 1 173 ? 2.586 -11.258 8.172 1 93.69 173 TRP A C 1
ATOM 1372 O O . TRP A 1 173 ? 2.969 -11.93 9.141 1 93.69 173 TRP A O 1
ATOM 1382 N N . LEU A 1 174 ? 3.344 -10.938 7.219 1 89.06 174 LEU A N 1
ATOM 1383 C CA . LEU A 1 174 ? 4.695 -11.469 7.105 1 89.06 174 LEU A CA 1
ATOM 1384 C C . LEU A 1 174 ? 5.594 -10.914 8.203 1 89.06 174 LEU A C 1
ATOM 1386 O O . LEU A 1 174 ? 6.363 -11.656 8.82 1 89.06 174 LEU A O 1
ATOM 1390 N N . ASN A 1 175 ? 5.484 -9.672 8.484 1 84.62 175 ASN A N 1
ATOM 1391 C CA . ASN A 1 175 ? 6.32 -8.992 9.469 1 84.62 175 ASN A CA 1
ATOM 1392 C C . ASN A 1 175 ? 6.004 -9.453 10.891 1 84.62 175 ASN A C 1
ATOM 1394 O O . ASN A 1 175 ? 6.852 -9.359 11.781 1 84.62 175 ASN A O 1
ATOM 1398 N N . SER A 1 176 ? 4.801 -9.836 11.07 1 86.56 176 SER A N 1
ATOM 1399 C CA . SER A 1 176 ? 4.402 -10.305 12.398 1 86.56 176 SER A CA 1
ATOM 1400 C C . SER A 1 176 ? 4.855 -11.742 12.641 1 86.56 176 SER A C 1
ATOM 1402 O O . SER A 1 176 ? 4.609 -12.305 13.703 1 86.56 176 SER A O 1
ATOM 1404 N N . GLY A 1 177 ? 5.477 -12.344 11.648 1 87.5 177 GLY A N 1
ATOM 1405 C CA . GLY A 1 177 ? 5.949 -13.719 11.773 1 87.5 177 GLY A CA 1
ATOM 1406 C C . GLY A 1 177 ? 4.895 -14.742 11.398 1 87.5 177 GLY A C 1
ATOM 1407 O O . GLY A 1 177 ? 4.93 -15.875 11.891 1 87.5 177 GLY A O 1
ATOM 1408 N N . GLN A 1 178 ? 3.838 -14.25 10.625 1 92.44 178 GLN A N 1
ATOM 1409 C CA . GLN A 1 178 ? 2.795 -15.148 10.141 1 92.44 178 GLN A CA 1
ATOM 1410 C C . GLN A 1 178 ? 2.162 -15.93 11.281 1 92.44 178 GLN A C 1
ATOM 1412 O O . GLN A 1 178 ? 2.047 -17.156 11.211 1 92.44 178 GLN A O 1
ATOM 1417 N N . LYS A 1 179 ? 1.831 -15.211 12.344 1 93.38 179 LYS A N 1
ATOM 1418 C CA . LYS A 1 179 ? 1.195 -15.82 13.508 1 93.38 179 LYS A CA 1
ATOM 1419 C C . LYS A 1 179 ? -0.19 -16.359 13.164 1 93.38 179 LYS A C 1
ATOM 1421 O O . LYS A 1 179 ? -0.621 -17.375 13.711 1 93.38 179 LYS A O 1
ATOM 1426 N N . GLU A 1 180 ? -0.909 -15.734 12.242 1 95.5 180 GLU A N 1
ATOM 1427 C CA . GLU A 1 180 ? -2.215 -16.172 11.75 1 95.5 180 GLU A CA 1
ATOM 1428 C C . GLU A 1 180 ? -2.072 -17.125 10.578 1 95.5 180 GLU A C 1
ATOM 1430 O O . GLU A 1 180 ? -1.115 -17.047 9.805 1 95.5 180 GLU A O 1
ATOM 1435 N N . SER A 1 181 ? -2.988 -18.047 10.438 1 95.25 181 SER A N 1
ATOM 1436 C CA . SER A 1 181 ? -3.02 -18.922 9.273 1 95.25 181 SER A CA 1
ATOM 1437 C C . SER A 1 181 ? -3.482 -18.172 8.023 1 95.25 181 SER A C 1
ATOM 1439 O O . SER A 1 181 ? -4.098 -17.109 8.125 1 95.25 181 SER A O 1
ATOM 1441 N N . PRO A 1 182 ? -3.109 -18.734 6.832 1 95.88 182 PRO A N 1
ATOM 1442 C CA . PRO A 1 182 ? -3.668 -18.156 5.609 1 95.88 182 PRO A CA 1
ATOM 1443 C C . PRO A 1 182 ? -5.188 -18.016 5.664 1 95.88 182 PRO A C 1
ATOM 1445 O O . PRO A 1 182 ? -5.734 -17.016 5.191 1 95.88 182 PRO A O 1
ATOM 1448 N N . GLY A 1 183 ? -5.816 -19 6.223 1 94.94 183 GLY A N 1
ATOM 1449 C CA . GLY A 1 183 ? -7.262 -18.938 6.367 1 94.94 183 GLY A CA 1
ATOM 1450 C C . GLY A 1 183 ? -7.73 -17.766 7.219 1 94.94 183 GLY A C 1
ATOM 1451 O O . GLY A 1 183 ? -8.727 -17.109 6.898 1 94.94 183 GLY A O 1
ATOM 1452 N N . GLU A 1 184 ? -7.055 -17.516 8.305 1 95.38 184 GLU A N 1
ATOM 1453 C CA . GLU A 1 184 ? -7.398 -16.391 9.18 1 95.38 184 GLU A CA 1
ATOM 1454 C C . GLU A 1 184 ? -7.191 -15.055 8.469 1 95.38 184 GLU A C 1
ATOM 1456 O O . GLU A 1 184 ? -8.039 -14.164 8.562 1 95.38 184 GLU A O 1
ATOM 1461 N N . ILE A 1 185 ? -6.09 -14.922 7.754 1 96.19 185 ILE A N 1
ATOM 1462 C CA . ILE A 1 185 ? -5.816 -13.695 7.008 1 96.19 185 ILE A CA 1
ATOM 1463 C C . ILE A 1 185 ? -6.852 -13.523 5.898 1 96.19 185 ILE A C 1
ATOM 1465 O O . ILE A 1 185 ? -7.336 -12.422 5.652 1 96.19 185 ILE A O 1
ATOM 1469 N N . ALA A 1 186 ? -7.156 -14.648 5.262 1 94.69 186 ALA A N 1
ATOM 1470 C CA . ALA A 1 186 ? -8.164 -14.609 4.207 1 94.69 186 ALA A CA 1
ATOM 1471 C C . ALA A 1 186 ? -9.508 -14.133 4.754 1 94.69 186 ALA A C 1
ATOM 1473 O O . ALA A 1 186 ? -10.234 -13.391 4.086 1 94.69 186 ALA A O 1
ATOM 1474 N N . HIS A 1 187 ? -9.805 -14.586 5.922 1 93.25 187 HIS A N 1
ATOM 1475 C CA . HIS A 1 187 ? -11.039 -14.164 6.57 1 93.25 187 HIS A CA 1
ATOM 1476 C C . HIS A 1 187 ? -11.047 -12.656 6.816 1 93.25 187 HIS A C 1
ATOM 1478 O O . HIS A 1 187 ? -12.031 -11.977 6.527 1 93.25 187 HIS A O 1
ATOM 1484 N N . ILE A 1 188 ? -9.992 -12.102 7.316 1 93.56 188 ILE A N 1
ATOM 1485 C CA . ILE A 1 188 ? -9.836 -10.672 7.578 1 93.56 188 ILE A CA 1
ATOM 1486 C C . ILE A 1 188 ? -10.008 -9.891 6.277 1 93.56 188 ILE A C 1
ATOM 1488 O O . ILE A 1 188 ? -10.836 -8.977 6.203 1 93.56 188 ILE A O 1
ATOM 1492 N N . LEU A 1 189 ? -9.281 -10.305 5.254 1 94.31 189 LEU A N 1
ATOM 1493 C CA . LEU A 1 189 ? -9.297 -9.594 3.977 1 94.31 189 LEU A CA 1
ATOM 1494 C C . LEU A 1 189 ? -10.672 -9.688 3.322 1 94.31 189 LEU A C 1
ATOM 1496 O O . LEU A 1 189 ? -11.125 -8.727 2.697 1 94.31 189 LEU A O 1
ATOM 1500 N N . SER A 1 190 ? -11.336 -10.836 3.445 1 90.19 190 SER A N 1
ATOM 1501 C CA . SER A 1 190 ? -12.648 -11.016 2.832 1 90.19 190 SER A CA 1
ATOM 1502 C C . SER A 1 190 ? -13.688 -10.102 3.467 1 90.19 190 SER A C 1
ATOM 1504 O O . SER A 1 190 ? -14.516 -9.516 2.768 1 90.19 190 SER A O 1
ATOM 1506 N N . ILE A 1 191 ? -13.633 -9.93 4.758 1 88.25 191 ILE A N 1
ATOM 1507 C CA . ILE A 1 191 ? -14.555 -9.047 5.469 1 88.25 191 ILE A CA 1
ATOM 1508 C C . ILE A 1 191 ? -14.383 -7.613 4.984 1 88.25 191 ILE A C 1
ATOM 1510 O O . ILE A 1 191 ? -15.359 -6.945 4.637 1 88.25 191 ILE A O 1
ATOM 1514 N N . ILE A 1 192 ? -13.18 -7.16 4.902 1 89.94 192 ILE A N 1
ATOM 1515 C CA . ILE A 1 192 ? -12.906 -5.77 4.551 1 89.94 192 ILE A CA 1
ATOM 1516 C C . ILE A 1 192 ? -13.234 -5.539 3.076 1 89.94 192 ILE A C 1
ATOM 1518 O O . ILE A 1 192 ? -13.836 -4.523 2.721 1 89.94 192 ILE A O 1
ATOM 1522 N N . ALA A 1 193 ? -12.805 -6.523 2.258 1 87.62 193 ALA A N 1
ATOM 1523 C CA . ALA A 1 193 ? -12.984 -6.359 0.817 1 87.62 193 ALA A CA 1
ATOM 1524 C C . ALA A 1 193 ? -14.469 -6.352 0.451 1 87.62 193 ALA A C 1
ATOM 1526 O O . ALA A 1 193 ? -14.891 -5.613 -0.439 1 87.62 193 ALA A O 1
ATOM 1527 N N . VAL A 1 194 ? -15.289 -7.125 1.093 1 83.69 194 VAL A N 1
ATOM 1528 C CA . VAL A 1 194 ? -16.688 -7.293 0.733 1 83.69 194 VAL A CA 1
ATOM 1529 C C . VAL A 1 194 ? -17.531 -6.184 1.373 1 83.69 194 VAL A C 1
ATOM 1531 O O . VAL A 1 194 ? -18.391 -5.602 0.725 1 83.69 194 VAL A O 1
ATOM 1534 N N . HIS A 1 195 ? -17.219 -5.809 2.635 1 83.12 195 HIS A N 1
ATOM 1535 C CA . HIS A 1 195 ? -18.109 -4.934 3.373 1 83.12 195 HIS A CA 1
ATOM 1536 C C . HIS A 1 195 ? -17.5 -3.553 3.574 1 83.12 195 HIS A C 1
ATOM 1538 O O . HIS A 1 195 ? -18.203 -2.604 3.934 1 83.12 195 HIS A O 1
ATOM 1544 N N . GLY A 1 196 ? -16.234 -3.42 3.33 1 85.5 196 GLY A N 1
ATOM 1545 C CA . GLY A 1 196 ? -15.547 -2.146 3.506 1 85.5 196 GLY A CA 1
ATOM 1546 C C . GLY A 1 196 ? -14.898 -2.002 4.871 1 85.5 196 GLY A C 1
ATOM 1547 O O . GLY A 1 196 ? -15.305 -2.664 5.828 1 85.5 196 GLY A O 1
ATOM 1548 N N . PRO A 1 197 ? -13.898 -1.139 4.965 1 86.25 197 PRO A N 1
ATOM 1549 C CA . PRO A 1 197 ? -13.156 -0.979 6.219 1 86.25 197 PRO A CA 1
ATOM 1550 C C . PRO A 1 197 ? -14.008 -0.374 7.332 1 86.25 197 PRO A C 1
ATOM 1552 O O . PRO A 1 197 ? -13.797 -0.681 8.508 1 86.25 197 PRO A O 1
ATOM 1555 N N . PHE A 1 198 ? -14.953 0.438 7.07 1 82.75 198 PHE A N 1
ATOM 1556 C CA . PHE A 1 198 ? -15.797 1.025 8.102 1 82.75 198 PHE A CA 1
ATOM 1557 C C . PHE A 1 198 ? -16.672 -0.039 8.766 1 82.75 198 PHE A C 1
ATOM 1559 O O . PHE A 1 198 ? -16.891 -0.003 9.977 1 82.75 198 PHE A O 1
ATOM 1566 N N . TYR A 1 199 ? -17.141 -0.935 7.914 1 82.62 199 TYR A N 1
ATOM 1567 C CA . TYR A 1 199 ? -17.859 -2.078 8.469 1 82.62 199 TYR A CA 1
ATOM 1568 C C . TYR A 1 199 ? -16.938 -2.922 9.352 1 82.62 199 TYR A C 1
ATOM 1570 O O . TYR A 1 199 ? -17.312 -3.285 10.469 1 82.62 199 TYR A O 1
ATOM 1578 N N . ALA A 1 200 ? -15.766 -3.203 8.883 1 86.31 200 ALA A N 1
ATOM 1579 C CA . ALA A 1 200 ? -14.789 -4.016 9.609 1 86.31 200 ALA A CA 1
ATOM 1580 C C . ALA A 1 200 ? -14.398 -3.357 10.93 1 86.31 200 ALA A C 1
ATOM 1582 O O . ALA A 1 200 ? -14.078 -4.043 11.906 1 86.31 200 ALA A O 1
ATOM 1583 N N . ALA A 1 201 ? -14.523 -2.004 10.961 1 84 201 ALA A N 1
ATOM 1584 C CA . ALA A 1 201 ? -14.211 -1.232 12.156 1 84 201 ALA A CA 1
ATOM 1585 C C . ALA A 1 201 ? -15.391 -1.219 13.133 1 84 201 ALA A C 1
ATOM 1587 O O . ALA A 1 201 ? -15.281 -0.695 14.242 1 84 201 ALA A O 1
ATOM 1588 N N . GLY A 1 202 ? -16.469 -1.777 12.727 1 80.44 202 GLY A N 1
ATOM 1589 C CA . GLY A 1 202 ? -17.656 -1.793 13.57 1 80.44 202 GLY A CA 1
ATOM 1590 C C . GLY A 1 202 ? -18.406 -0.476 13.562 1 80.44 202 GLY A C 1
ATOM 1591 O O . GLY A 1 202 ? -19.172 -0.185 14.484 1 80.44 202 GLY A O 1
ATOM 1592 N N . LEU A 1 203 ? -18.172 0.368 12.594 1 78.31 203 LEU A N 1
ATOM 1593 C CA . LEU A 1 203 ? -18.734 1.708 12.547 1 78.31 203 LEU A CA 1
ATOM 1594 C C . LEU A 1 203 ? -20 1.733 11.68 1 78.31 203 LEU A C 1
ATOM 1596 O O . LEU A 1 203 ? -20.781 2.686 11.734 1 78.31 203 LEU A O 1
ATOM 1600 N N . LYS A 1 204 ? -20.078 0.727 10.844 1 74.31 204 LYS A N 1
ATOM 1601 C CA . LYS A 1 204 ? -21.234 0.602 9.961 1 74.31 204 LYS A CA 1
ATOM 1602 C C . LYS A 1 204 ? -21.953 -0.731 10.164 1 74.31 204 LYS A C 1
ATOM 1604 O O . LYS A 1 204 ? -21.312 -1.741 10.477 1 74.31 204 LYS A O 1
ATOM 1609 N N . LYS A 1 205 ? -23.344 -0.614 10.32 1 64.19 205 LYS A N 1
ATOM 1610 C CA . LYS A 1 205 ? -24.172 -1.815 10.438 1 64.19 205 LYS A CA 1
ATOM 1611 C C . LYS A 1 205 ? -24.719 -2.244 9.078 1 64.19 205 LYS A C 1
ATOM 1613 O O . LYS A 1 205 ? -25.016 -1.401 8.227 1 64.19 205 LYS A O 1
ATOM 1618 N N . MET B 1 1 ? 3.57 41.312 18.75 1 50.47 1 MET B N 1
ATOM 1619 C CA . MET B 1 1 ? 3.91 41.719 17.391 1 50.47 1 MET B CA 1
ATOM 1620 C C . MET B 1 1 ? 5.258 41.156 16.969 1 50.47 1 MET B C 1
ATOM 1622 O O . MET B 1 1 ? 5.41 40.656 15.852 1 50.47 1 MET B O 1
ATOM 1626 N N . ARG B 1 2 ? 6.375 41.312 17.828 1 57 2 ARG B N 1
ATOM 1627 C CA . ARG B 1 2 ? 7.734 40.844 17.562 1 57 2 ARG B CA 1
ATOM 1628 C C . ARG B 1 2 ? 7.785 39.312 17.5 1 57 2 ARG B C 1
ATOM 1630 O O . ARG B 1 2 ? 8.438 38.75 16.625 1 57 2 ARG B O 1
ATOM 1637 N N . ASP B 1 3 ? 6.988 38.688 18.359 1 60.19 3 ASP B N 1
ATOM 1638 C CA . ASP B 1 3 ? 6.918 37.219 18.469 1 60.19 3 ASP B CA 1
ATOM 1639 C C . ASP B 1 3 ? 6.215 36.625 17.25 1 60.19 3 ASP B C 1
ATOM 1641 O O . ASP B 1 3 ? 6.637 35.562 16.75 1 60.19 3 ASP B O 1
ATOM 1645 N N . SER B 1 4 ? 5.258 37.406 16.781 1 65 4 SER B N 1
ATOM 1646 C CA . SER B 1 4 ? 4.52 36.969 15.602 1 65 4 SER B CA 1
ATOM 1647 C C . SER B 1 4 ? 5.391 37.031 14.352 1 65 4 SER B C 1
ATOM 1649 O O . SER B 1 4 ? 5.324 36.156 13.492 1 65 4 SER B O 1
ATOM 1651 N N . ASN B 1 5 ? 6.227 38.094 14.383 1 68.75 5 ASN B N 1
ATOM 1652 C CA . ASN B 1 5 ? 7.105 38.281 13.234 1 68.75 5 ASN B CA 1
ATOM 1653 C C . ASN B 1 5 ? 8.188 37.219 13.172 1 68.75 5 ASN B C 1
ATOM 1655 O O . ASN B 1 5 ? 8.555 36.75 12.086 1 68.75 5 ASN B O 1
ATOM 1659 N N . LEU B 1 6 ? 8.695 36.938 14.352 1 69.25 6 LEU B N 1
ATOM 1660 C CA . LEU B 1 6 ? 9.703 35.875 14.422 1 69.25 6 LEU B CA 1
ATOM 1661 C C . LEU B 1 6 ? 9.117 34.531 13.961 1 69.25 6 LEU B C 1
ATOM 1663 O O . LEU B 1 6 ? 9.789 33.781 13.266 1 69.25 6 LEU B O 1
ATOM 1667 N N . ASP B 1 7 ? 7.91 34.469 14.32 1 75 7 ASP B N 1
ATOM 1668 C CA . ASP B 1 7 ? 7.215 33.25 13.945 1 75 7 ASP B CA 1
ATOM 1669 C C . ASP B 1 7 ? 7.039 33.156 12.43 1 75 7 ASP B C 1
ATOM 1671 O O . ASP B 1 7 ? 7.262 32.094 11.844 1 75 7 ASP B O 1
ATOM 1675 N N . LEU B 1 8 ? 6.883 34.344 11.875 1 84.19 8 LEU B N 1
ATOM 1676 C CA . LEU B 1 8 ? 6.668 34.406 10.43 1 84.19 8 LEU B CA 1
ATOM 1677 C C . LEU B 1 8 ? 7.969 34.125 9.68 1 84.19 8 LEU B C 1
ATOM 1679 O O . LEU B 1 8 ? 7.973 33.469 8.641 1 84.19 8 LEU B O 1
ATOM 1683 N N . ARG B 1 9 ? 9.023 34.781 10.242 1 86.25 9 ARG B N 1
ATOM 1684 C CA . ARG B 1 9 ? 10.328 34.594 9.617 1 86.25 9 ARG B CA 1
ATOM 1685 C C . ARG B 1 9 ? 10.742 33.125 9.656 1 86.25 9 ARG B C 1
ATOM 1687 O O . ARG B 1 9 ? 11.281 32.594 8.68 1 86.25 9 ARG B O 1
ATOM 1694 N N . VAL B 1 10 ? 10.477 32.531 10.766 1 88.06 10 VAL B N 1
ATOM 1695 C CA . VAL B 1 10 ? 10.82 31.109 10.93 1 88.06 10 VAL B CA 1
ATOM 1696 C C . VAL B 1 10 ? 10 30.266 9.961 1 88.06 10 VAL B C 1
ATOM 1698 O O . VAL B 1 10 ? 10.531 29.359 9.312 1 88.06 10 VAL B O 1
ATOM 1701 N N . ILE B 1 11 ? 8.773 30.609 9.805 1 89.06 11 ILE B N 1
ATOM 1702 C CA . ILE B 1 11 ? 7.883 29.875 8.914 1 89.06 11 ILE B CA 1
ATOM 1703 C C . ILE B 1 11 ? 8.359 30.016 7.469 1 89.06 11 ILE B C 1
ATOM 1705 O O . ILE B 1 11 ? 8.391 29.047 6.715 1 89.06 11 ILE B O 1
ATOM 1709 N N . ARG B 1 12 ? 8.75 31.219 7.148 1 90.62 12 ARG B N 1
ATOM 1710 C CA . ARG B 1 12 ? 9.234 31.469 5.797 1 90.62 12 ARG B CA 1
ATOM 1711 C C . ARG B 1 12 ? 10.508 30.688 5.508 1 90.62 12 ARG B C 1
ATOM 1713 O O . ARG B 1 12 ? 10.672 30.141 4.418 1 90.62 12 ARG B O 1
ATOM 1720 N N . THR B 1 13 ? 11.336 30.719 6.496 1 93.12 13 THR B N 1
ATOM 1721 C CA . THR B 1 13 ? 12.602 30 6.348 1 93.12 13 THR B CA 1
ATOM 1722 C C . THR B 1 13 ? 12.359 28.516 6.168 1 93.12 13 THR B C 1
ATOM 1724 O O . THR B 1 13 ? 12.906 27.891 5.254 1 93.12 13 THR B O 1
ATOM 1727 N N . LYS B 1 14 ? 11.5 27.984 6.984 1 92.88 14 LYS B N 1
ATOM 1728 C CA . LYS B 1 14 ? 11.195 26.562 6.906 1 92.88 14 LYS B CA 1
ATOM 1729 C C . LYS B 1 14 ? 10.555 26.203 5.566 1 92.88 14 LYS B C 1
ATOM 1731 O O . LYS B 1 14 ? 10.867 25.172 4.977 1 92.88 14 LYS B O 1
ATOM 1736 N N . THR B 1 15 ? 9.742 27.094 5.121 1 92 15 THR B N 1
ATOM 1737 C CA . THR B 1 15 ? 9.086 26.891 3.836 1 92 15 THR B CA 1
ATOM 1738 C C . THR B 1 15 ? 10.102 26.906 2.699 1 92 15 THR B C 1
ATOM 1740 O O . THR B 1 15 ? 10.062 26.062 1.804 1 92 15 THR B O 1
ATOM 1743 N N . ALA B 1 16 ? 10.984 27.828 2.785 1 94.81 16 ALA B N 1
ATOM 1744 C CA . ALA B 1 16 ? 12.016 27.953 1.76 1 94.81 16 ALA B CA 1
ATOM 1745 C C . ALA B 1 16 ? 12.898 26.703 1.728 1 94.81 16 ALA B C 1
ATOM 1747 O O . ALA B 1 16 ? 13.227 26.203 0.652 1 94.81 16 ALA B O 1
ATOM 1748 N N . ILE B 1 17 ? 13.203 26.266 2.889 1 96.19 17 ILE B N 1
ATOM 1749 C CA . ILE B 1 17 ? 14.062 25.094 3.002 1 96.19 17 ILE B CA 1
ATOM 1750 C C . ILE B 1 17 ? 13.344 23.859 2.457 1 96.19 17 ILE B C 1
ATOM 1752 O O . ILE B 1 17 ? 13.914 23.094 1.689 1 96.19 17 ILE B O 1
ATOM 1756 N N . ARG B 1 18 ? 12.117 23.719 2.787 1 93.38 18 ARG B N 1
ATOM 1757 C CA . ARG B 1 18 ? 11.328 22.578 2.324 1 93.38 18 ARG B CA 1
ATOM 1758 C C . ARG B 1 18 ? 11.172 22.594 0.808 1 93.38 18 ARG B C 1
ATOM 1760 O O . ARG B 1 18 ? 11.328 21.578 0.145 1 93.38 18 ARG B O 1
ATOM 1767 N N . ASN B 1 19 ? 10.906 23.766 0.307 1 94.19 19 ASN B N 1
ATOM 1768 C CA . ASN B 1 19 ? 10.758 23.906 -1.139 1 94.19 19 ASN B CA 1
ATOM 1769 C C . ASN B 1 19 ? 12.062 23.562 -1.863 1 94.19 19 ASN B C 1
ATOM 1771 O O . ASN B 1 19 ? 12.039 22.891 -2.895 1 94.19 19 ASN B O 1
ATOM 1775 N N . ALA B 1 20 ? 13.086 24.031 -1.311 1 96.44 20 ALA B N 1
ATOM 1776 C CA . ALA B 1 20 ? 14.398 23.719 -1.877 1 96.44 20 ALA B CA 1
ATOM 1777 C C . ALA B 1 20 ? 14.656 22.219 -1.865 1 96.44 20 ALA B C 1
ATOM 1779 O O . ALA B 1 20 ? 15.133 21.656 -2.855 1 96.44 20 ALA B O 1
ATOM 1780 N N . LEU B 1 21 ? 14.32 21.609 -0.74 1 94.62 21 LEU B N 1
ATOM 1781 C CA . LEU B 1 21 ? 14.484 20.172 -0.605 1 94.62 21 LEU B CA 1
ATOM 1782 C C . LEU B 1 21 ? 13.695 19.422 -1.677 1 94.62 21 LEU B C 1
ATOM 1784 O O . LEU B 1 21 ? 14.234 18.547 -2.352 1 94.62 21 LEU B O 1
ATOM 1788 N N . VAL B 1 22 ? 12.492 19.812 -1.877 1 91.56 22 VAL B N 1
ATOM 1789 C CA . VAL B 1 22 ? 11.594 19.156 -2.824 1 91.56 22 VAL B CA 1
ATOM 1790 C C . VAL B 1 22 ? 12.156 19.281 -4.238 1 91.56 22 VAL B C 1
ATOM 1792 O O . VAL B 1 22 ? 12.227 18.297 -4.977 1 91.56 22 VAL B O 1
ATOM 1795 N N . GLU B 1 23 ? 12.555 20.422 -4.594 1 93.5 23 GLU B N 1
ATOM 1796 C CA . GLU B 1 23 ? 13.109 20.656 -5.926 1 93.5 23 GLU B CA 1
ATOM 1797 C C . GLU B 1 23 ? 14.383 19.859 -6.152 1 93.5 23 GLU B C 1
ATOM 1799 O O . GLU B 1 23 ? 14.578 19.297 -7.227 1 93.5 23 GLU B O 1
ATOM 1804 N N . LEU B 1 24 ? 15.156 19.828 -5.176 1 94.12 24 LEU B N 1
ATOM 1805 C CA . LEU B 1 24 ? 16.438 19.141 -5.285 1 94.12 24 LEU B CA 1
ATOM 1806 C C . LEU B 1 24 ? 16.219 17.625 -5.383 1 94.12 24 LEU B C 1
ATOM 1808 O O . LEU B 1 24 ? 16.953 16.938 -6.102 1 94.12 24 LEU B O 1
ATOM 1812 N N . ILE B 1 25 ? 15.258 17.125 -4.656 1 89.88 25 ILE B N 1
ATOM 1813 C CA . ILE B 1 25 ? 14.953 15.695 -4.75 1 89.88 25 ILE B CA 1
ATOM 1814 C C . ILE B 1 25 ? 14.547 15.344 -6.18 1 89.88 25 ILE B C 1
ATOM 1816 O O . ILE B 1 25 ? 14.969 14.32 -6.719 1 89.88 25 ILE B O 1
ATOM 1820 N N . GLU B 1 26 ? 13.797 16.172 -6.758 1 85.31 26 GLU B N 1
ATOM 1821 C CA . GLU B 1 26 ? 13.344 15.961 -8.133 1 85.31 26 GLU B CA 1
ATOM 1822 C C . GLU B 1 26 ? 14.516 16.031 -9.109 1 85.31 26 GLU B C 1
ATOM 1824 O O . GLU B 1 26 ? 14.562 15.289 -10.086 1 85.31 26 GLU B O 1
ATOM 1829 N N . GLU B 1 27 ? 15.461 16.828 -8.773 1 90.06 27 GLU B N 1
ATOM 1830 C CA . GLU B 1 27 ? 16.562 17.094 -9.68 1 90.06 27 GLU B CA 1
ATOM 1831 C C . GLU B 1 27 ? 17.625 15.992 -9.602 1 90.06 27 GLU B C 1
ATOM 1833 O O . GLU B 1 27 ? 18.156 15.562 -10.625 1 90.06 27 GLU B O 1
ATOM 1838 N N . LYS B 1 28 ? 17.938 15.547 -8.359 1 89.88 28 LYS B N 1
ATOM 1839 C CA . LYS B 1 28 ? 19.125 14.688 -8.297 1 89.88 28 LYS B CA 1
ATOM 1840 C C . LYS B 1 28 ? 18.938 13.578 -7.273 1 89.88 28 LYS B C 1
ATOM 1842 O O . LYS B 1 28 ? 19.859 12.781 -7.051 1 89.88 28 LYS B O 1
ATOM 1847 N N . GLY B 1 29 ? 17.766 13.5 -6.68 1 85.25 29 GLY B N 1
ATOM 1848 C CA . GLY B 1 29 ? 17.547 12.477 -5.672 1 85.25 29 GLY B CA 1
ATOM 1849 C C . GLY B 1 29 ? 18.047 12.875 -4.293 1 85.25 29 GLY B C 1
ATOM 1850 O O . GLY B 1 29 ? 19.016 13.617 -4.168 1 85.25 29 GLY B O 1
ATOM 1851 N N . PHE B 1 30 ? 17.469 12.344 -3.307 1 87 30 PHE B N 1
ATOM 1852 C CA . PHE B 1 30 ? 17.719 12.734 -1.926 1 87 30 PHE B CA 1
ATOM 1853 C C . PHE B 1 30 ? 19.156 12.438 -1.532 1 87 30 PHE B C 1
ATOM 1855 O O . PHE B 1 30 ? 19.812 13.242 -0.866 1 87 30 PHE B O 1
ATOM 1862 N N . ASP B 1 31 ? 19.641 11.281 -1.936 1 85.94 31 ASP B N 1
ATOM 1863 C CA . ASP B 1 31 ? 20.953 10.82 -1.503 1 85.94 31 ASP B CA 1
ATOM 1864 C C . ASP B 1 31 ? 22.062 11.766 -1.977 1 85.94 31 ASP B C 1
ATOM 1866 O O . ASP B 1 31 ? 23.047 11.977 -1.275 1 85.94 31 ASP B O 1
ATOM 1870 N N . ALA B 1 32 ? 21.828 12.344 -2.994 1 91.69 32 ALA B N 1
ATOM 1871 C CA . ALA B 1 32 ? 22.859 13.172 -3.613 1 91.69 32 ALA B CA 1
ATOM 1872 C C . ALA B 1 32 ? 22.828 14.594 -3.057 1 91.69 32 ALA B C 1
ATOM 1874 O O . ALA B 1 32 ? 23.734 15.391 -3.301 1 91.69 32 ALA B O 1
ATOM 1875 N N . ILE B 1 33 ? 21.828 14.953 -2.336 1 94.88 33 ILE B N 1
ATOM 1876 C CA . ILE B 1 33 ? 21.625 16.312 -1.854 1 94.88 33 ILE B CA 1
ATOM 1877 C C . ILE B 1 33 ? 22.562 16.594 -0.687 1 94.88 33 ILE B C 1
ATOM 1879 O O . ILE B 1 33 ? 22.766 15.734 0.175 1 94.88 33 ILE B O 1
ATOM 1883 N N . THR B 1 34 ? 23.141 17.797 -0.668 1 96.62 34 THR B N 1
ATOM 1884 C CA . THR B 1 34 ? 23.922 18.266 0.46 1 96.62 34 THR B CA 1
ATOM 1885 C C . THR B 1 34 ? 23.266 19.469 1.115 1 96.62 34 THR B C 1
ATOM 1887 O O . THR B 1 34 ? 22.375 20.094 0.537 1 96.62 34 THR B O 1
ATOM 1890 N N . VAL B 1 35 ? 23.781 19.75 2.295 1 97.38 35 VAL B N 1
ATOM 1891 C CA . VAL B 1 35 ? 23.281 20.938 2.973 1 97.38 35 VAL B CA 1
ATOM 1892 C C . VAL B 1 35 ? 23.625 22.188 2.152 1 97.38 35 VAL B C 1
ATOM 1894 O O . VAL B 1 35 ? 22.844 23.125 2.084 1 97.38 35 VAL B O 1
ATOM 1897 N N . LYS B 1 36 ? 24.719 22.109 1.512 1 97.56 36 LYS B N 1
ATOM 1898 C CA . LYS B 1 36 ? 25.125 23.219 0.648 1 97.56 36 LYS B CA 1
ATOM 1899 C C . LYS B 1 36 ? 24.125 23.406 -0.496 1 97.56 36 LYS B C 1
ATOM 1901 O O . LYS B 1 36 ? 23.75 24.531 -0.815 1 97.56 36 LYS B O 1
ATOM 1906 N N . ASP B 1 37 ? 23.719 22.406 -1.071 1 97.88 37 ASP B N 1
ATOM 1907 C CA . ASP B 1 37 ? 22.719 22.469 -2.133 1 97.88 37 ASP B CA 1
ATOM 1908 C C . ASP B 1 37 ? 21.438 23.141 -1.641 1 97.88 37 ASP B C 1
ATOM 1910 O O . ASP B 1 37 ? 20.891 24 -2.316 1 97.88 37 ASP B O 1
ATOM 1914 N N . ILE B 1 38 ? 21.031 22.719 -0.472 1 97.94 38 ILE B N 1
ATOM 1915 C CA . ILE B 1 38 ? 19.781 23.172 0.101 1 97.94 38 ILE B CA 1
ATOM 1916 C C . ILE B 1 38 ? 19.875 24.672 0.411 1 97.94 38 ILE B C 1
ATOM 1918 O O . ILE B 1 38 ? 18.984 25.438 0.049 1 97.94 38 ILE B O 1
ATOM 1922 N N . THR B 1 39 ? 20.953 25.031 1.079 1 97.94 39 THR B N 1
ATOM 1923 C CA . THR B 1 39 ? 21.109 26.422 1.488 1 97.94 39 THR B CA 1
ATOM 1924 C C . THR B 1 39 ? 21.25 27.328 0.271 1 97.94 39 THR B C 1
ATOM 1926 O O . THR B 1 39 ? 20.719 28.438 0.253 1 97.94 39 THR B O 1
ATOM 1929 N N . THR B 1 40 ? 21.938 26.859 -0.762 1 98.12 40 THR B N 1
ATOM 1930 C CA . THR B 1 40 ? 22.078 27.609 -1.998 1 98.12 40 THR B CA 1
ATOM 1931 C C . THR B 1 40 ? 20.734 27.797 -2.689 1 98.12 40 THR B C 1
ATOM 1933 O O . THR B 1 40 ? 20.375 28.922 -3.057 1 98.12 40 THR B O 1
ATOM 1936 N N . LYS B 1 41 ? 19.969 26.812 -2.789 1 97.5 41 LYS B N 1
ATOM 1937 C CA . LYS B 1 41 ? 18.688 26.844 -3.469 1 97.5 41 LYS B CA 1
ATOM 1938 C C . LYS B 1 41 ? 17.672 27.688 -2.688 1 97.5 41 LYS B C 1
ATOM 1940 O O . LYS B 1 41 ? 16.859 28.391 -3.277 1 97.5 41 LYS B O 1
ATOM 1945 N N . ALA B 1 42 ? 17.719 27.562 -1.396 1 97.25 42 ALA B N 1
ATOM 1946 C CA . ALA B 1 42 ? 16.797 28.266 -0.528 1 97.25 42 ALA B CA 1
ATOM 1947 C C . ALA B 1 42 ? 17.25 29.703 -0.304 1 97.25 42 ALA B C 1
ATOM 1949 O O . ALA B 1 42 ? 16.516 30.516 0.289 1 97.25 42 ALA B O 1
ATOM 1950 N N . ASN B 1 43 ? 18.453 29.953 -0.745 1 96.75 43 ASN B N 1
ATOM 1951 C CA . ASN B 1 43 ? 19.031 31.281 -0.581 1 96.75 43 ASN B CA 1
ATOM 1952 C C . ASN B 1 43 ? 19.125 31.672 0.891 1 96.75 43 ASN B C 1
ATOM 1954 O O . ASN B 1 43 ? 18.625 32.75 1.282 1 96.75 43 ASN B O 1
ATOM 1958 N N . ILE B 1 44 ? 19.688 30.766 1.641 1 96.19 44 ILE B N 1
ATOM 1959 C CA . ILE B 1 44 ? 19.938 31.016 3.053 1 96.19 44 ILE B CA 1
ATOM 1960 C C . ILE B 1 44 ? 21.375 30.625 3.4 1 96.19 44 ILE B C 1
ATOM 1962 O O . ILE B 1 44 ? 22.031 29.906 2.639 1 96.19 44 ILE B O 1
ATOM 1966 N N . ASN B 1 45 ? 21.859 31.141 4.484 1 94.06 45 ASN B N 1
ATOM 1967 C CA . ASN B 1 45 ? 23.203 30.734 4.934 1 94.06 45 ASN B CA 1
ATOM 1968 C C . ASN B 1 45 ? 23.156 29.406 5.688 1 94.06 45 ASN B C 1
ATOM 1970 O O . ASN B 1 45 ? 22.094 28.984 6.137 1 94.06 45 ASN B O 1
ATOM 1974 N N . ARG B 1 46 ? 24.281 28.812 5.816 1 95.19 46 ARG B N 1
ATOM 1975 C CA . ARG B 1 46 ? 24.391 27.516 6.473 1 95.19 46 ARG B CA 1
ATOM 1976 C C . ARG B 1 46 ? 24 27.609 7.945 1 95.19 46 ARG B C 1
ATOM 1978 O O . ARG B 1 46 ? 23.422 26.688 8.508 1 95.19 46 ARG B O 1
ATOM 1985 N N . GLY B 1 47 ? 24.391 28.703 8.523 1 95.69 47 GLY B N 1
ATOM 1986 C CA . GLY B 1 47 ? 24.062 28.922 9.922 1 95.69 47 GLY B CA 1
ATOM 1987 C C . GLY B 1 47 ? 22.562 28.875 10.195 1 95.69 47 GLY B C 1
ATOM 1988 O O . GLY B 1 47 ? 22.125 28.312 11.195 1 95.69 47 GLY B O 1
ATOM 1989 N N . THR B 1 48 ? 21.844 29.5 9.32 1 95.06 48 THR B N 1
ATOM 1990 C CA . THR B 1 48 ? 20.391 29.484 9.414 1 95.06 48 THR B CA 1
ATOM 1991 C C . THR B 1 48 ? 19.859 28.062 9.328 1 95.06 48 THR B C 1
ATOM 1993 O O . THR B 1 48 ? 18.938 27.688 10.062 1 95.06 48 THR B O 1
ATOM 1996 N N . PHE B 1 49 ? 20.375 27.219 8.406 1 97.5 49 PHE B N 1
ATOM 1997 C CA . PHE B 1 49 ? 19.969 25.828 8.297 1 97.5 49 PHE B CA 1
ATOM 1998 C C . PHE B 1 49 ? 20.203 25.094 9.609 1 97.5 49 PHE B C 1
ATOM 2000 O O . PHE B 1 49 ? 19.312 24.406 10.109 1 97.5 49 PHE B O 1
ATOM 2007 N N . TYR B 1 50 ? 21.375 25.328 10.234 1 96.38 50 TYR B N 1
ATOM 2008 C CA . TYR B 1 50 ? 21.766 24.562 11.406 1 96.38 50 TYR B CA 1
ATOM 2009 C C . TYR B 1 50 ? 21.047 25.047 12.656 1 96.38 50 TYR B C 1
ATOM 2011 O O . TYR B 1 50 ? 21.047 24.359 13.688 1 96.38 50 TYR B O 1
ATOM 2019 N N . ALA B 1 51 ? 20.453 26.219 12.555 1 95.75 51 ALA B N 1
ATOM 2020 C CA . ALA B 1 51 ? 19.594 26.688 13.641 1 95.75 51 ALA B CA 1
ATOM 2021 C C . ALA B 1 51 ? 18.312 25.875 13.727 1 95.75 51 ALA B C 1
ATOM 2023 O O . ALA B 1 51 ? 17.672 25.812 14.781 1 95.75 51 ALA B O 1
ATOM 2024 N N . HIS B 1 52 ? 17.984 25.203 12.609 1 95.31 52 HIS B N 1
ATOM 2025 C CA . HIS B 1 52 ? 16.688 24.516 12.555 1 95.31 52 HIS B CA 1
ATOM 2026 C C . HIS B 1 52 ? 16.875 23 12.398 1 95.31 52 HIS B C 1
ATOM 2028 O O . HIS B 1 52 ? 16.031 22.219 12.828 1 95.31 52 HIS B O 1
ATOM 2034 N N . TYR B 1 53 ? 17.984 22.641 11.727 1 97.38 53 TYR B N 1
ATOM 2035 C CA . TYR B 1 53 ? 18.172 21.234 11.391 1 97.38 53 TYR B CA 1
ATOM 2036 C C . TYR B 1 53 ? 19.625 20.828 11.602 1 97.38 53 TYR B C 1
ATOM 2038 O O . TYR B 1 53 ? 20.547 21.625 11.406 1 97.38 53 TYR B O 1
ATOM 2046 N N . GLN B 1 54 ? 19.766 19.5 11.906 1 97.69 54 GLN B N 1
ATOM 2047 C CA . GLN B 1 54 ? 21.109 18.969 12.125 1 97.69 54 GLN B CA 1
ATOM 2048 C C . GLN B 1 54 ? 21.766 18.578 10.805 1 97.69 54 GLN B C 1
ATOM 2050 O O . GLN B 1 54 ? 22.984 18.703 10.648 1 97.69 54 GLN B O 1
ATOM 2055 N N . ASP B 1 55 ? 21.062 18 9.945 1 96.69 55 ASP B N 1
ATOM 2056 C CA . ASP B 1 55 ? 21.484 17.531 8.625 1 96.69 55 ASP B CA 1
ATOM 2057 C C . ASP B 1 55 ? 20.281 17.281 7.719 1 96.69 55 ASP B C 1
ATOM 2059 O O . ASP B 1 55 ? 19.156 17.625 8.078 1 96.69 55 ASP B O 1
ATOM 2063 N N . LYS B 1 56 ? 20.547 16.828 6.566 1 94.69 56 LYS B N 1
ATOM 2064 C CA . LYS B 1 56 ? 19.453 16.641 5.609 1 94.69 56 LYS B CA 1
ATOM 2065 C C . LYS B 1 56 ? 18.5 15.555 6.086 1 94.69 56 LYS B C 1
ATOM 2067 O O . LYS B 1 56 ? 17.312 15.578 5.754 1 94.69 56 LYS B O 1
ATOM 2072 N N . PHE B 1 57 ? 19 14.641 6.855 1 93.19 57 PHE B N 1
ATOM 2073 C CA . PHE B 1 57 ? 18.156 13.57 7.363 1 93.19 57 PHE B CA 1
ATOM 2074 C C . PHE B 1 57 ? 17.219 14.094 8.445 1 93.19 57 PHE B C 1
ATOM 2076 O O . PHE B 1 57 ? 16.047 13.711 8.492 1 93.19 57 PHE B O 1
ATOM 2083 N N . ASP B 1 58 ? 17.734 14.898 9.234 1 96.06 58 ASP B N 1
ATOM 2084 C CA . ASP B 1 58 ? 16.906 15.562 10.234 1 96.06 58 ASP B CA 1
ATOM 2085 C C . ASP B 1 58 ? 15.82 16.422 9.578 1 96.06 58 ASP B C 1
ATOM 2087 O O . ASP B 1 58 ? 14.672 16.422 10.008 1 96.06 58 ASP B O 1
ATOM 2091 N N . LEU B 1 59 ? 16.234 17.156 8.547 1 96.25 59 LEU B N 1
ATOM 2092 C CA . LEU B 1 59 ? 15.289 17.953 7.777 1 96.25 59 LEU B CA 1
ATOM 2093 C C . LEU B 1 59 ? 14.172 17.078 7.219 1 96.25 59 LEU B C 1
ATOM 2095 O O . LEU B 1 59 ? 12.992 17.391 7.395 1 96.25 59 LEU B O 1
ATOM 2099 N N . MET B 1 60 ? 14.539 15.961 6.613 1 92.69 60 MET B N 1
ATOM 2100 C CA . MET B 1 60 ? 13.57 15.031 6.035 1 92.69 60 MET B CA 1
ATOM 2101 C C . MET B 1 60 ? 12.609 14.516 7.098 1 92.69 60 MET B C 1
ATOM 2103 O O . MET B 1 60 ? 11.391 14.531 6.902 1 92.69 60 MET B O 1
ATOM 2107 N N . THR B 1 61 ? 13.141 14.125 8.203 1 92.69 61 THR B N 1
ATOM 2108 C CA . THR B 1 61 ? 12.352 13.562 9.289 1 92.69 61 THR B CA 1
ATOM 2109 C C . THR B 1 61 ? 11.352 14.594 9.82 1 92.69 61 THR B C 1
ATOM 2111 O O . THR B 1 61 ? 10.172 14.289 10 1 92.69 61 THR B O 1
ATOM 2114 N N . LYS B 1 62 ? 11.797 15.727 10.031 1 94.69 62 LYS B N 1
ATOM 2115 C CA . LYS B 1 62 ? 10.938 16.781 10.578 1 94.69 62 LYS B CA 1
ATOM 2116 C C . LYS B 1 62 ? 9.844 17.172 9.594 1 94.69 62 LYS B C 1
ATOM 2118 O O . LYS B 1 62 ? 8.703 17.422 9.984 1 94.69 62 LYS B O 1
ATOM 2123 N N . CYS B 1 63 ? 10.172 17.266 8.305 1 93.12 63 CYS B N 1
ATOM 2124 C CA . CYS B 1 63 ? 9.164 17.547 7.285 1 93.12 63 CYS B CA 1
ATOM 2125 C C . CYS B 1 63 ? 8.094 16.453 7.273 1 93.12 63 CYS B C 1
ATOM 2127 O O . CYS B 1 63 ? 6.898 16.766 7.227 1 93.12 63 CYS B O 1
ATOM 2129 N N . GLN B 1 64 ? 8.508 15.219 7.344 1 92 64 GLN B N 1
ATOM 2130 C CA . GLN B 1 64 ? 7.578 14.094 7.375 1 92 64 GLN B CA 1
ATOM 2131 C C . GLN B 1 64 ? 6.664 14.172 8.594 1 92 64 GLN B C 1
ATOM 2133 O O . GLN B 1 64 ? 5.453 13.984 8.477 1 92 64 GLN B O 1
ATOM 2138 N N . GLU B 1 65 ? 7.258 14.445 9.711 1 92.69 65 GLU B N 1
ATOM 2139 C CA . GLU B 1 65 ? 6.5 14.523 10.961 1 92.69 65 GLU B CA 1
ATOM 2140 C C . GLU B 1 65 ? 5.469 15.648 10.906 1 92.69 65 GLU B C 1
ATOM 2142 O O . GLU B 1 65 ? 4.348 15.492 11.391 1 92.69 65 GLU B O 1
ATOM 2147 N N . GLU B 1 66 ? 5.871 16.75 10.359 1 92.12 66 GLU B N 1
ATOM 2148 C CA . GLU B 1 66 ? 4.953 17.875 10.234 1 92.12 66 GLU B CA 1
ATOM 2149 C C . GLU B 1 66 ? 3.742 17.516 9.383 1 92.12 66 GLU B C 1
ATOM 2151 O O . GLU B 1 66 ? 2.607 17.844 9.727 1 92.12 66 GLU B O 1
ATOM 2156 N N . ILE B 1 67 ? 3.961 16.859 8.297 1 91.44 67 ILE B N 1
ATOM 2157 C CA . ILE B 1 67 ? 2.889 16.438 7.406 1 91.44 67 ILE B CA 1
ATOM 2158 C C . ILE B 1 67 ? 1.961 15.477 8.133 1 91.44 67 ILE B C 1
ATOM 2160 O O . ILE B 1 67 ? 0.737 15.625 8.094 1 91.44 67 ILE B O 1
ATOM 2164 N N . MET B 1 68 ? 2.541 14.508 8.805 1 91.56 68 MET B N 1
ATOM 2165 C CA . MET B 1 68 ? 1.758 13.516 9.531 1 91.56 68 MET B CA 1
ATOM 2166 C C . MET B 1 68 ? 0.938 14.164 10.641 1 91.56 68 MET B C 1
ATOM 2168 O O . MET B 1 68 ? -0.224 13.812 10.852 1 91.56 68 MET B O 1
ATOM 2172 N N . HIS B 1 69 ? 1.544 15.109 11.328 1 92 69 HIS B N 1
ATOM 2173 C CA . HIS B 1 69 ? 0.845 15.797 12.406 1 92 69 HIS B CA 1
ATOM 2174 C C . HIS B 1 69 ? -0.325 16.609 11.867 1 92 69 HIS B C 1
ATOM 2176 O O . HIS B 1 69 ? -1.388 16.672 12.492 1 92 69 HIS B O 1
ATOM 2182 N N . GLU B 1 70 ? -0.074 17.25 10.758 1 92.44 70 GLU B N 1
ATOM 2183 C CA . GLU B 1 70 ? -1.16 18.031 10.164 1 92.44 70 GLU B CA 1
ATOM 2184 C C . GLU B 1 70 ? -2.309 17.125 9.734 1 92.44 70 GLU B C 1
ATOM 2186 O O . GLU B 1 70 ? -3.479 17.438 9.953 1 92.44 70 GLU B O 1
ATOM 2191 N N . MET B 1 71 ? -2.031 16 9.141 1 91.5 71 MET B N 1
ATOM 2192 C CA . MET B 1 71 ? -3.061 15.047 8.75 1 91.5 71 MET B CA 1
ATOM 2193 C C . MET B 1 71 ? -3.838 14.555 9.969 1 91.5 71 MET B C 1
ATOM 2195 O O . MET B 1 71 ? -5.066 14.453 9.93 1 91.5 71 MET B O 1
ATOM 2199 N N . SER B 1 72 ? -3.08 14.281 11.008 1 89.69 72 SER B N 1
ATOM 2200 C CA . SER B 1 72 ? -3.707 13.82 12.25 1 89.69 72 SER B CA 1
ATOM 2201 C C . SER B 1 72 ? -4.625 14.891 12.828 1 89.69 72 SER B C 1
ATOM 2203 O O . SER B 1 72 ? -5.703 14.578 13.344 1 89.69 72 SER B O 1
ATOM 2205 N N . SER B 1 73 ? -4.145 16.094 12.773 1 91.25 73 SER B N 1
ATOM 2206 C CA . SER B 1 73 ? -4.941 17.203 13.289 1 91.25 73 SER B CA 1
ATOM 2207 C C . SER B 1 73 ? -6.254 17.344 12.523 1 91.25 73 SER B C 1
ATOM 2209 O O . SER B 1 73 ? -7.312 17.531 13.125 1 91.25 73 SER B O 1
ATOM 2211 N N . ILE B 1 74 ? -6.195 17.188 11.234 1 91.38 74 ILE B N 1
ATOM 2212 C CA . ILE B 1 74 ? -7.395 17.234 10.398 1 91.38 74 ILE B CA 1
ATOM 2213 C C . ILE B 1 74 ? -8.328 16.094 10.766 1 91.38 74 ILE B C 1
ATOM 2215 O O . ILE B 1 74 ? -9.531 16.297 10.953 1 91.38 74 ILE B O 1
ATOM 2219 N N . ALA B 1 75 ? -7.809 14.906 10.875 1 88 75 ALA B N 1
ATOM 2220 C CA . ALA B 1 75 ? -8.594 13.719 11.195 1 88 75 ALA B CA 1
ATOM 2221 C C . ALA B 1 75 ? -9.273 13.852 12.555 1 88 75 ALA B C 1
ATOM 2223 O O . ALA B 1 75 ? -10.469 13.578 12.695 1 88 75 ALA B O 1
ATOM 2224 N N . LYS B 1 76 ? -8.516 14.281 13.523 1 87.25 76 LYS B N 1
ATOM 2225 C CA . LYS B 1 76 ? -9.023 14.406 14.883 1 87.25 76 LYS B CA 1
ATOM 2226 C C . LYS B 1 76 ? -10.172 15.414 14.953 1 87.25 76 LYS B C 1
ATOM 2228 O O . LYS B 1 76 ? -11.109 15.242 15.727 1 87.25 76 LYS B O 1
ATOM 2233 N N . LYS B 1 77 ? -10.055 16.375 14.156 1 88.06 77 LYS B N 1
ATOM 2234 C CA . LYS B 1 77 ? -11.07 17.422 14.141 1 88.06 77 LYS B CA 1
ATOM 2235 C C . LYS B 1 77 ? -12.344 16.938 13.461 1 88.06 77 LYS B C 1
ATOM 2237 O O . LYS B 1 77 ? -13.453 17.266 13.906 1 88.06 77 LYS B O 1
ATOM 2242 N N . LYS B 1 78 ? -12.242 16.078 12.492 1 87.62 78 LYS B N 1
ATOM 2243 C CA . LYS B 1 78 ? -13.383 15.773 11.633 1 87.62 78 LYS B CA 1
ATOM 2244 C C . LYS B 1 78 ? -13.898 14.359 11.883 1 87.62 78 LYS B C 1
ATOM 2246 O O . LYS B 1 78 ? -15.047 14.047 11.547 1 87.62 78 LYS B O 1
ATOM 2251 N N . PHE B 1 79 ? -13.141 13.5 12.43 1 82.69 79 PHE B N 1
ATOM 2252 C CA . PHE B 1 79 ? -13.461 12.086 12.523 1 82.69 79 PHE B CA 1
ATOM 2253 C C . PHE B 1 79 ? -14.656 11.852 13.438 1 82.69 79 PHE B C 1
ATOM 2255 O O . PHE B 1 79 ? -15.508 11.008 13.148 1 82.69 79 PHE B O 1
ATOM 2262 N N . PRO B 1 80 ? -14.781 12.594 14.57 1 80.69 80 PRO B N 1
ATOM 2263 C CA . PRO B 1 80 ? -15.953 12.398 15.414 1 80.69 80 PRO B CA 1
ATOM 2264 C C . PRO B 1 80 ? -17.266 12.609 14.664 1 80.69 80 PRO B C 1
ATOM 2266 O O . PRO B 1 80 ? -18.234 11.875 14.883 1 80.69 80 PRO B O 1
ATOM 2269 N N . GLU B 1 81 ? -17.266 13.539 13.758 1 82.12 81 GLU B N 1
ATOM 2270 C CA . GLU B 1 81 ? -18.453 13.773 12.945 1 82.12 81 GLU B CA 1
ATOM 2271 C C . GLU B 1 81 ? -18.703 12.625 11.977 1 82.12 81 GLU B C 1
ATOM 2273 O O . GLU B 1 81 ? -19.859 12.289 11.688 1 82.12 81 GLU B O 1
ATOM 2278 N N . VAL B 1 82 ? -17.672 12.055 11.5 1 79.94 82 VAL B N 1
ATOM 2279 C CA . VAL B 1 82 ? -17.781 10.922 10.586 1 79.94 82 VAL B CA 1
ATOM 2280 C C . VAL B 1 82 ? -18.438 9.742 11.305 1 79.94 82 VAL B C 1
ATOM 2282 O O . VAL B 1 82 ? -19.359 9.117 10.773 1 79.94 82 VAL B O 1
ATOM 2285 N N . ILE B 1 83 ? -17.984 9.461 12.477 1 77.25 83 ILE B N 1
ATOM 2286 C CA . ILE B 1 83 ? -18.5 8.336 13.258 1 77.25 83 ILE B CA 1
ATOM 2287 C C . ILE B 1 83 ? -19.969 8.562 13.586 1 77.25 83 ILE B C 1
ATOM 2289 O O . ILE B 1 83 ? -20.781 7.629 13.5 1 77.25 83 ILE B O 1
ATOM 2293 N N . ALA B 1 84 ? -20.312 9.727 14.008 1 76.25 84 ALA B N 1
ATOM 2294 C CA . ALA B 1 84 ? -21.688 10.062 14.359 1 76.25 84 ALA B CA 1
ATOM 2295 C C . ALA B 1 84 ? -22.625 9.875 13.172 1 76.25 84 ALA B C 1
ATOM 2297 O O . ALA B 1 84 ? -23.766 9.453 13.328 1 76.25 84 ALA B O 1
ATOM 2298 N N . ASP B 1 85 ? -22.062 10.156 12 1 75.81 85 ASP B N 1
ATOM 2299 C CA . ASP B 1 85 ? -22.844 10.07 10.781 1 75.81 85 ASP B CA 1
ATOM 2300 C C . ASP B 1 85 ? -23.062 8.609 10.367 1 75.81 85 ASP B C 1
ATOM 2302 O O . ASP B 1 85 ? -24.125 8.25 9.875 1 75.81 85 ASP B O 1
ATOM 2306 N N . LEU B 1 86 ? -22.078 7.723 10.461 1 71.12 86 LEU B N 1
ATOM 2307 C CA . LEU B 1 86 ? -22.109 6.332 10.016 1 71.12 86 LEU B CA 1
ATOM 2308 C C . LEU B 1 86 ? -23.125 5.527 10.828 1 71.12 86 LEU B C 1
ATOM 2310 O O . LEU B 1 86 ? -23.672 4.543 10.336 1 71.12 86 LEU B O 1
ATOM 2314 N N . GLY B 1 87 ? -23.391 5.746 12.07 1 62.56 87 GLY B N 1
ATOM 2315 C CA . GLY B 1 87 ? -24.359 5.062 12.914 1 62.56 87 GLY B CA 1
ATOM 2316 C C . GLY B 1 87 ? -25.797 5.277 12.477 1 62.56 87 GLY B C 1
ATOM 2317 O O . GLY B 1 87 ? -26.688 4.5 12.836 1 62.56 87 GLY B O 1
ATOM 2318 N N . SER B 1 88 ? -26.266 6.207 11.938 1 57.72 88 SER B N 1
ATOM 2319 C CA . SER B 1 88 ? -27.672 6.473 11.719 1 57.72 88 SER B CA 1
ATOM 2320 C C . SER B 1 88 ? -28.094 6.102 10.297 1 57.72 88 SER B C 1
ATOM 2322 O O . SER B 1 88 ? -29.125 5.441 10.102 1 57.72 88 SER B O 1
ATOM 2324 N N . ASN B 1 89 ? -27.469 6.688 9.133 1 55.19 89 ASN B N 1
ATOM 2325 C CA . ASN B 1 89 ? -27.656 6.465 7.703 1 55.19 89 ASN B CA 1
ATOM 2326 C C . ASN B 1 89 ? -26.359 6.734 6.934 1 55.19 89 ASN B C 1
ATOM 2328 O O . ASN B 1 89 ? -26.047 7.883 6.605 1 55.19 89 ASN B O 1
ATOM 2332 N N . PRO B 1 90 ? -25.641 5.641 6.805 1 54.03 90 PRO B N 1
ATOM 2333 C CA . PRO B 1 90 ? -24.266 5.859 6.332 1 54.03 90 PRO B CA 1
ATOM 2334 C C . PRO B 1 90 ? -24.219 6.555 4.977 1 54.03 90 PRO B C 1
ATOM 2336 O O . PRO B 1 90 ? -24.75 6.039 3.992 1 54.03 90 PRO B O 1
ATOM 2339 N N . SER B 1 91 ? -24.594 7.898 4.941 1 58.19 91 SER B N 1
ATOM 2340 C CA . SER B 1 91 ? -24.281 8.664 3.736 1 58.19 91 SER B CA 1
ATOM 2341 C C . SER B 1 91 ? -22.781 8.805 3.545 1 58.19 91 SER B C 1
ATOM 2343 O O . SER B 1 91 ? -22.031 8.945 4.516 1 58.19 91 SER B O 1
ATOM 2345 N N . PRO B 1 92 ? -22.234 8.398 2.326 1 63.06 92 PRO B N 1
ATOM 2346 C CA . PRO B 1 92 ? -20.797 8.586 2.057 1 63.06 92 PRO B CA 1
ATOM 2347 C C . PRO B 1 92 ? -20.344 10.023 2.262 1 63.06 92 PRO B C 1
ATOM 2349 O O . PRO B 1 92 ? -19.172 10.344 2.037 1 63.06 92 PRO B O 1
ATOM 2352 N N . THR B 1 93 ? -21.219 10.914 2.914 1 72.81 93 THR B N 1
ATOM 2353 C CA . THR B 1 93 ? -20.922 12.344 2.896 1 72.81 93 THR B CA 1
ATOM 2354 C C . THR B 1 93 ? -19.828 12.68 3.904 1 72.81 93 THR B C 1
ATOM 2356 O O . THR B 1 93 ? -18.859 13.359 3.568 1 72.81 93 THR B O 1
ATOM 2359 N N . MET B 1 94 ? -19.922 12.164 5.141 1 76.94 94 MET B N 1
ATOM 2360 C CA . MET B 1 94 ? -18.969 12.617 6.152 1 76.94 94 MET B CA 1
ATOM 2361 C C . MET B 1 94 ? -17.594 12.039 5.887 1 76.94 94 MET B C 1
ATOM 2363 O O . MET B 1 94 ? -16.594 12.758 5.945 1 76.94 94 MET B O 1
ATOM 2367 N N . PRO B 1 95 ? -17.453 10.766 5.555 1 76.94 95 PRO B N 1
ATOM 2368 C CA . PRO B 1 95 ? -16.141 10.281 5.137 1 76.94 95 PRO B CA 1
ATOM 2369 C C . PRO B 1 95 ? -15.578 11.062 3.949 1 76.94 95 PRO B C 1
ATOM 2371 O O . PRO B 1 95 ? -14.375 11.32 3.889 1 76.94 95 PRO B O 1
ATOM 2374 N N . PHE B 1 96 ? -16.484 11.484 3.197 1 85.5 96 PHE B N 1
ATOM 2375 C CA . PHE B 1 96 ? -16.094 12.273 2.035 1 85.5 96 PHE B CA 1
ATOM 2376 C C . PHE B 1 96 ? -15.453 13.586 2.465 1 85.5 96 PHE B C 1
ATOM 2378 O O . PHE B 1 96 ? -14.406 13.969 1.947 1 85.5 96 PHE B O 1
ATOM 2385 N N . LEU B 1 97 ? -16.047 14.25 3.42 1 87.06 97 LEU B N 1
ATOM 2386 C CA . LEU B 1 97 ? -15.547 15.555 3.854 1 87.06 97 LEU B CA 1
ATOM 2387 C C . LEU B 1 97 ? -14.188 15.414 4.539 1 87.06 97 LEU B C 1
ATOM 2389 O O . LEU B 1 97 ? -13.297 16.234 4.328 1 87.06 97 LEU B O 1
ATOM 2393 N N . LEU B 1 98 ? -14.047 14.406 5.379 1 89.31 98 LEU B N 1
ATOM 2394 C CA . LEU B 1 98 ? -12.766 14.164 6.035 1 89.31 98 LEU B CA 1
ATOM 2395 C C . LEU B 1 98 ? -11.68 13.875 5.008 1 89.31 98 LEU B C 1
ATOM 2397 O O . LEU B 1 98 ? -10.617 14.508 5.035 1 89.31 98 LEU B O 1
ATOM 2401 N N . ILE B 1 99 ? -11.953 13.016 4.082 1 92.62 99 ILE B N 1
ATOM 2402 C CA . ILE B 1 99 ? -10.984 12.609 3.074 1 92.62 99 ILE B CA 1
ATOM 2403 C C . ILE B 1 99 ? -10.656 13.797 2.168 1 92.62 99 ILE B C 1
ATOM 2405 O O . ILE B 1 99 ? -9.492 14.008 1.81 1 92.62 99 ILE B O 1
ATOM 2409 N N . THR B 1 100 ? -11.633 14.57 1.873 1 94.12 100 THR B N 1
ATOM 2410 C CA . THR B 1 100 ? -11.414 15.758 1.058 1 94.12 100 THR B CA 1
ATOM 2411 C C . THR B 1 100 ? -10.438 16.703 1.735 1 94.12 100 THR B C 1
ATOM 2413 O O . THR B 1 100 ? -9.508 17.219 1.096 1 94.12 100 THR B O 1
ATOM 2416 N N . SER B 1 101 ? -10.641 16.906 2.992 1 94.69 101 SER B N 1
ATOM 2417 C CA . SER B 1 101 ? -9.766 17.828 3.732 1 94.69 101 SER B CA 1
ATOM 2418 C C . SER B 1 101 ? -8.328 17.328 3.73 1 94.69 101 SER B C 1
ATOM 2420 O O . SER B 1 101 ? -7.395 18.109 3.541 1 94.69 101 SER B O 1
ATOM 2422 N N . ILE B 1 102 ? -8.141 16.109 3.918 1 93.94 102 ILE B N 1
ATOM 2423 C CA . ILE B 1 102 ? -6.805 15.523 3.914 1 93.94 102 ILE B CA 1
ATOM 2424 C C . ILE B 1 102 ? -6.188 15.648 2.525 1 93.94 102 ILE B C 1
ATOM 2426 O O . ILE B 1 102 ? -5.035 16.078 2.387 1 93.94 102 ILE B O 1
ATOM 2430 N N . LEU B 1 103 ? -6.961 15.367 1.511 1 95.81 103 LEU B N 1
ATOM 2431 C CA . LEU B 1 103 ? -6.465 15.406 0.139 1 95.81 103 LEU B CA 1
ATOM 2432 C C . LEU B 1 103 ? -6.148 16.828 -0.284 1 95.81 103 LEU B C 1
ATOM 2434 O O . LEU B 1 103 ? -5.211 17.062 -1.055 1 95.81 103 LEU B O 1
ATOM 2438 N N . GLU B 1 104 ? -6.914 17.766 0.16 1 95.88 104 GLU B N 1
ATOM 2439 C CA . GLU B 1 104 ? -6.617 19.172 -0.11 1 95.88 104 GLU B CA 1
ATOM 2440 C C . GLU B 1 104 ? -5.277 19.578 0.493 1 95.88 104 GLU B C 1
ATOM 2442 O O . GLU B 1 104 ? -4.48 20.266 -0.154 1 95.88 104 GLU B O 1
ATOM 2447 N N . PHE B 1 105 ? -5.094 19.203 1.672 1 94.56 105 PHE B N 1
ATOM 2448 C CA . PHE B 1 105 ? -3.818 19.453 2.328 1 94.56 105 PHE B CA 1
ATOM 2449 C C . PHE B 1 105 ? -2.674 18.812 1.558 1 94.56 105 PHE B C 1
ATOM 2451 O O . PHE B 1 105 ? -1.641 19.438 1.324 1 94.56 105 PHE B O 1
ATOM 2458 N N . LEU B 1 106 ? -2.85 17.531 1.171 1 93.5 106 LEU B N 1
ATOM 2459 C CA . LEU B 1 106 ? -1.827 16.812 0.417 1 93.5 106 LEU B CA 1
ATOM 2460 C C . LEU B 1 106 ? -1.567 17.5 -0.925 1 93.5 106 LEU B C 1
ATOM 2462 O O . LEU B 1 106 ? -0.422 17.562 -1.376 1 93.5 106 LEU B O 1
ATOM 2466 N N . ASN B 1 107 ? -2.641 17.906 -1.485 1 93.69 107 ASN B N 1
ATOM 2467 C CA . ASN B 1 107 ? -2.527 18.609 -2.758 1 93.69 107 ASN B CA 1
ATOM 2468 C C . ASN B 1 107 ? -1.693 19.875 -2.623 1 93.69 107 ASN B C 1
ATOM 2470 O O . ASN B 1 107 ? -0.888 20.203 -3.5 1 93.69 107 ASN B O 1
ATOM 2474 N N . GLU B 1 108 ? -1.878 20.594 -1.533 1 91.69 108 GLU B N 1
ATOM 2475 C CA . GLU B 1 108 ? -1.13 21.812 -1.259 1 91.69 108 GLU B CA 1
ATOM 2476 C C . GLU B 1 108 ? 0.349 21.516 -1.03 1 91.69 108 GLU B C 1
ATOM 2478 O O . GLU B 1 108 ? 1.197 22.406 -1.197 1 91.69 108 GLU B O 1
ATOM 2483 N N . ASN B 1 109 ? 0.628 20.344 -0.651 1 91.56 109 ASN B N 1
ATOM 2484 C CA . ASN B 1 109 ? 1.997 19.922 -0.375 1 91.56 109 ASN B CA 1
ATOM 2485 C C . ASN B 1 109 ? 2.445 18.812 -1.328 1 91.56 109 ASN B C 1
ATOM 2487 O O . ASN B 1 109 ? 3.24 17.953 -0.954 1 91.56 109 ASN B O 1
ATOM 2491 N N . SER B 1 110 ? 1.898 18.766 -2.498 1 90.69 110 SER B N 1
ATOM 2492 C CA . SER B 1 110 ? 2.035 17.641 -3.418 1 90.69 110 SER B CA 1
ATOM 2493 C C . SER B 1 110 ? 3.494 17.422 -3.803 1 90.69 110 SER B C 1
ATOM 2495 O O . SER B 1 110 ? 3.93 16.281 -3.973 1 90.69 110 SER B O 1
ATOM 2497 N N . GLY B 1 111 ? 4.285 18.5 -3.928 1 87.62 111 GLY B N 1
ATOM 2498 C CA . GLY B 1 111 ? 5.691 18.344 -4.254 1 87.62 111 GLY B CA 1
ATOM 2499 C C . GLY B 1 111 ? 6.438 17.469 -3.264 1 87.62 111 GLY B C 1
ATOM 2500 O O . GLY B 1 111 ? 7.168 16.562 -3.66 1 87.62 111 GLY B O 1
ATOM 2501 N N . PHE B 1 112 ? 6.207 17.766 -2.055 1 89.62 112 PHE B N 1
ATOM 2502 C CA . PHE B 1 112 ? 6.883 17 -1.011 1 89.62 112 PHE B CA 1
ATOM 2503 C C . PHE B 1 112 ? 6.336 15.586 -0.938 1 89.62 112 PHE B C 1
ATOM 2505 O O . PHE B 1 112 ? 7.098 14.625 -0.813 1 89.62 112 PHE B O 1
ATOM 2512 N N . ILE B 1 113 ? 5.023 15.453 -1.013 1 90.5 113 ILE B N 1
ATOM 2513 C CA . ILE B 1 113 ? 4.383 14.148 -0.894 1 90.5 113 ILE B CA 1
ATOM 2514 C C . ILE B 1 113 ? 4.836 13.25 -2.039 1 90.5 113 ILE B C 1
ATOM 2516 O O . ILE B 1 113 ? 5.145 12.07 -1.828 1 90.5 113 ILE B O 1
ATOM 2520 N N . LYS B 1 114 ? 4.934 13.773 -3.178 1 88.19 114 LYS B N 1
ATOM 2521 C CA . LYS B 1 114 ? 5.422 13.023 -4.328 1 88.19 114 LYS B CA 1
ATOM 2522 C C . LYS B 1 114 ? 6.848 12.531 -4.098 1 88.19 114 LYS B C 1
ATOM 2524 O O . LYS B 1 114 ? 7.188 11.398 -4.461 1 88.19 114 LYS B O 1
ATOM 2529 N N . ALA B 1 115 ? 7.629 13.352 -3.467 1 83.75 115 ALA B N 1
ATOM 2530 C CA . ALA B 1 115 ? 9.031 13.023 -3.221 1 83.75 115 ALA B CA 1
ATOM 2531 C C . ALA B 1 115 ? 9.156 11.867 -2.232 1 83.75 115 ALA B C 1
ATOM 2533 O O . ALA B 1 115 ? 10.047 11.023 -2.357 1 83.75 115 ALA B O 1
ATOM 2534 N N . VAL B 1 116 ? 8.234 11.805 -1.354 1 85.31 116 VAL B N 1
ATOM 2535 C CA . VAL B 1 116 ? 8.422 10.836 -0.285 1 85.31 116 VAL B CA 1
ATOM 2536 C C . VAL B 1 116 ? 7.609 9.578 -0.582 1 85.31 116 VAL B C 1
ATOM 2538 O O . VAL B 1 116 ? 7.91 8.5 -0.067 1 85.31 116 VAL B O 1
ATOM 2541 N N . LEU B 1 117 ? 6.543 9.648 -1.408 1 83.44 117 LEU B N 1
ATOM 2542 C CA . LEU B 1 117 ? 5.703 8.492 -1.7 1 83.44 117 LEU B CA 1
ATOM 2543 C C . LEU B 1 117 ? 6.055 7.895 -3.059 1 83.44 117 LEU B C 1
ATOM 2545 O O . LEU B 1 117 ? 5.547 6.832 -3.422 1 83.44 117 LEU B O 1
ATOM 2549 N N . SER B 1 118 ? 6.938 8.438 -3.812 1 72.44 118 SER B N 1
ATOM 2550 C CA . SER B 1 118 ? 7.332 7.922 -5.121 1 72.44 118 SER B CA 1
ATOM 2551 C C . SER B 1 118 ? 8.125 6.629 -4.988 1 72.44 118 SER B C 1
ATOM 2553 O O . SER B 1 118 ? 8.617 6.301 -3.902 1 72.44 118 SER B O 1
ATOM 2555 N N . PRO B 1 119 ? 8.109 5.836 -6.07 1 62.53 119 PRO B N 1
ATOM 2556 C CA . PRO B 1 119 ? 8.883 4.598 -6.074 1 62.53 119 PRO B CA 1
ATOM 2557 C C . PRO B 1 119 ? 10.336 4.805 -5.633 1 62.53 119 PRO B C 1
ATOM 2559 O O . PRO B 1 119 ? 10.977 3.873 -5.148 1 62.53 119 PRO B O 1
ATOM 2562 N N . LYS B 1 120 ? 10.82 5.891 -5.867 1 61.12 120 LYS B N 1
ATOM 2563 C CA . LYS B 1 120 ? 12.195 6.191 -5.469 1 61.12 120 LYS B CA 1
ATOM 2564 C C . LYS B 1 120 ? 12.242 6.785 -4.062 1 61.12 120 LYS B C 1
ATOM 2566 O O . LYS B 1 120 ? 13.305 7.195 -3.592 1 61.12 120 LYS B O 1
ATOM 2571 N N . GLY B 1 121 ? 11.039 6.91 -3.6 1 61.44 121 GLY B N 1
ATOM 2572 C CA . GLY B 1 121 ? 10.977 7.562 -2.301 1 61.44 121 GLY B CA 1
ATOM 2573 C C . GLY B 1 121 ? 11.359 6.648 -1.153 1 61.44 121 GLY B C 1
ATOM 2574 O O . GLY B 1 121 ? 12.117 5.695 -1.342 1 61.44 121 GLY B O 1
ATOM 2575 N N . ASP B 1 122 ? 11.117 7.09 -0.064 1 63.38 122 ASP B N 1
ATOM 2576 C CA . ASP B 1 122 ? 11.516 6.484 1.201 1 63.38 122 ASP B CA 1
ATOM 2577 C C . ASP B 1 122 ? 10.492 5.453 1.668 1 63.38 122 ASP B C 1
ATOM 2579 O O . ASP B 1 122 ? 9.406 5.812 2.121 1 63.38 122 ASP B O 1
ATOM 2583 N N . LEU B 1 123 ? 10.758 4.16 1.352 1 66.62 123 LEU B N 1
ATOM 2584 C CA . LEU B 1 123 ? 9.891 3.104 1.857 1 66.62 123 LEU B CA 1
ATOM 2585 C C . LEU B 1 123 ? 9.664 3.258 3.357 1 66.62 123 LEU B C 1
ATOM 2587 O O . LEU B 1 123 ? 8.594 2.9 3.867 1 66.62 123 LEU B O 1
ATOM 2591 N N . SER B 1 124 ? 10.609 3.857 3.939 1 75 124 SER B N 1
ATOM 2592 C CA . SER B 1 124 ? 10.5 4.027 5.387 1 75 124 SER B CA 1
ATOM 2593 C C . SER B 1 124 ? 9.359 4.973 5.746 1 75 124 SER B C 1
ATOM 2595 O O . SER B 1 124 ? 8.742 4.836 6.805 1 75 124 SER B O 1
ATOM 2597 N N . PHE B 1 125 ? 9.055 5.867 4.781 1 83.19 125 PHE B N 1
ATOM 2598 C CA . PHE B 1 125 ? 7.996 6.828 5.078 1 83.19 125 PHE B CA 1
ATOM 2599 C C . PHE B 1 125 ? 6.633 6.145 5.105 1 83.19 125 PHE B C 1
ATOM 2601 O O . PHE B 1 125 ? 5.797 6.445 5.961 1 83.19 125 PHE B O 1
ATOM 2608 N N . GLN B 1 126 ? 6.332 5.25 4.176 1 84.06 126 GLN B N 1
ATOM 2609 C CA . GLN B 1 126 ? 5.062 4.535 4.152 1 84.06 126 GLN B CA 1
ATOM 2610 C C . GLN B 1 126 ? 4.844 3.752 5.445 1 84.06 126 GLN B C 1
ATOM 2612 O O . GLN B 1 126 ? 3.738 3.74 5.992 1 84.06 126 GLN B O 1
ATOM 2617 N N . THR B 1 127 ? 5.941 3.176 5.906 1 83.56 127 THR B N 1
ATOM 2618 C CA . THR B 1 127 ? 5.863 2.43 7.16 1 83.56 127 THR B CA 1
ATOM 2619 C C . THR B 1 127 ? 5.547 3.361 8.328 1 83.56 127 THR B C 1
ATOM 2621 O O . THR B 1 127 ? 4.672 3.064 9.141 1 83.56 127 THR B O 1
ATOM 2624 N N . LYS B 1 128 ? 6.211 4.477 8.352 1 86.94 128 LYS B N 1
ATOM 2625 C CA . LYS B 1 128 ? 5.98 5.461 9.406 1 86.94 128 LYS B CA 1
ATOM 2626 C C . LYS B 1 128 ? 4.551 5.984 9.367 1 86.94 128 LYS B C 1
ATOM 2628 O O . LYS B 1 128 ? 3.926 6.18 10.406 1 86.94 128 LYS B O 1
ATOM 2633 N N . LEU B 1 129 ? 4.125 6.191 8.18 1 87.75 129 LEU B N 1
ATOM 2634 C CA . LEU B 1 129 ? 2.77 6.699 7.992 1 87.75 129 LEU B CA 1
ATOM 2635 C C . LEU B 1 129 ? 1.739 5.695 8.5 1 87.75 129 LEU B C 1
ATOM 2637 O O . LEU B 1 129 ? 0.78 6.07 9.18 1 87.75 129 LEU B O 1
ATOM 2641 N N . LYS B 1 130 ? 1.892 4.457 8.195 1 87.94 130 LYS B N 1
ATOM 2642 C CA . LYS B 1 130 ? 0.993 3.404 8.664 1 87.94 130 LYS B CA 1
ATOM 2643 C C . LYS B 1 130 ? 0.983 3.328 10.188 1 87.94 130 LYS B C 1
ATOM 2645 O O . LYS B 1 130 ? -0.082 3.232 10.797 1 87.94 130 LYS B O 1
ATOM 2650 N N . GLU B 1 131 ? 2.143 3.383 10.789 1 88.19 131 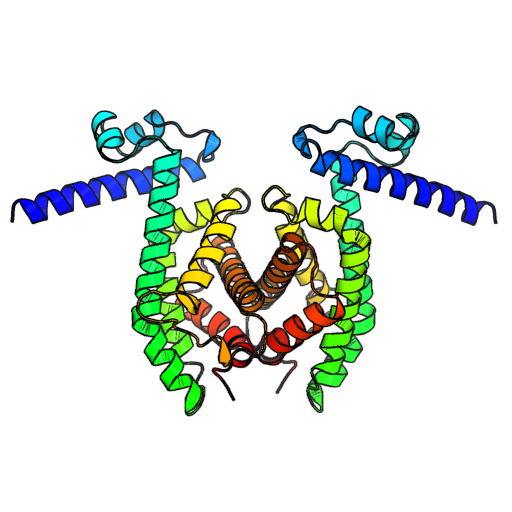GLU B N 1
ATOM 2651 C CA . GLU B 1 131 ? 2.262 3.354 12.242 1 88.19 131 GLU B CA 1
ATOM 2652 C C . GLU B 1 131 ? 1.586 4.566 12.875 1 88.19 131 GLU B C 1
ATOM 2654 O O . GLU B 1 131 ? 0.919 4.445 13.906 1 88.19 131 GLU B O 1
ATOM 2659 N N . PHE B 1 132 ? 1.852 5.602 12.281 1 87.25 132 PHE B N 1
ATOM 2660 C CA . PHE B 1 132 ? 1.263 6.84 12.773 1 87.25 132 PHE B CA 1
ATOM 2661 C C . PHE B 1 132 ? -0.259 6.781 12.695 1 87.25 132 PHE B C 1
ATOM 2663 O O . PHE B 1 132 ? -0.946 7.188 13.641 1 87.25 132 PHE B O 1
ATOM 2670 N N . MET B 1 133 ? -0.803 6.312 11.57 1 86.56 133 MET B N 1
ATOM 2671 C CA . MET B 1 133 ? -2.246 6.16 11.414 1 86.56 133 MET B CA 1
ATOM 2672 C C . MET B 1 133 ? -2.811 5.223 12.477 1 86.56 133 MET B C 1
ATOM 2674 O O . MET B 1 133 ? -3.85 5.508 13.07 1 86.56 133 MET B O 1
ATOM 2678 N N . TRP B 1 134 ? -2.152 4.145 12.734 1 87.69 134 TRP B N 1
ATOM 2679 C CA . TRP B 1 134 ? -2.578 3.188 13.758 1 87.69 134 TRP B CA 1
ATOM 2680 C C . TRP B 1 134 ? -2.639 3.846 15.125 1 87.69 134 TRP B C 1
ATOM 2682 O O . TRP B 1 134 ? -3.633 3.711 15.844 1 87.69 134 TRP B O 1
ATOM 2692 N N . LYS B 1 135 ? -1.599 4.555 15.445 1 88 135 LYS B N 1
ATOM 2693 C CA . LYS B 1 135 ? -1.537 5.219 16.75 1 88 135 LYS B CA 1
ATOM 2694 C C . LYS B 1 135 ? -2.65 6.254 16.891 1 88 135 LYS B C 1
ATOM 2696 O O . LYS B 1 135 ? -3.281 6.355 17.938 1 88 135 LYS B O 1
ATOM 2701 N N . THR B 1 136 ? -2.852 6.957 15.852 1 85.94 136 THR B N 1
ATOM 2702 C CA . THR B 1 136 ? -3.871 8 15.875 1 85.94 136 THR B CA 1
ATOM 2703 C C . THR B 1 136 ? -5.262 7.395 16.016 1 85.94 136 THR B C 1
ATOM 2705 O O . THR B 1 136 ? -6.082 7.879 16.797 1 85.94 136 THR B O 1
ATOM 2708 N N . LEU B 1 137 ? -5.566 6.305 15.367 1 86.25 137 LEU B N 1
ATOM 2709 C CA . LEU B 1 137 ? -6.895 5.707 15.336 1 86.25 137 LEU B CA 1
ATOM 2710 C C . LEU B 1 137 ? -7.176 4.934 16.625 1 86.25 137 LEU B C 1
ATOM 2712 O O . LEU B 1 137 ? -8.305 4.93 17.109 1 86.25 137 LEU B O 1
ATOM 2716 N N . PHE B 1 138 ? -6.109 4.352 17.219 1 88 138 PHE B N 1
ATOM 2717 C CA . PHE B 1 138 ? -6.406 3.35 18.234 1 88 138 PHE B CA 1
ATOM 2718 C C . PHE B 1 138 ? -5.711 3.688 19.547 1 88 138 PHE B C 1
ATOM 2720 O O . PHE B 1 138 ? -6.02 3.102 20.594 1 88 138 PHE B O 1
ATOM 2727 N N . GLU B 1 139 ? -4.742 4.605 19.562 1 84.12 139 GLU B N 1
ATOM 2728 C CA . GLU B 1 139 ? -3.973 4.848 20.781 1 84.12 139 GLU B CA 1
ATOM 2729 C C . GLU B 1 139 ? -3.977 6.328 21.156 1 84.12 139 GLU B C 1
ATOM 2731 O O . GLU B 1 139 ? -3.311 6.734 22.109 1 84.12 139 GLU B O 1
ATOM 2736 N N . ASP B 1 140 ? -4.629 7.086 20.516 1 77.56 140 ASP B N 1
ATOM 2737 C CA . ASP B 1 140 ? -4.57 8.516 20.797 1 77.56 140 ASP B CA 1
ATOM 2738 C C . ASP B 1 140 ? -4.887 8.805 22.266 1 77.56 140 ASP B C 1
ATOM 2740 O O . ASP B 1 140 ? -5.766 8.164 22.859 1 77.56 140 ASP B O 1
ATOM 2744 N N . THR B 1 141 ? -4.07 9.609 22.797 1 66 141 THR B N 1
ATOM 2745 C CA . THR B 1 141 ? -4.113 9.945 24.219 1 66 141 THR B CA 1
ATOM 2746 C C . THR B 1 141 ? -5.457 10.57 24.578 1 66 141 THR B C 1
ATOM 2748 O O . THR B 1 141 ? -5.934 10.422 25.703 1 66 141 THR B O 1
ATOM 2751 N N . ASN B 1 142 ? -6 11.391 23.75 1 70.38 142 ASN B N 1
ATOM 2752 C CA . ASN B 1 142 ? -7.281 12.023 24.047 1 70.38 142 ASN B CA 1
ATOM 2753 C C . ASN B 1 142 ? -8.445 11.055 23.844 1 70.38 142 ASN B C 1
ATOM 2755 O O . ASN B 1 142 ? -9.609 11.453 23.906 1 70.38 142 ASN B O 1
ATOM 2759 N N . GLY B 1 143 ? -8.086 9.797 23.609 1 73.88 143 GLY B N 1
ATOM 2760 C CA . GLY B 1 143 ? -9.047 8.734 23.359 1 73.88 143 GLY B CA 1
ATOM 2761 C C . GLY B 1 143 ? -8.984 8.195 21.953 1 73.88 143 GLY B C 1
ATOM 2762 O O . GLY B 1 143 ? -8.727 8.938 21 1 73.88 143 GLY B O 1
ATOM 2763 N N . PRO B 1 144 ? -9.039 6.902 21.875 1 78.56 144 PRO B N 1
ATOM 2764 C CA . PRO B 1 144 ? -9.023 6.316 20.531 1 78.56 144 PRO B CA 1
ATOM 2765 C C . PRO B 1 144 ? -10.219 6.734 19.688 1 78.56 144 PRO B C 1
AT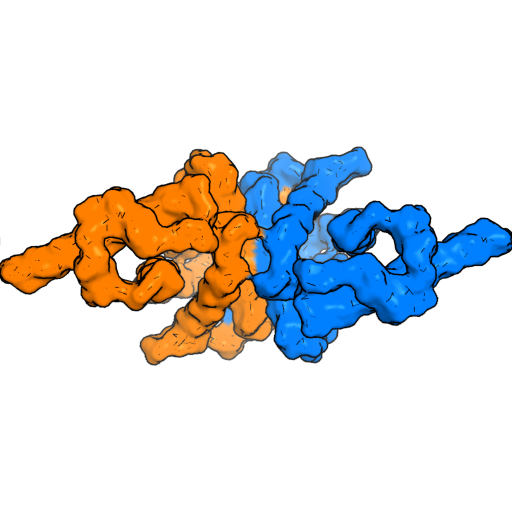OM 2767 O O . PRO B 1 144 ? -11.312 6.941 20.219 1 78.56 144 PRO B O 1
ATOM 2770 N N . LEU B 1 145 ? -9.938 7.09 18.438 1 81.19 145 LEU B N 1
ATOM 2771 C CA . LEU B 1 145 ? -11.016 7.457 17.531 1 81.19 145 LEU B CA 1
ATOM 2772 C C . LEU B 1 145 ? -11.93 6.262 17.266 1 81.19 145 LEU B C 1
ATOM 2774 O O . LEU B 1 145 ? -13.133 6.43 17.062 1 81.19 145 LEU B O 1
ATOM 2778 N N . ILE B 1 146 ? -11.344 5.094 17.234 1 84.12 146 ILE B N 1
ATOM 2779 C CA . ILE B 1 146 ? -12.102 3.865 17.016 1 84.12 146 ILE B CA 1
ATOM 2780 C C . ILE B 1 146 ? -11.93 2.934 18.203 1 84.12 146 ILE B C 1
ATOM 2782 O O . ILE B 1 146 ? -10.812 2.719 18.688 1 84.12 146 ILE B O 1
ATOM 2786 N N . ASN B 1 147 ? -13.031 2.477 18.703 1 84.12 147 ASN B N 1
ATOM 2787 C CA . ASN B 1 147 ? -13.008 1.522 19.797 1 84.12 147 ASN B CA 1
ATOM 2788 C C . ASN B 1 147 ? -12.586 0.133 19.328 1 84.12 147 ASN B C 1
ATOM 2790 O O . ASN B 1 147 ? -13.281 -0.494 18.531 1 84.12 147 ASN B O 1
ATOM 2794 N N . LYS B 1 148 ? -11.531 -0.353 19.938 1 85.94 148 LYS B N 1
ATOM 2795 C CA . LYS B 1 148 ? -10.984 -1.649 19.547 1 85.94 148 LYS B CA 1
ATOM 2796 C C . LYS B 1 148 ? -11.984 -2.771 19.812 1 85.94 148 LYS B C 1
ATOM 2798 O O . LYS B 1 148 ? -11.992 -3.785 19.109 1 85.94 148 LYS B O 1
ATOM 2803 N N . GLU B 1 149 ? -12.844 -2.562 20.719 1 84.69 149 GLU B N 1
ATOM 2804 C CA . GLU B 1 149 ? -13.805 -3.592 21.109 1 84.69 149 GLU B CA 1
ATOM 2805 C C . GLU B 1 149 ? -14.867 -3.793 20.031 1 84.69 149 GLU B C 1
ATOM 2807 O O . GLU B 1 149 ? -15.531 -4.832 20 1 84.69 149 GLU B O 1
ATOM 2812 N N . SER B 1 150 ? -15.07 -2.873 19.188 1 85.62 150 SER B N 1
ATOM 2813 C CA . SER B 1 150 ? -16.109 -2.93 18.172 1 85.62 150 SER B CA 1
ATOM 2814 C C . SER B 1 150 ? -15.562 -3.539 16.875 1 85.62 150 SER B C 1
ATOM 2816 O O . SER B 1 150 ? -16.328 -3.857 15.961 1 85.62 150 SER B O 1
ATOM 2818 N N . LEU B 1 151 ? -14.258 -3.752 16.844 1 90.25 151 LEU B N 1
ATOM 2819 C CA . LEU B 1 151 ? -13.617 -4.191 15.617 1 90.25 151 LEU B CA 1
ATOM 2820 C C . LEU B 1 151 ? -14.031 -5.621 15.273 1 90.25 151 LEU B C 1
ATOM 2822 O O . LEU B 1 151 ? -14.133 -6.473 16.156 1 90.25 151 LEU B O 1
ATOM 2826 N N . LEU B 1 152 ? -14.258 -5.879 14.008 1 91.25 152 LEU B N 1
ATOM 2827 C CA . LEU B 1 152 ? -14.578 -7.215 13.516 1 91.25 152 LEU B CA 1
ATOM 2828 C C . LEU B 1 152 ? -13.312 -7.934 13.047 1 91.25 152 LEU B C 1
ATOM 2830 O O . LEU B 1 152 ? -13.336 -9.141 12.789 1 91.25 152 LEU B O 1
ATOM 2834 N N . VAL B 1 153 ? -12.242 -7.215 12.898 1 93.56 153 VAL B N 1
ATOM 2835 C CA . VAL B 1 153 ? -10.93 -7.734 12.523 1 93.56 153 VAL B CA 1
ATOM 2836 C C . VAL B 1 153 ? -9.859 -7.113 13.422 1 93.56 153 VAL B C 1
ATOM 2838 O O . VAL B 1 153 ? -10.07 -6.055 14.016 1 93.56 153 VAL B O 1
ATOM 2841 N N . PRO B 1 154 ? -8.703 -7.789 13.57 1 93.19 154 PRO B N 1
ATOM 2842 C CA . PRO B 1 154 ? -7.656 -7.191 14.398 1 93.19 154 PRO B CA 1
ATOM 2843 C C . PRO B 1 154 ? -7.242 -5.801 13.914 1 93.19 154 PRO B C 1
ATOM 2845 O O . PRO B 1 154 ? -7.16 -5.566 12.703 1 93.19 154 PRO B O 1
ATOM 2848 N N . SER B 1 155 ? -7 -4.918 14.898 1 91.81 155 SER B N 1
ATOM 2849 C CA . SER B 1 155 ? -6.77 -3.506 14.625 1 91.81 155 SER B CA 1
ATOM 2850 C C . SER B 1 155 ? -5.547 -3.307 13.734 1 91.81 155 SER B C 1
ATOM 2852 O O . SER B 1 155 ? -5.535 -2.422 12.875 1 91.81 155 SER B O 1
ATOM 2854 N N . GLN B 1 156 ? -4.535 -4.16 13.898 1 91.5 156 GLN B N 1
ATOM 2855 C CA . GLN B 1 156 ? -3.305 -3.99 13.133 1 91.5 156 GLN B CA 1
ATOM 2856 C C . GLN B 1 156 ? -3.537 -4.25 11.648 1 91.5 156 GLN B C 1
ATOM 2858 O O . GLN B 1 156 ? -2.984 -3.551 10.797 1 91.5 156 GLN B O 1
ATOM 2863 N N . TYR B 1 157 ? -4.348 -5.199 11.32 1 93.69 157 TYR B N 1
ATOM 2864 C CA . TYR B 1 157 ? -4.633 -5.523 9.922 1 93.69 157 TYR B CA 1
ATOM 2865 C C . TYR B 1 157 ? -5.582 -4.504 9.312 1 93.69 157 TYR B C 1
ATOM 2867 O O . TYR B 1 157 ? -5.445 -4.145 8.141 1 93.69 157 TYR B O 1
ATOM 2875 N N . LEU B 1 158 ? -6.523 -4.062 10.141 1 93.44 158 LEU B N 1
ATOM 2876 C CA . LEU B 1 158 ? -7.426 -3.023 9.664 1 93.44 158 LEU B CA 1
ATOM 2877 C C . LEU B 1 158 ? -6.656 -1.755 9.312 1 93.44 158 LEU B C 1
ATOM 2879 O O . LEU B 1 158 ? -6.844 -1.188 8.234 1 93.44 158 LEU B O 1
ATOM 2883 N N . ALA B 1 159 ? -5.805 -1.354 10.242 1 91.38 159 ALA B N 1
ATOM 2884 C CA . ALA B 1 159 ? -5 -0.154 10.016 1 91.38 159 ALA B CA 1
ATOM 2885 C C . ALA B 1 159 ? -4.102 -0.316 8.797 1 91.38 159 ALA B C 1
ATOM 2887 O O . ALA B 1 159 ? -3.967 0.607 7.988 1 91.38 159 ALA B O 1
ATOM 2888 N N . SER B 1 160 ? -3.488 -1.443 8.648 1 92.69 160 SER B N 1
ATOM 2889 C CA . SER B 1 160 ? -2.623 -1.718 7.508 1 92.69 160 SER B CA 1
ATOM 2890 C C . SER B 1 160 ? -3.398 -1.657 6.199 1 92.69 160 SER B C 1
ATOM 2892 O O . SER B 1 160 ? -2.928 -1.077 5.219 1 92.69 160 SER B O 1
ATOM 2894 N N . TYR B 1 161 ? -4.547 -2.287 6.215 1 94.56 161 TYR B N 1
ATOM 2895 C CA . TYR B 1 161 ? -5.398 -2.277 5.031 1 94.56 161 TYR B CA 1
ATOM 2896 C C . TYR B 1 161 ? -5.75 -0.853 4.625 1 94.56 161 TYR B C 1
ATOM 2898 O O . TYR B 1 161 ? -5.531 -0.455 3.479 1 94.56 161 TYR B O 1
ATOM 2906 N N . MET B 1 162 ? -6.25 -0.081 5.516 1 92.38 162 MET B N 1
ATOM 2907 C CA . MET B 1 162 ? -6.727 1.27 5.234 1 92.38 162 MET B CA 1
ATOM 2908 C C . MET B 1 162 ? -5.578 2.18 4.824 1 92.38 162 MET B C 1
ATOM 2910 O O . MET B 1 162 ? -5.664 2.881 3.812 1 92.38 162 MET B O 1
ATOM 2914 N N . ALA B 1 163 ? -4.539 2.117 5.605 1 92.31 163 ALA B N 1
ATOM 2915 C CA . ALA B 1 163 ? -3.396 2.979 5.312 1 92.31 163 ALA B CA 1
ATOM 2916 C C . ALA B 1 163 ? -2.809 2.656 3.939 1 92.31 163 ALA B C 1
ATOM 2918 O O . ALA B 1 163 ? -2.586 3.555 3.127 1 92.31 163 ALA B O 1
ATOM 2919 N N . SER B 1 164 ? -2.576 1.417 3.689 1 92.88 164 SER B N 1
ATOM 2920 C CA . SER B 1 164 ? -1.965 1.009 2.43 1 92.88 164 SER B CA 1
ATOM 2921 C C . SER B 1 164 ? -2.863 1.349 1.244 1 92.88 164 SER B C 1
ATOM 2923 O O . SER B 1 164 ? -2.385 1.831 0.216 1 92.88 164 SER B O 1
ATOM 2925 N N . ALA B 1 165 ? -4.121 1.051 1.399 1 94.94 165 ALA B N 1
ATOM 2926 C CA . ALA B 1 165 ? -5.074 1.332 0.33 1 94.94 165 ALA B CA 1
ATOM 2927 C C . ALA B 1 165 ? -5.062 2.812 -0.041 1 94.94 165 ALA B C 1
ATOM 2929 O O . ALA B 1 165 ? -4.973 3.162 -1.22 1 94.94 165 ALA B O 1
ATOM 2930 N N . HIS B 1 166 ? -5.129 3.699 0.951 1 93.69 166 HIS B N 1
ATOM 2931 C CA . HIS B 1 166 ? -5.16 5.137 0.701 1 93.69 166 HIS B CA 1
ATOM 2932 C C . HIS B 1 166 ? -3.83 5.629 0.139 1 93.69 166 HIS B C 1
ATOM 2934 O O . HIS B 1 166 ? -3.807 6.445 -0.783 1 93.69 166 HIS B O 1
ATOM 2940 N N . ILE B 1 167 ? -2.752 5.109 0.679 1 91.25 167 ILE B N 1
ATOM 2941 C CA . ILE B 1 167 ? -1.437 5.453 0.149 1 91.25 167 ILE B CA 1
ATOM 2942 C C . ILE B 1 167 ? -1.358 5.066 -1.326 1 91.25 167 ILE B C 1
ATOM 2944 O O . ILE B 1 167 ? -0.89 5.852 -2.154 1 91.25 167 ILE B O 1
ATOM 2948 N N . GLY B 1 168 ? -1.811 3.889 -1.633 1 92.56 168 GLY B N 1
ATOM 2949 C CA . GLY B 1 168 ? -1.778 3.422 -3.01 1 92.56 168 GLY B CA 1
ATOM 2950 C C . GLY B 1 168 ? -2.539 4.324 -3.963 1 92.56 168 GLY B C 1
ATOM 2951 O O . GLY B 1 168 ? -2.047 4.645 -5.047 1 92.56 168 GLY B O 1
ATOM 2952 N N . VAL B 1 169 ? -3.721 4.723 -3.586 1 94.56 169 VAL B N 1
ATOM 2953 C CA . VAL B 1 169 ? -4.547 5.582 -4.43 1 94.56 169 VAL B CA 1
ATOM 2954 C C . VAL B 1 169 ? -3.906 6.965 -4.543 1 94.56 169 VAL B C 1
ATOM 2956 O O . VAL B 1 169 ? -3.875 7.555 -5.625 1 94.56 169 VAL B O 1
ATOM 2959 N N . ILE B 1 170 ? -3.402 7.461 -3.443 1 93.38 170 ILE B N 1
ATOM 2960 C CA . ILE B 1 170 ? -2.746 8.766 -3.443 1 93.38 170 ILE B CA 1
ATOM 2961 C C . ILE B 1 170 ? -1.52 8.727 -4.352 1 93.38 170 ILE B C 1
ATOM 2963 O O . ILE B 1 170 ? -1.276 9.656 -5.117 1 93.38 170 ILE B O 1
ATOM 2967 N N . GLN B 1 171 ? -0.78 7.672 -4.273 1 90 171 GLN B N 1
ATOM 2968 C CA . GLN B 1 171 ? 0.368 7.5 -5.156 1 90 171 GLN B CA 1
ATOM 2969 C C . GLN B 1 171 ? -0.062 7.5 -6.621 1 90 171 GLN B C 1
ATOM 2971 O O . GLN B 1 171 ? 0.572 8.141 -7.461 1 90 171 GLN B O 1
ATOM 2976 N N . GLN B 1 172 ? -1.06 6.73 -6.898 1 91.06 172 GLN B N 1
ATOM 2977 C CA . GLN B 1 172 ? -1.577 6.691 -8.266 1 91.06 172 GLN B CA 1
ATOM 2978 C C . GLN B 1 172 ? -2.01 8.078 -8.727 1 91.06 172 GLN B C 1
ATOM 2980 O O . GLN B 1 172 ? -1.731 8.477 -9.859 1 91.06 172 GLN B O 1
ATOM 2985 N N . TRP B 1 173 ? -2.678 8.82 -7.844 1 93.75 173 TRP B N 1
ATOM 2986 C CA . TRP B 1 173 ? -3.152 10.172 -8.109 1 93.75 173 TRP B CA 1
ATOM 2987 C C . TRP B 1 173 ? -1.986 11.117 -8.391 1 93.75 173 TRP B C 1
ATOM 2989 O O . TRP B 1 173 ? -1.988 11.828 -9.398 1 93.75 173 TRP B O 1
ATOM 2999 N N . LEU B 1 174 ? -0.984 11.008 -7.633 1 89.25 174 LEU B N 1
ATOM 3000 C CA . LEU B 1 174 ? 0.194 11.852 -7.793 1 89.25 174 LEU B CA 1
ATOM 3001 C C . LEU B 1 174 ? 0.943 11.5 -9.078 1 89.25 174 LEU B C 1
ATOM 3003 O O . LEU B 1 174 ? 1.36 12.391 -9.82 1 89.25 174 LEU B O 1
ATOM 3007 N N . ASN B 1 175 ? 1.073 10.258 -9.359 1 84.69 175 ASN B N 1
ATOM 3008 C CA . ASN B 1 175 ? 1.819 9.773 -10.516 1 84.69 175 ASN B CA 1
ATOM 3009 C C . ASN B 1 175 ? 1.105 10.102 -11.82 1 84.69 175 ASN B C 1
ATOM 3011 O O . ASN B 1 175 ? 1.738 10.188 -12.875 1 84.69 175 ASN B O 1
ATOM 3015 N N . SER B 1 176 ? -0.168 10.188 -11.734 1 86.62 176 SER B N 1
ATOM 3016 C CA . SER B 1 176 ? -0.94 10.508 -12.938 1 86.62 176 SER B CA 1
ATOM 3017 C C . SER B 1 176 ? -0.91 12 -13.227 1 86.62 176 SER B C 1
ATOM 3019 O O . SER B 1 176 ? -1.511 12.461 -14.203 1 86.62 176 SER B O 1
ATOM 3021 N N . GLY B 1 177 ? -0.248 12.766 -12.375 1 87.56 177 GLY B N 1
ATOM 3022 C CA . GLY B 1 177 ? -0.156 14.203 -12.562 1 87.56 177 GLY B CA 1
ATOM 3023 C C . GLY B 1 177 ? -1.319 14.953 -11.945 1 87.56 177 GLY B C 1
ATOM 3024 O O . GLY B 1 177 ? -1.663 16.047 -12.398 1 87.56 177 GLY B O 1
ATOM 3025 N N . GLN B 1 178 ? -2.039 14.242 -10.977 1 92.5 178 GLN B N 1
ATOM 3026 C CA . GLN B 1 178 ? -3.137 14.875 -10.25 1 92.5 178 GLN B CA 1
ATOM 3027 C C . GLN B 1 178 ? -4.168 15.453 -11.203 1 92.5 178 GLN B C 1
ATOM 3029 O O . GLN B 1 178 ? -4.555 16.625 -11.078 1 92.5 178 GLN B O 1
ATOM 3034 N N . LYS B 1 179 ? -4.543 14.656 -12.195 1 93.5 179 LYS B N 1
ATOM 3035 C CA . LYS B 1 179 ? -5.539 15.062 -13.188 1 93.5 179 LYS B CA 1
ATOM 3036 C C . LYS B 1 179 ? -6.906 15.266 -12.539 1 93.5 179 LYS B C 1
ATOM 3038 O O . LYS B 1 179 ? -7.676 16.125 -12.953 1 93.5 179 LYS B O 1
ATOM 3043 N N . GLU B 1 180 ? -7.234 14.516 -11.5 1 95.62 180 GLU B N 1
ATOM 3044 C CA . GLU B 1 180 ? -8.469 14.633 -10.734 1 95.62 180 GLU B CA 1
ATOM 3045 C C . GLU B 1 180 ? -8.32 15.633 -9.586 1 95.62 180 GLU B C 1
ATOM 3047 O O . GLU B 1 180 ? -7.223 15.797 -9.047 1 95.62 180 GLU B O 1
ATOM 3052 N N . SER B 1 181 ? -9.375 16.312 -9.234 1 95.56 181 SER B N 1
ATOM 3053 C CA . SER B 1 181 ? -9.367 17.188 -8.062 1 95.56 181 SER B CA 1
ATOM 3054 C C . SER B 1 181 ? -9.359 16.375 -6.77 1 95.56 181 SER B C 1
ATOM 3056 O O . SER B 1 181 ? -9.703 15.195 -6.766 1 95.56 181 SER B O 1
ATOM 3058 N N . PRO B 1 182 ? -8.891 17.047 -5.668 1 96.06 182 PRO B N 1
ATOM 3059 C CA . PRO B 1 182 ? -9.016 16.375 -4.371 1 96.06 182 PRO B CA 1
ATOM 3060 C C . PRO B 1 182 ? -10.43 15.875 -4.105 1 96.06 182 PRO B C 1
ATOM 3062 O O . PRO B 1 182 ? -10.609 14.781 -3.553 1 96.06 182 PRO B O 1
ATOM 3065 N N . GLY B 1 183 ? -11.383 16.656 -4.492 1 95.25 183 GLY B N 1
ATOM 3066 C CA . GLY B 1 183 ? -12.766 16.25 -4.328 1 95.25 183 GLY B CA 1
ATOM 3067 C C . GLY B 1 183 ? -13.109 14.992 -5.094 1 95.25 183 GLY B C 1
ATOM 3068 O O . GLY B 1 183 ? -13.836 14.125 -4.586 1 95.25 183 GLY B O 1
ATOM 3069 N N . GLU B 1 184 ? -12.641 14.867 -6.301 1 95.5 184 GLU B N 1
ATOM 3070 C CA . GLU B 1 184 ? -12.883 13.672 -7.109 1 95.5 184 GLU B CA 1
ATOM 3071 C C . GLU B 1 184 ? -12.219 12.445 -6.492 1 95.5 184 GLU B C 1
ATOM 3073 O O . GLU B 1 184 ? -12.82 11.375 -6.422 1 95.5 184 GLU B O 1
ATOM 3078 N N . ILE B 1 185 ? -10.984 12.594 -6.039 1 96.25 185 ILE B N 1
ATOM 3079 C CA . ILE B 1 185 ? -10.273 11.492 -5.402 1 96.25 185 ILE B CA 1
ATOM 3080 C C . ILE B 1 185 ? -10.977 11.109 -4.102 1 96.25 185 ILE B C 1
ATOM 3082 O O . ILE B 1 185 ? -11.117 9.93 -3.785 1 96.25 185 ILE B O 1
ATOM 3086 N N . ALA B 1 186 ? -11.398 12.148 -3.383 1 94.94 186 ALA B N 1
ATOM 3087 C CA . ALA B 1 186 ? -12.125 11.898 -2.141 1 94.94 186 ALA B CA 1
ATOM 3088 C C . ALA B 1 186 ? -13.398 11.094 -2.398 1 94.94 186 ALA B C 1
ATOM 3090 O O . ALA B 1 186 ? -13.758 10.219 -1.608 1 94.94 186 ALA B O 1
ATOM 3091 N N . HIS B 1 187 ? -14.039 11.43 -3.463 1 93.44 187 HIS B N 1
ATOM 3092 C CA . HIS B 1 187 ? -15.25 10.703 -3.842 1 93.44 187 HIS B CA 1
ATOM 3093 C C . HIS B 1 187 ? -14.938 9.234 -4.117 1 93.44 187 HIS B C 1
ATOM 3095 O O . HIS B 1 187 ? -15.648 8.352 -3.639 1 93.44 187 HIS B O 1
ATOM 3101 N N . ILE B 1 188 ? -13.922 8.938 -4.848 1 93.62 188 ILE B N 1
ATOM 3102 C CA . ILE B 1 188 ? -13.484 7.582 -5.172 1 93.62 188 ILE B CA 1
ATOM 3103 C C . ILE B 1 188 ? -13.18 6.82 -3.885 1 93.62 188 ILE B C 1
ATOM 3105 O O . ILE B 1 188 ? -13.719 5.734 -3.658 1 93.62 188 ILE B O 1
ATOM 3109 N N . LEU B 1 189 ? -12.367 7.414 -3.027 1 94.38 189 LEU B N 1
ATOM 3110 C CA . LEU B 1 189 ? -11.938 6.766 -1.794 1 94.38 189 LEU B CA 1
ATOM 3111 C C . LEU B 1 189 ? -13.125 6.535 -0.859 1 94.38 189 LEU B C 1
ATOM 3113 O O . LEU B 1 189 ? -13.188 5.516 -0.174 1 94.38 189 LEU B O 1
ATOM 3117 N N . SER B 1 190 ? -14.055 7.496 -0.808 1 90.38 190 SER B N 1
ATOM 3118 C CA . SER B 1 190 ? -15.211 7.375 0.076 1 90.38 190 SER B CA 1
ATOM 3119 C C . SER B 1 190 ? -16.109 6.219 -0.344 1 90.38 190 SER B C 1
ATOM 3121 O O . SER B 1 190 ? -16.594 5.469 0.502 1 90.38 190 SER B O 1
ATOM 3123 N N . ILE B 1 191 ? -16.297 6.023 -1.623 1 88.38 191 ILE B N 1
ATOM 3124 C CA . ILE B 1 191 ? -17.109 4.93 -2.141 1 88.38 191 ILE B CA 1
ATOM 3125 C C . ILE B 1 191 ? -16.5 3.59 -1.74 1 88.38 191 ILE B C 1
ATOM 3127 O O . ILE B 1 191 ? -17.188 2.719 -1.206 1 88.38 191 ILE B O 1
ATOM 3131 N N . ILE B 1 192 ? -15.234 3.439 -1.929 1 90 192 ILE B N 1
ATOM 3132 C CA . ILE B 1 192 ? -14.562 2.168 -1.677 1 90 192 ILE B CA 1
ATOM 3133 C C . ILE B 1 192 ? -14.5 1.906 -0.174 1 90 192 ILE B C 1
ATOM 3135 O O . ILE B 1 192 ? -14.75 0.788 0.279 1 90 192 ILE B O 1
ATOM 3139 N N . ALA B 1 193 ? -14.148 2.99 0.561 1 87.81 193 ALA B N 1
ATOM 3140 C CA . ALA B 1 193 ? -13.977 2.83 2.002 1 87.81 193 ALA B CA 1
ATOM 3141 C C . ALA B 1 193 ? -15.297 2.48 2.68 1 87.81 193 ALA B C 1
ATOM 3143 O O . ALA B 1 193 ? -15.328 1.686 3.623 1 87.81 193 ALA B O 1
ATOM 3144 N N . VAL B 1 194 ? -16.406 3.01 2.242 1 83.94 194 VAL B N 1
ATOM 3145 C CA . VAL B 1 194 ? -17.688 2.846 2.9 1 83.94 194 VAL B CA 1
ATOM 3146 C C . VAL B 1 194 ? -18.359 1.552 2.43 1 83.94 194 VAL B C 1
ATOM 3148 O O . VAL B 1 194 ? -18.891 0.794 3.236 1 83.94 194 VAL B O 1
ATOM 3151 N N . HIS B 1 195 ? -18.234 1.231 1.115 1 83.12 195 HIS B N 1
ATOM 3152 C CA . HIS B 1 195 ? -19.047 0.147 0.568 1 83.12 195 HIS B CA 1
A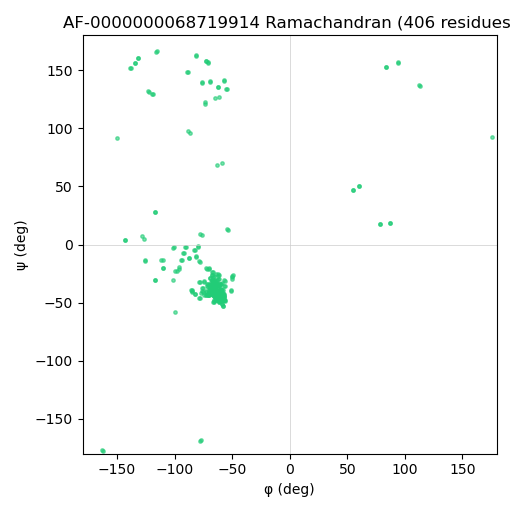TOM 3153 C C . HIS B 1 195 ? -18.172 -1.053 0.198 1 83.12 195 HIS B C 1
ATOM 3155 O O . HIS B 1 195 ? -18.688 -2.15 -0.03 1 83.12 195 HIS B O 1
ATOM 3161 N N . GLY B 1 196 ? -16.891 -0.876 0.155 1 85.62 196 GLY B N 1
ATOM 3162 C CA . GLY B 1 196 ? -15.977 -1.955 -0.197 1 85.62 196 GLY B CA 1
ATOM 3163 C C . GLY B 1 196 ? -15.625 -1.981 -1.673 1 85.62 196 GLY B C 1
ATOM 3164 O O . GLY B 1 196 ? -16.375 -1.458 -2.504 1 85.62 196 GLY B O 1
ATOM 3165 N N . PRO B 1 197 ? -14.492 -2.57 -1.997 1 86.25 197 PRO B N 1
ATOM 3166 C CA . PRO B 1 197 ? -14.023 -2.584 -3.385 1 86.25 197 PRO B CA 1
ATOM 3167 C C . PRO B 1 197 ? -14.93 -3.402 -4.305 1 86.25 197 PRO B C 1
ATOM 3169 O O . PRO B 1 197 ? -15.062 -3.086 -5.488 1 86.25 197 PRO B O 1
ATOM 3172 N N . PHE B 1 198 ? -15.578 -4.41 -3.861 1 82.88 198 PHE B N 1
ATOM 3173 C CA . PHE B 1 198 ? -16.453 -5.207 -4.703 1 82.88 198 PHE B CA 1
ATOM 3174 C C . PHE B 1 198 ? -17.672 -4.395 -5.133 1 82.88 198 PHE B C 1
ATOM 3176 O O . PHE B 1 198 ? -18.141 -4.52 -6.266 1 82.88 198 PHE B O 1
ATOM 3183 N N . TYR B 1 199 ? -18.156 -3.6 -4.184 1 82.69 199 TYR B N 1
ATOM 3184 C CA . TYR B 1 199 ? -19.219 -2.672 -4.535 1 82.69 199 TYR B CA 1
ATOM 3185 C C . TYR B 1 199 ? -18.75 -1.66 -5.57 1 82.69 199 TYR B C 1
ATOM 3187 O O . TYR B 1 199 ? -19.422 -1.424 -6.574 1 82.69 199 TYR B O 1
ATOM 3195 N N . ALA B 1 200 ? -17.59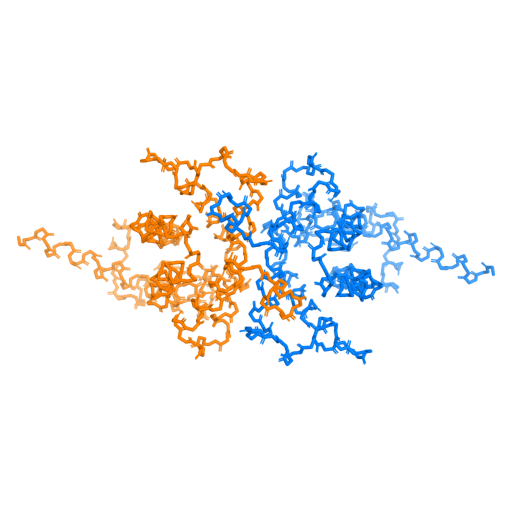4 -1.104 -5.367 1 86.31 200 ALA B N 1
ATOM 3196 C CA . ALA B 1 200 ? -17.016 -0.103 -6.266 1 86.31 200 ALA B CA 1
ATOM 3197 C C . ALA B 1 200 ? -16.781 -0.687 -7.656 1 86.31 200 ALA B C 1
ATOM 3199 O O . ALA B 1 200 ? -16.844 0.03 -8.656 1 86.31 200 ALA B O 1
ATOM 3200 N N . ALA B 1 201 ? -16.578 -2.027 -7.688 1 83.75 201 ALA B N 1
ATOM 3201 C CA . ALA B 1 201 ? -16.359 -2.734 -8.945 1 83.75 201 ALA B CA 1
ATOM 3202 C C . ALA B 1 201 ? -17.688 -3.055 -9.641 1 83.75 201 ALA B C 1
ATOM 3204 O O . ALA B 1 201 ? -17.688 -3.568 -10.766 1 83.75 201 ALA B O 1
ATOM 3205 N N . GLY B 1 202 ? -18.75 -2.766 -9.016 1 80.44 202 GLY B N 1
ATOM 3206 C CA . GLY B 1 202 ? -20.062 -3.055 -9.578 1 80.44 202 GLY B CA 1
ATOM 3207 C C . GLY B 1 202 ? -20.453 -4.512 -9.445 1 80.44 202 GLY B C 1
ATOM 3208 O O . GLY B 1 202 ? -21.312 -4.996 -10.195 1 80.44 202 GLY B O 1
ATOM 3209 N N . LEU B 1 203 ? -19.812 -5.246 -8.578 1 77.81 203 LEU B N 1
ATOM 3210 C CA . LEU B 1 203 ? -20.031 -6.684 -8.445 1 77.81 203 LEU B CA 1
ATOM 3211 C C . LEU B 1 203 ? -21.016 -6.98 -7.328 1 77.81 203 LEU B C 1
ATOM 3213 O O . LEU B 1 203 ? -21.547 -8.086 -7.238 1 77.81 203 LEU B O 1
ATOM 3217 N N . LYS B 1 204 ? -21.172 -6.008 -6.465 1 73.94 204 LYS B N 1
ATOM 3218 C CA . LYS B 1 204 ? -22.109 -6.137 -5.348 1 73.94 204 LYS B CA 1
ATOM 3219 C C . LYS B 1 204 ? -23.141 -5.016 -5.371 1 73.94 204 LYS B C 1
ATOM 3221 O O . LYS B 1 204 ? -22.844 -3.895 -5.789 1 73.94 204 LYS B O 1
ATOM 3226 N N . LYS B 1 205 ? -24.484 -5.453 -5.215 1 64.12 205 LYS B N 1
ATOM 3227 C CA . LYS B 1 205 ? -25.562 -4.488 -5.137 1 64.12 205 LYS B CA 1
ATOM 3228 C C . LYS B 1 205 ? -25.891 -4.133 -3.686 1 64.12 205 LYS B C 1
ATOM 3230 O O . LYS B 1 205 ? -25.766 -4.98 -2.797 1 64.12 205 LYS B O 1
#

Solvent-accessible surface area (backbone atoms only — not comparable to full-atom values): 21285 Å² total; per-residue (Å²): 110,70,67,57,47,52,49,46,51,50,49,50,50,52,49,34,44,52,51,23,46,37,54,43,34,74,71,64,34,66,85,70,59,46,67,64,56,34,24,60,67,38,70,48,55,65,68,63,50,56,74,78,28,89,44,67,65,49,45,52,50,51,54,51,48,51,52,52,50,50,48,47,53,52,45,67,69,39,44,66,59,28,55,63,44,29,67,78,61,66,56,60,57,46,53,22,53,49,42,24,52,50,36,46,54,44,59,76,42,38,64,52,49,47,55,41,63,35,80,84,26,42,56,64,48,58,54,49,49,36,51,49,51,39,40,51,38,57,56,28,88,96,48,44,75,45,60,75,86,48,36,75,44,62,66,69,48,52,37,27,24,53,41,27,15,52,51,30,32,50,41,52,38,54,74,65,65,50,80,60,52,42,61,56,51,16,48,48,51,22,48,29,40,56,43,1,53,40,33,32,47,48,48,40,134,110,72,68,57,47,51,49,46,51,50,49,51,50,52,49,35,44,50,51,24,46,37,54,43,35,74,71,64,33,65,86,69,59,48,67,64,56,34,23,60,67,38,69,46,54,66,68,63,48,56,74,77,28,88,46,70,64,50,44,51,52,50,54,51,49,51,53,51,49,50,49,48,51,52,44,66,69,40,43,65,59,28,55,64,42,30,66,78,59,67,54,63,56,46,54,22,52,49,43,23,54,49,36,44,53,45,59,77,41,37,64,51,49,47,55,42,62,35,78,85,25,43,56,65,49,59,54,50,50,35,52,49,51,38,39,52,37,58,55,29,86,95,49,44,75,45,59,76,86,48,35,74,44,61,65,69,50,53,36,28,25,54,41,26,16,51,48,30,32,50,42,51,40,54,73,66,64,52,80,60,51,41,61,56,52,16,50,47,52,23,48,28,40,56,44,1,53,40,33,31,47,48,51,40,132